Protein AF-A0A7D9ENG3-F1 (afdb_monomer_lite)

Sequence (583 aa):
MSKLANITRILVIMISLIHPHTCGFARAAAWEFTRAVTANITRDENATPKQHQQRVVQETYTRFSNMFVGTTFSIDLQTFQRKLPPLRKKFSTWNSRKTKERQQYLEVFSAENWKKLPAVRKAEHSLMNCQGCFHRYSVYQSFFPVCSKEFKGCSMRSPIAVAQDLASNMRTNSASINATRKECQQAAQKIHDVLSPAFEQTYRTPLGEAFAMIKEMNLQTKKSKVEKKKERRDCYKKAKLSVESKWKETEVWKKLTLDDNGQVVESEFEVEGRKHSLLDIRKKILEQSSEFMREKSDEQYYEMSESDIIGSLKAIGEYNEAKDEDISCLRQKLIRIERTRHFKTWHDLSTVSNHSHLVFMVTLLYDPAVYYTNEEFKIKTKQEVDVQAKVEVPQVHIIARSSSADSEQLAYIETRTECLCKLTDPISTENGNEVTDVMRFFHGDSPARQYESGQQKGGHFYCPVCGANAHRVYELEYCLRSKYISLAERQQVVLQGPIGQKKSLERNNKPFAKLSKQELIRELSARGIYEGNRKDELEKLLTDELHGIQRVPALLFHTPNKGLETINCQNYEILPFEPLHDI

pLDDT: mean 79.96, std 16.8, range [30.77, 97.25]

Structure (mmCIF, N/CA/C/O backbone):
data_AF-A0A7D9ENG3-F1
#
_entry.id   AF-A0A7D9ENG3-F1
#
loop_
_atom_site.group_PDB
_atom_site.id
_atom_site.type_symbol
_atom_site.label_atom_id
_atom_site.label_alt_id
_atom_site.label_comp_id
_atom_site.label_asym_id
_atom_site.label_entity_id
_atom_site.label_seq_id
_atom_site.pdbx_PDB_ins_code
_atom_site.Cartn_x
_atom_site.Cartn_y
_atom_site.Cartn_z
_atom_site.occupancy
_atom_site.B_iso_or_equiv
_atom_site.auth_seq_id
_atom_site.auth_comp_id
_atom_site.auth_asym_id
_atom_site.auth_atom_id
_atom_site.pdbx_PDB_model_num
ATOM 1 N N . MET A 1 1 ? -40.427 20.515 -17.060 1.00 36.53 1 MET A N 1
ATOM 2 C CA . MET A 1 1 ? -39.818 21.219 -18.217 1.00 36.53 1 MET A CA 1
ATOM 3 C C . MET A 1 1 ? -38.279 21.240 -18.222 1.00 36.53 1 MET A C 1
ATOM 5 O O . MET A 1 1 ? -37.705 21.188 -19.301 1.00 36.53 1 MET A O 1
ATOM 9 N N . SER A 1 2 ? -37.578 21.238 -17.076 1.00 41.12 2 SER A N 1
ATOM 10 C CA . SER A 1 2 ? -36.097 21.282 -17.028 1.00 41.12 2 SER A CA 1
ATOM 11 C C . SER A 1 2 ? -35.380 20.000 -17.493 1.00 41.12 2 SER A C 1
ATOM 13 O O . SER A 1 2 ? -34.303 20.084 -18.078 1.00 41.12 2 SER A O 1
ATOM 15 N N . LYS A 1 3 ? -35.977 18.813 -17.293 1.00 30.77 3 LYS A N 1
ATOM 16 C CA . LYS A 1 3 ? -35.394 17.532 -17.744 1.00 30.77 3 LYS A CA 1
ATOM 17 C C . LYS A 1 3 ? -35.349 17.403 -19.275 1.00 30.77 3 LYS A C 1
ATOM 19 O O . LYS A 1 3 ? -34.323 16.987 -19.802 1.00 30.77 3 LYS A O 1
ATOM 24 N N . LEU A 1 4 ? -36.390 17.846 -19.992 1.00 31.67 4 LEU A N 1
ATOM 25 C CA . LEU A 1 4 ? -36.394 17.860 -21.463 1.00 31.67 4 LEU A CA 1
ATOM 26 C C . LEU A 1 4 ? -35.375 18.859 -22.031 1.00 31.67 4 LEU A C 1
ATOM 28 O O . LEU A 1 4 ? -34.603 18.488 -22.905 1.00 31.67 4 LEU A O 1
ATOM 32 N N . ALA A 1 5 ? -35.282 20.073 -21.476 1.00 35.62 5 ALA A N 1
ATOM 33 C CA . ALA A 1 5 ? -34.297 21.070 -21.913 1.00 35.62 5 ALA A CA 1
ATOM 34 C C . ALA A 1 5 ? -32.834 20.603 -21.732 1.00 35.62 5 ALA A C 1
ATOM 36 O O . ALA A 1 5 ? -31.955 20.969 -22.518 1.00 35.62 5 ALA A O 1
ATOM 37 N N . ASN A 1 6 ? -32.571 19.764 -20.725 1.00 36.91 6 ASN A N 1
ATOM 38 C CA . ASN A 1 6 ? -31.250 19.182 -20.485 1.00 36.91 6 ASN A CA 1
ATOM 39 C C . ASN A 1 6 ? -30.927 18.013 -21.428 1.00 36.91 6 ASN A C 1
ATOM 41 O O . ASN A 1 6 ? -29.796 17.933 -21.903 1.00 36.91 6 ASN A O 1
ATOM 45 N N . ILE A 1 7 ? -31.905 17.173 -21.787 1.00 36.88 7 ILE A N 1
ATOM 46 C CA . ILE A 1 7 ? -31.733 16.127 -22.814 1.00 36.88 7 ILE A CA 1
ATOM 47 C C . ILE A 1 7 ? -31.455 16.763 -24.186 1.00 36.88 7 ILE A C 1
ATOM 49 O O . ILE A 1 7 ? -30.538 16.337 -24.891 1.00 36.88 7 ILE A O 1
ATOM 53 N N . THR A 1 8 ? -32.142 17.858 -24.527 1.00 36.47 8 THR A N 1
ATOM 54 C CA . THR A 1 8 ? -31.866 18.618 -25.756 1.00 36.47 8 THR A CA 1
ATOM 55 C C . THR A 1 8 ? -30.458 19.226 -25.746 1.00 36.47 8 THR A C 1
ATOM 57 O O . THR A 1 8 ? -29.780 19.219 -26.770 1.00 36.47 8 THR A O 1
ATOM 60 N N . ARG A 1 9 ? -29.953 19.699 -24.595 1.00 38.34 9 ARG A N 1
ATOM 61 C CA . ARG A 1 9 ? -28.555 20.161 -24.458 1.00 38.34 9 ARG A CA 1
ATOM 62 C C . ARG A 1 9 ? -27.535 19.034 -24.650 1.00 38.34 9 ARG A C 1
ATOM 64 O O . ARG A 1 9 ? -26.521 19.275 -25.300 1.00 38.34 9 ARG A O 1
ATOM 71 N N . ILE A 1 10 ? -27.803 17.829 -24.144 1.00 40.97 10 ILE A N 1
ATOM 72 C CA . ILE A 1 10 ? -26.932 16.650 -24.305 1.00 40.97 10 ILE A CA 1
ATOM 73 C C . ILE A 1 10 ? -26.847 16.236 -25.785 1.00 40.97 10 ILE A C 1
ATOM 75 O O . ILE A 1 10 ? -25.746 16.098 -26.319 1.00 40.97 10 ILE A O 1
ATOM 79 N N . LEU A 1 11 ? -27.980 16.167 -26.493 1.00 39.34 11 LEU A N 1
ATOM 80 C CA . LEU A 1 11 ? -28.024 15.895 -27.940 1.00 39.34 11 LEU A CA 1
ATOM 81 C C . LEU A 1 11 ? -27.323 16.988 -28.776 1.00 39.34 11 LEU A C 1
ATOM 83 O O . 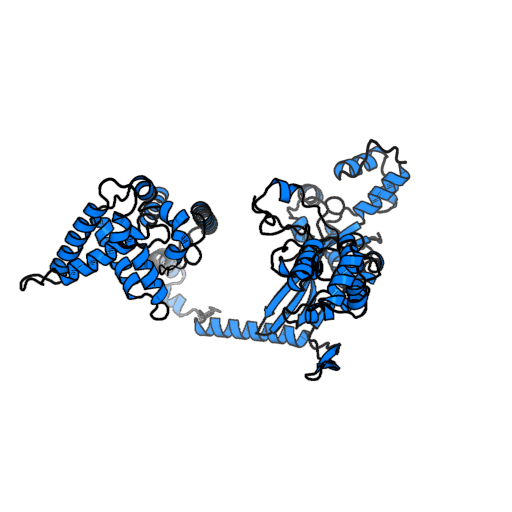LEU A 1 11 ? -26.593 16.689 -29.721 1.00 39.34 11 LEU A O 1
ATOM 87 N N . VAL A 1 12 ? -27.454 18.264 -28.393 1.00 42.59 12 VAL A N 1
ATOM 88 C CA . VAL A 1 12 ? -26.809 19.408 -29.078 1.00 42.59 12 VAL A CA 1
ATOM 89 C C . VAL A 1 12 ? -25.287 19.483 -28.839 1.00 42.59 12 VAL A C 1
ATOM 91 O O . VAL A 1 12 ? -24.557 20.073 -29.653 1.00 42.59 12 VAL A O 1
ATOM 94 N N . ILE A 1 13 ? -24.789 18.890 -27.746 1.00 46.81 13 ILE A N 1
ATOM 95 C CA . ILE A 1 13 ? -23.352 18.723 -27.470 1.00 46.81 13 ILE A CA 1
ATOM 96 C C . ILE A 1 13 ? -22.774 17.550 -28.280 1.00 46.81 13 ILE A C 1
ATOM 98 O O . ILE A 1 13 ? -21.654 17.674 -28.781 1.00 46.81 13 ILE A O 1
ATOM 102 N N . MET A 1 14 ? -23.544 16.475 -28.489 1.00 43.62 14 MET A N 1
ATOM 103 C CA . MET A 1 14 ? -23.120 15.302 -29.269 1.00 43.62 14 MET A CA 1
ATOM 104 C C . MET A 1 14 ? -23.107 15.540 -30.793 1.00 43.62 14 MET A C 1
ATOM 106 O O . MET A 1 14 ? -22.202 15.051 -31.467 1.00 43.62 14 MET A O 1
ATOM 110 N N . ILE A 1 15 ? -24.000 16.374 -31.347 1.00 52.72 15 ILE A N 1
ATOM 111 C CA . ILE A 1 15 ? -23.957 16.810 -32.763 1.00 52.72 15 ILE A CA 1
ATOM 112 C C . ILE A 1 15 ? -23.071 18.056 -32.888 1.00 52.72 15 ILE A C 1
ATOM 114 O O . ILE A 1 15 ? -23.525 19.195 -33.052 1.00 52.72 15 ILE A O 1
ATOM 118 N N . SER A 1 16 ? -21.764 17.887 -32.724 1.00 63.78 16 SER A N 1
ATOM 119 C CA . SER A 1 16 ? -20.833 19.011 -32.743 1.00 63.78 16 SER A CA 1
ATOM 120 C C . SER A 1 16 ? -19.576 18.631 -33.504 1.00 63.78 16 SER A C 1
ATOM 122 O O . SER A 1 16 ? -18.785 17.864 -32.986 1.00 63.78 16 SER A O 1
ATOM 124 N N . LEU A 1 17 ? -19.328 19.219 -34.682 1.00 65.25 17 LEU A N 1
ATOM 125 C CA . LEU A 1 17 ? -18.118 18.970 -35.497 1.00 65.25 17 LEU A CA 1
ATOM 126 C C . LEU A 1 17 ? -16.785 19.228 -34.757 1.00 65.25 17 LEU A C 1
ATOM 128 O O . LEU A 1 17 ? -15.714 18.969 -35.285 1.00 65.25 17 LEU A O 1
ATOM 132 N N . ILE A 1 18 ? -16.824 19.778 -33.545 1.00 65.19 18 ILE A N 1
ATOM 133 C CA . ILE A 1 18 ? -15.656 20.024 -32.692 1.00 65.19 18 ILE A CA 1
ATOM 134 C C . ILE A 1 18 ? -15.473 18.956 -31.599 1.00 65.19 18 ILE A C 1
ATOM 136 O O . ILE A 1 18 ? -14.495 19.032 -30.857 1.00 65.19 18 ILE A O 1
ATOM 140 N N . HIS A 1 19 ? -16.393 17.994 -31.463 1.00 69.94 19 HIS A N 1
ATOM 141 C CA . HIS A 1 19 ? -16.323 16.961 -30.430 1.00 69.94 19 HIS A CA 1
ATOM 142 C C . HIS A 1 19 ? -15.262 15.905 -30.789 1.00 69.94 19 HIS A C 1
ATOM 144 O O . HIS A 1 19 ? -15.210 15.478 -31.948 1.00 69.94 19 HIS A O 1
ATOM 150 N N . PRO A 1 20 ? -14.440 15.440 -29.829 1.00 61.59 20 PRO A N 1
ATOM 151 C CA . PRO A 1 20 ? -13.388 14.457 -30.097 1.00 61.59 20 PRO A CA 1
ATOM 152 C C . PRO A 1 20 ? -13.896 13.121 -30.661 1.00 61.59 20 PRO A C 1
ATOM 154 O O . PRO A 1 20 ? -13.171 12.470 -31.404 1.00 61.59 20 PRO A O 1
ATOM 157 N N . HIS A 1 21 ? -15.145 12.744 -30.378 1.00 65.75 21 HIS A N 1
ATOM 158 C CA . HIS A 1 21 ? -15.766 11.512 -30.895 1.00 65.75 21 HIS A CA 1
ATOM 159 C C . HIS A 1 21 ? -16.552 11.688 -32.210 1.00 65.75 21 HIS A C 1
ATOM 161 O O . HIS A 1 21 ? -17.203 10.748 -32.662 1.00 65.75 21 HIS A O 1
ATOM 167 N N . THR A 1 22 ? -16.500 12.866 -32.845 1.00 79.75 22 THR A N 1
ATOM 168 C CA . THR A 1 22 ? -17.021 13.032 -34.218 1.00 79.75 22 THR A CA 1
ATOM 169 C C . THR A 1 22 ? -16.014 12.548 -35.249 1.00 79.75 22 THR A C 1
ATOM 171 O O . THR A 1 22 ? -14.807 12.652 -35.033 1.00 79.75 22 THR A O 1
ATOM 174 N N . CYS A 1 23 ? -16.491 12.022 -36.378 1.00 87.62 23 CYS A N 1
ATOM 175 C CA . CYS A 1 23 ? -15.618 11.466 -37.408 1.00 87.62 23 CYS A CA 1
ATOM 176 C C . CYS A 1 23 ? -14.522 12.445 -37.860 1.00 87.62 23 CYS A C 1
ATOM 178 O O . CYS A 1 23 ? -14.797 13.586 -38.246 1.00 87.62 23 CYS A O 1
ATOM 180 N N . GLY A 1 24 ? -13.274 11.971 -37.862 1.00 87.50 24 GLY A N 1
ATOM 181 C CA . GLY A 1 24 ? -12.123 12.714 -38.362 1.00 87.50 24 GLY A CA 1
ATOM 182 C C . GLY A 1 24 ? -12.286 13.150 -39.821 1.00 87.50 24 GLY A C 1
ATOM 183 O O . GLY A 1 24 ? -12.043 14.323 -40.115 1.00 87.50 24 GLY A O 1
ATOM 184 N N . PHE A 1 25 ? -12.808 12.265 -40.684 1.00 90.69 25 PHE A N 1
ATOM 185 C CA . PHE A 1 25 ? -13.076 12.547 -42.103 1.00 90.69 25 PHE A CA 1
ATOM 186 C C . PHE A 1 25 ? -14.086 13.678 -42.299 1.00 90.69 25 PHE A C 1
ATOM 188 O O . PHE A 1 25 ? -13.866 14.562 -43.119 1.00 90.69 25 PHE A O 1
ATOM 195 N N . ALA A 1 26 ? -15.160 13.726 -41.505 1.00 89.00 26 ALA A N 1
ATOM 196 C CA . ALA A 1 26 ? -16.126 14.822 -41.599 1.00 89.00 26 ALA A CA 1
ATOM 197 C C . ALA A 1 26 ? -15.519 16.171 -41.185 1.00 89.00 26 ALA A C 1
ATOM 199 O O . ALA A 1 26 ? -15.793 17.199 -41.805 1.00 89.00 26 ALA A O 1
ATOM 200 N N . ARG A 1 27 ? -14.658 16.186 -40.161 1.00 89.62 27 ARG A N 1
ATOM 201 C CA . ARG A 1 27 ? -13.987 17.416 -39.710 1.00 89.62 27 ARG A CA 1
ATOM 202 C C . ARG A 1 27 ? -12.999 17.942 -40.745 1.00 89.62 27 ARG A C 1
ATOM 204 O O . ARG A 1 27 ? -12.983 19.145 -41.007 1.00 89.62 27 ARG A O 1
ATOM 211 N N . ALA A 1 28 ? -12.192 17.050 -41.315 1.00 89.62 28 ALA A N 1
ATOM 212 C CA . ALA A 1 28 ? -11.234 17.389 -42.358 1.00 89.62 28 ALA A CA 1
ATOM 213 C C . ALA A 1 28 ? -11.950 17.846 -43.639 1.00 89.62 28 ALA A C 1
ATOM 215 O O . ALA A 1 28 ? -11.679 18.949 -44.104 1.00 89.62 28 ALA A O 1
ATOM 216 N N . ALA A 1 29 ? -12.951 17.100 -44.118 1.00 89.50 29 ALA A N 1
ATOM 217 C CA . ALA A 1 29 ? -13.727 17.450 -45.309 1.00 89.50 29 ALA A CA 1
ATOM 218 C C . ALA A 1 29 ? -14.423 18.816 -45.189 1.00 89.50 29 ALA A C 1
ATOM 220 O O . ALA A 1 29 ? -14.323 19.649 -46.088 1.00 89.50 29 ALA A O 1
ATOM 221 N N . ALA A 1 30 ? -15.080 19.100 -44.056 1.00 88.88 30 ALA A N 1
ATOM 222 C CA . ALA A 1 30 ? -15.721 20.397 -43.832 1.00 88.88 30 ALA A CA 1
ATOM 223 C C . ALA A 1 30 ? -14.711 21.559 -43.887 1.00 88.88 30 ALA A C 1
ATOM 225 O O . ALA A 1 30 ? -15.020 22.634 -44.408 1.00 88.88 30 ALA A O 1
ATOM 226 N N . TRP A 1 31 ? -13.493 21.355 -43.379 1.00 89.44 31 TRP A N 1
ATOM 227 C CA . TRP A 1 31 ? -12.431 22.358 -43.429 1.00 89.44 31 TRP A CA 1
ATOM 228 C C . TRP A 1 31 ? -11.818 22.510 -44.830 1.00 89.44 31 TRP A C 1
ATOM 230 O O . TRP A 1 31 ? -11.672 23.640 -45.302 1.00 89.44 31 TRP A O 1
ATOM 240 N N . GLU A 1 32 ? -11.505 21.402 -45.505 1.00 88.75 32 GLU A N 1
ATOM 241 C CA . GLU A 1 32 ? -10.960 21.373 -46.869 1.00 88.75 32 GLU A CA 1
ATOM 242 C C . GLU A 1 32 ? -11.907 22.055 -47.858 1.00 88.75 32 GLU A C 1
ATOM 244 O O . GLU A 1 32 ? -11.495 22.964 -48.583 1.00 88.75 32 GLU A O 1
ATOM 249 N N . PHE A 1 33 ? -13.196 21.707 -47.823 1.00 89.50 33 PHE A N 1
ATOM 250 C CA . PHE A 1 33 ? -14.198 22.334 -48.680 1.00 89.50 33 PHE A CA 1
ATOM 251 C C . PHE A 1 33 ? -14.382 23.808 -48.366 1.00 89.50 33 PHE A C 1
ATOM 253 O O . PHE A 1 33 ? -14.433 24.607 -49.294 1.00 89.50 33 PHE A O 1
ATOM 260 N N . THR A 1 34 ? -14.378 24.204 -47.090 1.00 87.75 34 THR A N 1
ATOM 261 C CA . THR A 1 34 ? -14.438 25.631 -46.748 1.00 87.75 34 THR A CA 1
ATOM 262 C C . THR A 1 34 ? -13.270 26.394 -47.369 1.00 87.75 34 THR A C 1
ATOM 264 O O . THR A 1 34 ? -13.467 27.488 -47.896 1.00 87.75 34 THR A O 1
ATOM 267 N N . ARG A 1 35 ? -12.048 25.844 -47.322 1.00 87.00 35 ARG A N 1
ATOM 268 C CA . ARG A 1 35 ? -10.868 26.484 -47.922 1.00 87.00 35 ARG A CA 1
ATOM 269 C C . ARG A 1 35 ? -10.983 26.578 -49.438 1.00 87.00 35 ARG A C 1
ATOM 271 O O . ARG A 1 35 ? -10.753 27.656 -49.972 1.00 87.00 35 ARG A O 1
ATOM 278 N N . ALA A 1 36 ? -11.369 25.489 -50.097 1.00 86.12 36 ALA A N 1
ATOM 279 C CA . ALA A 1 36 ? -11.532 25.453 -51.548 1.00 86.12 36 ALA A CA 1
ATOM 280 C C . ALA A 1 36 ? -12.624 26.424 -52.028 1.00 86.12 36 ALA A C 1
ATOM 282 O O . ALA A 1 36 ? -12.422 27.179 -52.970 1.00 86.12 36 ALA A O 1
ATOM 283 N N . VAL A 1 37 ? -13.767 26.459 -51.341 1.00 87.31 37 VAL A N 1
ATOM 284 C CA . VAL A 1 37 ? -14.886 27.353 -51.666 1.00 87.31 37 VAL A CA 1
ATOM 285 C C . VAL A 1 37 ? -14.520 28.815 -51.411 1.00 87.31 37 VAL A C 1
ATOM 287 O O . VAL A 1 37 ? -14.811 29.667 -52.241 1.00 87.31 37 VAL A O 1
ATOM 290 N N . THR A 1 38 ? -13.832 29.115 -50.304 1.00 84.62 38 THR A N 1
ATOM 291 C CA . THR A 1 38 ? -13.378 30.487 -50.007 1.00 84.62 38 THR A CA 1
ATOM 292 C C . THR A 1 38 ? -12.350 30.986 -51.028 1.00 84.62 38 THR A C 1
ATOM 294 O O . THR A 1 38 ? -12.296 32.182 -51.280 1.00 84.62 38 THR A O 1
ATOM 297 N N . ALA A 1 39 ? -11.538 30.095 -51.606 1.00 81.12 39 ALA A N 1
ATOM 298 C CA . ALA A 1 39 ? -10.573 30.454 -52.645 1.00 81.12 39 ALA A CA 1
ATOM 299 C C . ALA A 1 39 ? -11.227 30.693 -54.019 1.00 81.12 39 ALA A C 1
ATOM 301 O O . ALA A 1 39 ? -10.714 31.488 -54.797 1.00 81.12 39 ALA A O 1
ATOM 302 N N . ASN A 1 40 ? -12.352 30.024 -54.302 1.00 79.38 40 ASN A N 1
ATOM 303 C CA . ASN A 1 40 ? -12.975 30.021 -55.630 1.00 79.38 40 ASN A CA 1
ATOM 304 C C . ASN A 1 40 ? -14.182 30.963 -55.766 1.00 79.38 40 ASN A C 1
ATOM 306 O O . ASN A 1 40 ? -14.544 31.314 -56.884 1.00 79.38 40 ASN A O 1
ATOM 310 N N . ILE A 1 41 ? -14.834 31.356 -54.667 1.00 78.69 41 ILE A N 1
ATOM 311 C CA . ILE A 1 41 ? -15.932 32.330 -54.707 1.00 78.69 41 ILE A CA 1
ATOM 312 C C . ILE A 1 41 ? -15.340 33.740 -54.671 1.00 78.69 41 ILE A C 1
ATOM 314 O O . ILE A 1 41 ? -14.778 34.161 -53.660 1.00 78.69 41 ILE A O 1
ATOM 318 N N . THR A 1 42 ? -15.490 34.477 -55.771 1.00 71.44 42 THR A N 1
ATOM 319 C CA . THR A 1 42 ? -15.156 35.900 -55.837 1.00 71.44 42 THR A CA 1
ATOM 320 C C . THR A 1 42 ? -16.215 36.734 -55.120 1.00 71.44 42 THR A C 1
ATOM 322 O O . THR A 1 42 ? -17.414 36.435 -55.132 1.00 71.44 42 THR A O 1
ATOM 325 N N . ARG A 1 43 ? -15.764 37.796 -54.448 1.00 69.12 43 ARG A N 1
ATOM 326 C CA . ARG A 1 43 ? -16.661 38.722 -53.763 1.00 69.12 43 ARG A CA 1
ATOM 327 C C . ARG A 1 43 ? -17.348 39.608 -54.800 1.00 69.12 43 ARG A C 1
ATOM 329 O O . ARG A 1 43 ? -16.710 40.456 -55.402 1.00 69.12 43 ARG A O 1
ATOM 336 N N . ASP A 1 44 ? -18.644 39.395 -54.961 1.00 71.69 44 ASP A N 1
ATOM 337 C CA . ASP A 1 44 ? -19.559 40.260 -55.706 1.00 71.69 44 ASP A CA 1
ATOM 338 C C . ASP A 1 44 ? -19.518 41.694 -55.134 1.00 71.69 44 ASP A C 1
ATOM 340 O O . ASP A 1 44 ? -19.633 41.873 -53.915 1.00 71.69 44 ASP A O 1
ATOM 344 N N . GLU A 1 45 ? -19.309 42.697 -55.993 1.00 63.81 45 GLU A N 1
ATOM 345 C CA . GLU A 1 45 ? -19.074 44.101 -55.612 1.00 63.81 45 GLU A CA 1
ATOM 346 C C . GLU A 1 45 ? -20.258 44.707 -54.841 1.00 63.81 45 GLU A C 1
ATOM 348 O O . GLU A 1 45 ? -20.066 45.555 -53.970 1.00 63.81 45 GLU A O 1
ATOM 353 N N . ASN A 1 46 ? -21.468 44.188 -55.072 1.00 69.44 46 ASN A N 1
ATOM 354 C CA . ASN A 1 46 ? -22.703 44.648 -54.433 1.00 69.44 46 ASN A CA 1
ATOM 355 C C . ASN A 1 46 ? -23.114 43.815 -53.202 1.00 69.44 46 ASN A C 1
ATOM 357 O O . ASN A 1 46 ? -24.119 44.112 -52.552 1.00 69.44 46 ASN A O 1
ATOM 361 N N . ALA A 1 47 ? -22.363 42.763 -52.853 1.00 70.50 47 ALA A N 1
ATOM 362 C CA . ALA A 1 47 ? -22.710 41.875 -51.747 1.00 70.50 47 ALA A CA 1
ATOM 363 C C . ALA A 1 47 ? -22.085 42.318 -50.415 1.00 70.50 47 ALA A C 1
ATOM 365 O O . ALA A 1 47 ? -20.870 42.512 -50.269 1.00 70.50 47 ALA A O 1
ATOM 366 N N . THR A 1 48 ? -22.917 42.375 -49.374 1.00 76.88 48 THR A N 1
ATOM 367 C CA . THR A 1 48 ? -22.437 42.606 -48.007 1.00 76.88 48 THR A CA 1
ATOM 368 C C . THR A 1 48 ? -21.533 41.450 -47.541 1.00 76.88 48 THR A C 1
ATOM 370 O O . THR A 1 48 ? -21.738 40.294 -47.935 1.00 76.88 48 THR A O 1
ATOM 373 N N . PRO A 1 49 ? -20.568 41.697 -46.630 1.00 74.88 49 PRO A N 1
ATOM 374 C CA . PRO A 1 49 ? -19.707 40.645 -46.075 1.00 74.88 49 PRO A CA 1
ATOM 375 C C . PRO A 1 49 ? -20.481 39.445 -45.504 1.00 74.88 49 PRO A C 1
ATOM 377 O O . PRO A 1 49 ? -20.038 38.301 -45.606 1.00 74.88 49 PRO A O 1
ATOM 380 N N . LYS A 1 50 ? -21.672 39.700 -44.945 1.00 76.69 50 LYS A N 1
ATOM 381 C CA . LYS A 1 50 ? -22.561 38.677 -44.385 1.00 76.69 50 LYS A CA 1
ATOM 382 C C . LYS A 1 50 ? -23.186 37.794 -45.473 1.00 76.69 50 LYS A C 1
ATOM 384 O O . LYS A 1 50 ? -23.211 36.576 -45.311 1.00 76.69 50 LYS A O 1
ATOM 389 N N . GLN A 1 51 ? -23.630 38.380 -46.587 1.00 77.94 51 GLN A N 1
ATOM 390 C CA . GLN A 1 51 ? -24.171 37.640 -47.737 1.00 77.94 51 GLN A CA 1
ATOM 391 C C . GLN A 1 51 ? -23.091 36.782 -48.407 1.00 77.94 51 GLN A C 1
ATOM 393 O O . GLN A 1 51 ? -23.333 35.615 -48.709 1.00 77.94 51 GLN A O 1
ATOM 398 N N . HIS A 1 52 ? -21.876 37.317 -48.561 1.00 78.31 52 HIS A N 1
ATOM 399 C CA . HIS A 1 52 ? -20.735 36.556 -49.073 1.00 78.31 52 HIS A CA 1
ATOM 400 C C . HIS A 1 52 ? -20.390 35.363 -48.166 1.00 78.31 52 HIS A C 1
ATOM 402 O O . HIS A 1 52 ? -20.251 34.233 -48.634 1.00 78.31 52 HIS A O 1
ATOM 408 N N . GLN A 1 53 ? -20.332 35.575 -46.846 1.00 79.69 53 GLN A N 1
ATOM 409 C CA . GLN A 1 53 ? -20.092 34.493 -45.890 1.00 79.69 53 GLN A CA 1
ATOM 410 C C . GLN A 1 53 ? -21.195 33.426 -45.937 1.00 79.69 53 GLN A C 1
ATOM 412 O O . GLN A 1 53 ? -20.894 32.237 -45.856 1.00 79.69 53 GLN A O 1
ATOM 417 N N . GLN A 1 54 ? -22.456 33.824 -46.102 1.00 83.12 54 GLN A N 1
ATOM 418 C CA . GLN A 1 54 ? -23.572 32.889 -46.221 1.00 83.12 54 GLN A CA 1
ATOM 419 C C . GLN A 1 54 ? -23.481 32.040 -47.500 1.00 83.12 54 GLN A C 1
ATOM 421 O O . GLN A 1 54 ? -23.669 30.827 -47.415 1.00 83.12 54 GLN A O 1
ATOM 426 N N . ARG A 1 55 ? -23.100 32.633 -48.645 1.00 81.94 55 ARG A N 1
ATOM 427 C CA . ARG A 1 55 ? -22.841 31.903 -49.904 1.00 81.94 55 ARG A CA 1
ATOM 428 C C . ARG A 1 55 ? -21.732 30.856 -49.730 1.00 81.94 55 ARG A C 1
ATOM 430 O O . ARG A 1 55 ? -21.921 29.701 -50.100 1.00 81.94 55 ARG A O 1
ATOM 437 N N . VAL A 1 56 ? -20.621 31.223 -49.083 1.00 83.56 56 VAL A N 1
ATOM 438 C CA . VAL A 1 56 ? -19.511 30.294 -48.791 1.00 83.56 56 VAL A CA 1
ATOM 439 C C . VAL A 1 56 ? -19.970 29.117 -47.928 1.00 83.56 56 VAL A C 1
ATOM 441 O O . VAL A 1 56 ? -19.611 27.973 -48.203 1.00 83.56 56 VAL A O 1
ATOM 444 N N . VAL A 1 57 ? -20.767 29.366 -46.885 1.00 85.38 57 VAL A N 1
ATOM 445 C CA . VAL A 1 57 ? -21.250 28.288 -46.008 1.00 85.38 57 VAL A CA 1
ATOM 446 C C . VAL A 1 57 ? -22.253 27.384 -46.726 1.00 85.38 57 VAL A C 1
ATOM 448 O O . VAL A 1 57 ? -22.188 26.170 -46.542 1.00 85.38 57 VAL A O 1
ATOM 451 N N . GLN A 1 58 ? -23.129 27.948 -47.561 1.00 86.06 58 GLN A N 1
ATOM 452 C CA . GLN A 1 58 ? -24.094 27.183 -48.351 1.00 86.06 58 GLN A CA 1
ATOM 453 C C . GLN A 1 58 ? -23.392 26.230 -49.322 1.00 86.06 58 GLN A C 1
ATOM 455 O O . GLN A 1 58 ? -23.658 25.033 -49.313 1.00 86.06 58 GLN A O 1
ATOM 460 N N . GLU A 1 59 ? -22.442 26.740 -50.103 1.00 86.81 59 GLU A N 1
ATOM 461 C CA . GLU A 1 59 ? -21.691 25.939 -51.072 1.00 86.81 59 GLU A CA 1
ATOM 462 C C . GLU A 1 59 ? -20.813 24.881 -50.378 1.00 86.81 59 GLU A C 1
ATOM 464 O O . GLU A 1 59 ? -20.718 23.734 -50.819 1.00 86.81 59 GLU A O 1
ATOM 469 N N . THR A 1 60 ? -20.229 25.222 -49.223 1.00 87.19 60 THR A N 1
ATOM 470 C CA . THR A 1 60 ? -19.500 24.253 -48.388 1.00 87.19 60 THR A CA 1
ATOM 471 C C . THR A 1 60 ? -20.421 23.128 -47.907 1.00 87.19 60 THR A C 1
ATOM 473 O O . THR A 1 60 ? -20.021 21.965 -47.926 1.00 87.19 60 THR A O 1
ATOM 476 N N . TYR A 1 61 ? -21.648 23.453 -47.488 1.00 88.12 61 TYR A N 1
ATOM 477 C CA . TYR A 1 61 ? -22.636 22.468 -47.049 1.00 88.12 61 TYR A CA 1
ATOM 478 C C . TYR A 1 61 ? -23.073 21.541 -48.187 1.00 88.12 61 TYR A C 1
ATOM 480 O O . TYR A 1 61 ? -23.168 20.333 -47.973 1.00 88.12 61 TYR A O 1
ATOM 488 N N . THR A 1 62 ? -23.274 22.070 -49.397 1.00 87.62 62 THR A N 1
ATOM 489 C CA . THR A 1 62 ? -23.600 21.267 -50.585 1.00 87.62 62 THR A CA 1
ATOM 490 C C . THR A 1 62 ? -22.497 20.250 -50.877 1.00 87.62 62 THR A C 1
ATOM 492 O O . THR A 1 62 ? -22.767 19.056 -50.997 1.00 87.62 62 THR A O 1
ATOM 495 N N . ARG A 1 63 ? -21.229 20.684 -50.905 1.00 88.06 63 ARG A N 1
ATOM 496 C CA . ARG A 1 63 ? -20.080 19.787 -51.138 1.00 88.06 63 ARG A CA 1
ATOM 497 C C . ARG A 1 63 ? -19.907 18.752 -50.034 1.00 88.06 63 ARG A C 1
ATOM 499 O O . ARG A 1 63 ? -19.628 17.590 -50.321 1.00 88.06 63 ARG A O 1
ATOM 506 N N . PHE A 1 64 ? -20.098 19.168 -48.784 1.00 88.44 64 PHE A N 1
ATOM 507 C CA . PHE A 1 64 ? -20.065 18.275 -47.633 1.00 88.44 64 PHE A CA 1
ATOM 508 C C . PHE A 1 64 ? -21.155 17.202 -47.738 1.00 88.44 64 PHE A C 1
ATOM 510 O O . PHE A 1 64 ? -20.852 16.016 -47.669 1.00 88.44 64 PHE A O 1
ATOM 517 N N . SER A 1 65 ? -22.402 17.603 -47.982 1.00 85.88 65 SER A N 1
ATOM 518 C CA . SER A 1 65 ? -23.541 16.683 -48.077 1.00 85.88 65 SER A CA 1
ATOM 519 C C . SER A 1 65 ? -23.372 15.700 -49.236 1.00 85.88 65 SER A C 1
ATOM 521 O O . SER A 1 65 ? -23.558 14.504 -49.041 1.00 85.88 65 SER A O 1
ATOM 523 N N . ASN A 1 66 ? -22.904 16.175 -50.397 1.00 86.69 66 ASN A N 1
ATOM 524 C CA . ASN A 1 66 ? -22.651 15.343 -51.578 1.00 86.69 66 ASN A CA 1
ATOM 525 C C . ASN A 1 66 ? -21.559 14.282 -51.354 1.00 86.69 66 ASN A C 1
ATOM 527 O O . ASN A 1 66 ? -21.633 13.188 -51.905 1.00 86.69 66 ASN A O 1
ATOM 531 N N . MET A 1 67 ? -20.545 14.577 -50.536 1.00 83.88 67 MET A N 1
ATOM 532 C CA . MET A 1 67 ? -19.462 13.633 -50.235 1.00 83.88 67 MET A CA 1
ATOM 533 C C . MET A 1 67 ? -19.909 12.464 -49.342 1.00 83.88 67 MET A C 1
ATOM 535 O O . MET A 1 67 ? -19.322 11.379 -49.404 1.00 83.88 67 MET A O 1
ATOM 539 N N . PHE A 1 68 ? -20.924 12.686 -48.508 1.00 83.44 68 PHE A N 1
ATOM 540 C CA . PHE A 1 68 ? -21.403 11.726 -47.514 1.00 83.44 68 PHE A CA 1
ATOM 541 C C . PHE A 1 68 ? -22.815 11.189 -47.828 1.00 83.44 68 PHE A C 1
ATOM 543 O O . PHE A 1 68 ? -23.471 10.621 -46.952 1.00 83.44 68 PHE A O 1
ATOM 550 N N . VAL A 1 69 ? -23.285 11.319 -49.074 1.00 78.19 69 VAL A N 1
ATOM 551 C CA . VAL A 1 69 ? -24.574 10.753 -49.518 1.00 78.19 69 VAL A CA 1
ATOM 552 C C . VAL A 1 69 ? -24.608 9.245 -49.254 1.00 78.19 69 VAL A C 1
ATOM 554 O O . VAL A 1 69 ? -23.650 8.534 -49.551 1.00 78.19 69 VAL A O 1
ATOM 557 N N . GLY A 1 70 ? -25.713 8.759 -48.679 1.00 64.81 70 GLY A N 1
ATOM 558 C CA . GLY A 1 70 ? -25.903 7.336 -48.370 1.00 64.81 70 GLY A CA 1
ATOM 559 C C . GLY A 1 70 ? -25.187 6.838 -47.107 1.00 64.81 70 GLY A C 1
ATOM 560 O O . GLY A 1 70 ? -25.106 5.632 -46.894 1.00 64.81 70 GLY A O 1
ATOM 561 N N . THR A 1 71 ? -24.664 7.734 -46.263 1.00 70.75 71 THR A N 1
ATOM 562 C CA . THR A 1 71 ? -24.011 7.383 -44.987 1.00 70.75 71 THR A CA 1
ATOM 563 C C . THR A 1 71 ? -24.760 7.969 -43.785 1.00 70.75 71 THR A C 1
ATOM 565 O O . THR A 1 71 ? -25.670 8.778 -43.946 1.00 70.75 71 THR A O 1
ATOM 568 N N . THR A 1 72 ? -24.379 7.604 -42.554 1.00 66.81 72 THR A N 1
ATOM 569 C CA . THR A 1 72 ? -25.038 8.063 -41.305 1.00 66.81 72 THR A CA 1
ATOM 570 C C . THR A 1 72 ? -24.739 9.530 -40.935 1.00 66.81 72 THR A C 1
ATOM 572 O O . THR A 1 72 ? -24.993 9.982 -39.817 1.00 66.81 72 THR A O 1
ATOM 575 N N . PHE A 1 73 ? -24.189 10.305 -41.870 1.00 72.69 73 PHE A N 1
ATOM 576 C CA . PHE A 1 73 ? -23.767 11.693 -41.698 1.00 72.69 73 PHE A CA 1
ATOM 577 C C . PHE A 1 73 ? -24.912 12.683 -41.965 1.00 72.69 73 PHE A C 1
ATOM 579 O O . PHE A 1 73 ? -24.799 13.560 -42.819 1.00 72.69 73 PHE A O 1
ATOM 586 N N . SER A 1 74 ? -26.021 12.583 -41.225 1.00 70.19 74 SER A N 1
ATOM 587 C CA . SER A 1 74 ? -27.093 13.583 -41.324 1.00 70.19 74 SER A CA 1
ATOM 588 C C . SER A 1 74 ? -26.795 14.806 -40.446 1.00 70.19 74 SER A C 1
ATOM 590 O O . SER A 1 74 ? -26.767 14.708 -39.217 1.00 70.19 74 SER A O 1
ATOM 592 N N . ILE A 1 75 ? -26.604 15.972 -41.063 1.00 78.56 75 ILE A N 1
ATOM 593 C CA . ILE A 1 75 ? -26.553 17.269 -40.378 1.00 78.56 75 ILE A CA 1
ATOM 594 C C . ILE A 1 75 ? -27.365 18.279 -41.181 1.00 78.56 75 ILE A C 1
ATOM 596 O O . ILE A 1 75 ? -27.185 18.412 -42.391 1.00 78.56 75 ILE A O 1
ATOM 600 N N . ASP A 1 76 ? -28.276 18.985 -40.521 1.00 82.69 76 ASP A N 1
ATOM 601 C CA . ASP A 1 76 ? -29.054 20.036 -41.166 1.00 82.69 76 ASP A CA 1
ATOM 602 C C . ASP A 1 76 ? -28.193 21.289 -41.406 1.00 82.69 76 ASP A C 1
ATOM 604 O O . ASP A 1 76 ? -27.211 21.558 -40.700 1.00 82.69 76 ASP A O 1
ATOM 608 N N . LEU A 1 77 ? -28.572 22.075 -42.413 1.00 81.12 77 LEU A N 1
ATOM 609 C CA . LEU A 1 77 ? -27.857 23.284 -42.817 1.00 81.12 77 LEU A CA 1
ATOM 610 C C . LEU A 1 77 ? -27.703 24.296 -41.668 1.00 81.12 77 LEU A C 1
ATOM 612 O O . LEU A 1 77 ? -26.643 24.911 -41.533 1.00 81.12 77 LEU A O 1
ATOM 616 N N . GLN A 1 78 ? -28.720 24.462 -40.819 1.00 80.44 78 GLN A N 1
ATOM 617 C CA . GLN A 1 78 ? -28.700 25.438 -39.727 1.00 80.44 78 GLN A CA 1
ATOM 618 C C . GLN A 1 78 ? -27.699 25.024 -38.636 1.00 80.44 78 GLN A C 1
ATOM 620 O O . GLN A 1 78 ? -26.915 25.840 -38.133 1.00 80.44 78 GLN A O 1
ATOM 625 N N . THR A 1 79 ? -27.657 23.735 -38.300 1.00 80.12 79 THR A N 1
ATOM 626 C CA . THR A 1 79 ? -26.667 23.170 -37.385 1.00 80.12 79 THR A CA 1
ATOM 627 C C . THR A 1 79 ? -25.267 23.248 -37.984 1.00 80.12 79 THR A C 1
ATOM 629 O O . THR A 1 79 ? -24.342 23.668 -37.283 1.00 80.12 79 THR A O 1
ATOM 632 N N . PHE A 1 80 ? -25.093 22.937 -39.271 1.00 82.56 80 PHE A N 1
ATOM 633 C CA . PHE A 1 80 ? -23.802 23.055 -39.952 1.00 82.56 80 PHE A CA 1
ATOM 634 C C . PHE A 1 80 ? -23.276 24.499 -39.930 1.00 82.56 80 PHE A C 1
ATOM 636 O O . PHE A 1 80 ? -22.146 24.740 -39.492 1.00 82.56 80 PHE A O 1
ATOM 643 N N . GLN A 1 81 ? -24.121 25.477 -40.278 1.00 83.06 81 GLN A N 1
ATOM 644 C CA . GLN A 1 81 ? -23.806 26.910 -40.234 1.00 83.06 81 GLN A CA 1
ATOM 645 C C . GLN A 1 81 ? -23.321 27.362 -38.853 1.00 83.06 81 GLN A C 1
ATOM 647 O O . GLN A 1 81 ? -22.332 28.088 -38.742 1.00 83.06 81 GLN A O 1
ATOM 652 N N . ARG A 1 82 ? -23.974 26.899 -37.782 1.00 81.88 82 ARG A N 1
ATOM 653 C CA . ARG A 1 82 ? -23.601 27.234 -36.400 1.00 81.88 82 ARG A CA 1
ATOM 654 C C . ARG A 1 82 ? -22.282 26.587 -35.963 1.00 81.88 82 ARG A C 1
ATOM 656 O O . ARG A 1 82 ? -21.550 27.167 -35.160 1.00 81.88 82 ARG A O 1
ATOM 663 N N . LYS A 1 83 ? -21.983 25.376 -36.439 1.00 83.19 83 LYS A N 1
ATOM 664 C CA . LYS A 1 83 ? -20.843 24.564 -35.969 1.00 83.19 83 LYS A CA 1
ATOM 665 C C . LYS A 1 83 ? -19.567 24.761 -36.796 1.00 83.19 83 LYS A C 1
ATOM 667 O O . LYS A 1 83 ? -18.476 24.496 -36.285 1.00 83.19 83 LYS A O 1
ATOM 672 N N . LEU A 1 84 ? -19.674 25.278 -38.020 1.00 84.12 84 LEU A N 1
ATOM 673 C CA . LEU A 1 84 ? -18.535 25.499 -38.911 1.00 84.12 84 LEU A CA 1
ATOM 674 C C . LEU A 1 84 ? -17.546 26.586 -38.424 1.00 84.12 84 LEU A C 1
ATOM 676 O O . LEU A 1 84 ? -16.340 26.327 -38.447 1.00 84.12 84 LEU A O 1
ATOM 680 N N . PRO A 1 85 ? -17.963 27.776 -37.934 1.00 85.06 85 PRO A N 1
ATOM 681 C CA . PRO A 1 85 ? -17.012 28.800 -37.485 1.00 85.06 85 PRO A CA 1
ATOM 682 C C . PRO A 1 85 ? -16.126 28.360 -36.301 1.00 85.06 85 PRO A C 1
ATOM 684 O O . PRO A 1 85 ? -14.910 28.568 -36.368 1.00 85.06 85 PRO A O 1
ATOM 687 N N . PRO A 1 86 ? -16.656 27.695 -35.250 1.00 81.56 86 PRO A N 1
ATOM 688 C CA . PRO A 1 86 ? -15.826 27.110 -34.196 1.00 81.56 86 PRO A CA 1
ATOM 689 C C . PRO A 1 86 ? -14.812 26.085 -34.718 1.00 81.56 86 PRO A C 1
ATOM 691 O O . PRO A 1 86 ? -13.661 26.100 -34.281 1.00 81.56 86 PRO A O 1
ATOM 694 N N . LEU A 1 87 ? -15.205 25.233 -35.673 1.00 84.81 87 LEU A N 1
ATOM 695 C CA . LEU A 1 87 ? -14.311 24.258 -36.305 1.00 84.81 87 LEU A CA 1
ATOM 696 C C . LEU A 1 87 ? -13.167 24.947 -37.060 1.00 84.81 87 LEU A C 1
ATOM 698 O O . LEU A 1 87 ? -12.001 24.599 -36.873 1.00 84.81 87 LEU A O 1
ATOM 702 N N . ARG A 1 88 ? -13.475 25.976 -37.859 1.00 84.06 88 ARG A N 1
ATOM 703 C CA . ARG A 1 88 ? -12.460 26.773 -38.568 1.00 84.06 88 ARG A CA 1
ATOM 704 C C . ARG A 1 88 ? -11.461 27.390 -37.601 1.00 84.06 88 ARG A C 1
ATOM 706 O O . ARG A 1 88 ? -10.259 27.288 -37.832 1.00 84.06 88 ARG A O 1
ATOM 713 N N . LYS A 1 89 ? -11.959 27.970 -36.503 1.00 83.88 89 LYS A N 1
ATOM 714 C CA . LYS A 1 89 ? -11.112 28.547 -35.456 1.00 83.88 89 LYS A CA 1
ATOM 715 C C . LYS A 1 89 ? -10.164 27.497 -34.875 1.00 83.88 89 LYS A C 1
ATOM 717 O O . LYS A 1 89 ? -8.998 27.797 -34.676 1.00 83.88 89 LYS A O 1
ATOM 722 N N . LYS A 1 90 ? -10.619 26.257 -34.662 1.00 83.62 90 LYS A N 1
ATOM 723 C CA . LYS A 1 90 ? -9.764 25.165 -34.163 1.00 83.62 90 LYS A CA 1
ATOM 724 C C . LYS A 1 90 ? -8.629 24.804 -35.111 1.00 83.62 90 LYS A C 1
ATOM 726 O O . LYS A 1 90 ? -7.498 24.661 -34.656 1.00 83.62 90 LYS A O 1
ATOM 731 N N . PHE A 1 91 ? -8.910 24.705 -36.407 1.00 84.12 91 PHE A N 1
ATOM 732 C CA . PHE A 1 91 ? -7.871 24.444 -37.402 1.00 84.12 91 PHE A CA 1
ATOM 733 C C . PHE A 1 91 ? -6.916 25.629 -37.593 1.00 84.12 91 PHE A C 1
ATOM 735 O O . PHE A 1 91 ? -5.739 25.411 -37.873 1.00 84.12 91 PHE A O 1
ATOM 742 N N . SER A 1 92 ? -7.386 26.872 -37.432 1.00 80.88 92 SER A N 1
ATOM 743 C CA . SER A 1 92 ? -6.528 28.059 -37.531 1.00 80.88 92 SER A CA 1
ATOM 744 C C . SER A 1 92 ? -5.675 28.284 -36.282 1.00 80.88 92 SER A C 1
ATOM 746 O O . SER A 1 92 ? -4.552 28.753 -36.399 1.00 80.88 92 SER A O 1
ATOM 748 N N . THR A 1 93 ? -6.178 27.941 -35.092 1.00 80.06 93 THR A N 1
ATOM 749 C CA . THR A 1 93 ? -5.444 28.048 -33.818 1.00 80.06 93 THR A CA 1
ATOM 750 C C . THR A 1 93 ? -4.738 26.748 -33.436 1.00 80.06 93 THR A C 1
ATOM 752 O O . THR A 1 93 ? -4.493 26.507 -32.252 1.00 80.06 93 THR A O 1
ATOM 755 N N . TRP A 1 94 ? -4.469 25.867 -34.401 1.00 81.69 94 TRP A N 1
ATOM 756 C CA . TRP A 1 94 ? -3.678 24.668 -34.146 1.00 81.69 94 TRP A CA 1
ATOM 757 C C . TRP A 1 94 ? -2.279 25.082 -33.684 1.00 81.69 94 TRP A C 1
ATOM 759 O O . TRP A 1 94 ? -1.703 26.020 -34.232 1.00 81.69 94 TRP A O 1
ATOM 769 N N . ASN A 1 95 ? -1.739 24.407 -32.668 1.00 76.75 95 ASN A N 1
ATOM 770 C CA . ASN A 1 95 ? -0.445 24.766 -32.093 1.00 76.75 95 ASN A CA 1
ATOM 771 C C . ASN A 1 95 ? 0.648 24.764 -33.179 1.00 76.75 95 ASN A C 1
ATOM 773 O O . ASN A 1 95 ? 0.909 23.726 -33.788 1.00 76.75 95 ASN A O 1
ATOM 777 N N . SER A 1 96 ? 1.300 25.913 -33.384 1.00 71.50 96 SER A N 1
ATOM 778 C CA . SER A 1 96 ? 2.340 26.112 -34.402 1.00 71.50 96 SER A CA 1
ATOM 779 C C . SER A 1 96 ? 3.581 25.241 -34.188 1.00 71.50 96 SER A C 1
ATOM 781 O O . SER A 1 96 ? 4.304 24.966 -35.138 1.00 71.50 96 SER A O 1
ATOM 783 N N . ARG A 1 97 ? 3.807 24.743 -32.964 1.00 71.75 97 ARG A N 1
ATOM 784 C CA . ARG A 1 97 ? 4.881 23.784 -32.645 1.00 71.75 97 ARG A CA 1
ATOM 785 C C . ARG A 1 97 ? 4.523 22.330 -32.989 1.00 71.75 97 ARG A C 1
ATOM 787 O O . ARG A 1 97 ? 5.382 21.463 -32.915 1.00 71.75 97 ARG A O 1
ATOM 794 N N . LYS A 1 98 ? 3.266 22.052 -33.359 1.00 78.88 98 LYS A N 1
ATOM 795 C CA . LYS A 1 98 ? 2.721 20.714 -33.673 1.00 78.88 98 LYS A CA 1
ATOM 796 C C . LYS A 1 98 ? 2.238 20.613 -35.126 1.00 78.88 98 LYS A C 1
ATOM 798 O O . LYS A 1 98 ? 1.257 19.939 -35.435 1.00 78.88 98 LYS A O 1
ATOM 803 N N . THR A 1 99 ? 2.929 21.292 -36.039 1.00 79.88 99 THR A N 1
ATOM 804 C CA . THR A 1 99 ? 2.575 21.329 -37.469 1.00 79.88 99 THR A CA 1
ATOM 805 C C . THR A 1 99 ? 2.607 19.941 -38.116 1.00 79.88 99 THR A C 1
ATOM 807 O O . THR A 1 99 ? 1.728 19.632 -38.916 1.00 79.88 99 THR A O 1
ATOM 810 N N . LYS A 1 100 ? 3.539 19.070 -37.702 1.00 81.75 100 LYS A N 1
ATOM 811 C CA . LYS A 1 100 ? 3.638 17.684 -38.190 1.00 81.75 100 LYS A CA 1
ATOM 812 C C . LYS A 1 100 ? 2.387 16.854 -37.857 1.00 81.75 100 LYS A C 1
ATOM 814 O O . LYS A 1 100 ? 1.840 16.206 -38.741 1.00 81.75 100 LYS A O 1
ATOM 819 N N . GLU A 1 101 ? 1.879 16.954 -36.625 1.00 83.31 101 GLU A N 1
ATOM 820 C CA . GLU A 1 101 ? 0.644 16.272 -36.188 1.00 83.31 101 GLU A CA 1
ATOM 821 C C . GLU A 1 101 ? -0.578 16.754 -36.984 1.00 83.31 101 GLU A C 1
ATOM 823 O O . GLU A 1 101 ? -1.432 15.964 -37.382 1.00 83.31 101 GLU A O 1
ATOM 828 N N . ARG A 1 102 ? -0.650 18.062 -37.267 1.00 86.12 102 ARG A N 1
ATOM 829 C CA . ARG A 1 102 ? -1.714 18.640 -38.098 1.00 86.12 102 ARG A CA 1
ATOM 830 C C . ARG A 1 102 ? -1.683 18.098 -39.526 1.00 86.12 102 ARG A C 1
ATOM 832 O O . ARG A 1 102 ? -2.737 17.840 -40.100 1.00 86.12 102 ARG A O 1
ATOM 839 N N . GLN A 1 103 ? -0.492 17.973 -40.104 1.00 86.62 103 GLN A N 1
ATOM 840 C CA . GLN A 1 103 ? -0.314 17.505 -41.475 1.00 86.62 103 GLN A CA 1
ATOM 841 C C . GLN A 1 103 ? -0.712 16.031 -41.595 1.00 86.62 103 GLN A C 1
ATOM 843 O O . GLN A 1 103 ? -1.535 15.700 -42.440 1.00 86.62 103 GLN A O 1
ATOM 848 N N . GLN A 1 104 ? -0.262 15.197 -40.653 1.00 87.75 104 GLN A N 1
ATOM 849 C CA . GLN A 1 104 ? -0.661 13.789 -40.550 1.00 87.75 104 GLN A CA 1
ATOM 850 C C . GLN A 1 104 ? -2.172 13.621 -40.339 1.00 87.75 104 GLN A C 1
ATOM 852 O O . GLN A 1 104 ? -2.788 12.750 -40.945 1.00 87.75 104 GLN A O 1
ATOM 857 N N . TYR A 1 105 ? -2.792 14.472 -39.513 1.00 90.12 105 TYR A N 1
ATOM 858 C CA . TYR A 1 105 ? -4.244 14.460 -39.316 1.00 90.12 105 TYR A CA 1
ATOM 859 C C . TYR A 1 105 ? -4.998 14.708 -40.630 1.00 90.12 105 TYR A C 1
ATOM 861 O O . TYR A 1 105 ? -5.935 13.981 -40.955 1.00 90.12 105 TYR A O 1
ATOM 869 N N . LEU A 1 106 ? -4.610 15.750 -41.371 1.00 89.38 106 LEU A N 1
ATOM 870 C CA . LEU A 1 106 ? -5.275 16.133 -42.618 1.00 89.38 106 LEU A CA 1
ATOM 871 C C . LEU A 1 106 ? -5.019 15.125 -43.738 1.00 89.38 106 LEU A C 1
ATOM 873 O O . LEU A 1 106 ? -5.931 14.838 -44.498 1.00 89.38 106 LEU A O 1
ATOM 877 N N . GLU A 1 107 ? -3.821 14.551 -43.807 1.00 91.44 107 GLU A N 1
ATOM 878 C CA . GLU A 1 107 ? -3.485 13.505 -44.772 1.00 91.44 107 GLU A CA 1
ATOM 879 C C . GLU A 1 107 ? -4.363 12.264 -44.567 1.00 91.44 107 GLU A C 1
ATOM 881 O O . GLU A 1 107 ? -5.069 11.840 -45.485 1.00 91.44 107 GLU A O 1
ATOM 886 N N . VAL A 1 108 ? -4.404 11.732 -43.341 1.00 90.56 108 VAL A N 1
ATOM 887 C CA . VAL A 1 108 ? -5.166 10.518 -43.010 1.00 90.56 108 VAL A CA 1
ATOM 888 C C . VAL A 1 108 ? -6.668 10.722 -43.194 1.00 90.56 108 VAL A C 1
ATOM 890 O O . VAL A 1 108 ? -7.324 9.876 -43.799 1.00 90.56 108 VAL A O 1
ATOM 893 N N . PHE A 1 109 ? -7.212 11.846 -42.721 1.00 92.25 109 PHE A N 1
ATOM 894 C CA . PHE A 1 109 ? -8.649 12.127 -42.780 1.00 92.25 109 PHE A CA 1
ATOM 895 C C . PHE A 1 109 ? -9.100 12.896 -44.035 1.00 92.25 109 PHE A C 1
ATOM 897 O O . PHE A 1 109 ? -10.230 13.383 -44.069 1.00 92.25 109 PHE A O 1
ATOM 904 N N . SER A 1 110 ? -8.254 13.003 -45.060 1.00 92.44 110 SER A N 1
ATOM 905 C CA . SER A 1 110 ? -8.545 13.765 -46.281 1.00 92.44 110 SER A CA 1
ATOM 906 C C . SER A 1 110 ? -9.790 13.276 -47.027 1.00 92.44 110 SER A C 1
ATOM 908 O O . SER A 1 110 ? -10.169 12.096 -46.979 1.00 92.44 110 SER A O 1
ATOM 910 N N . ALA A 1 111 ? -10.408 14.179 -47.797 1.00 88.75 111 ALA A N 1
ATOM 911 C CA . ALA A 1 111 ? -11.540 13.818 -48.647 1.00 88.75 111 ALA A CA 1
ATOM 912 C C . ALA A 1 111 ? -11.188 12.764 -49.715 1.00 88.75 111 ALA A C 1
ATOM 914 O O . ALA A 1 111 ? -12.046 11.980 -50.126 1.00 88.75 111 ALA A O 1
ATOM 915 N N . GLU A 1 112 ? -9.929 12.710 -50.148 1.00 89.50 112 GLU A N 1
ATOM 916 C CA . GLU A 1 112 ? -9.439 11.710 -51.095 1.00 89.50 112 GLU A CA 1
ATOM 917 C C . GLU A 1 112 ? -9.361 10.315 -50.463 1.00 89.50 112 GLU A C 1
ATOM 919 O O . GLU A 1 112 ? -9.860 9.344 -51.037 1.00 89.50 112 GLU A O 1
ATOM 924 N N . ASN A 1 113 ? -8.815 10.213 -49.248 1.00 91.31 113 ASN A N 1
ATOM 925 C CA . ASN A 1 113 ? -8.742 8.941 -48.532 1.00 91.31 113 ASN A CA 1
ATOM 926 C C . ASN A 1 113 ? -10.127 8.409 -48.165 1.00 91.31 113 ASN A C 1
ATOM 928 O O . ASN A 1 113 ? -10.356 7.205 -48.251 1.00 91.31 113 ASN A O 1
ATOM 932 N N . TRP A 1 114 ? -11.088 9.290 -47.871 1.00 90.00 114 TRP A N 1
ATOM 933 C CA . TRP A 1 114 ? -12.483 8.880 -47.719 1.00 90.00 114 TRP A CA 1
ATOM 934 C C . TRP A 1 114 ? -13.039 8.209 -48.981 1.00 90.00 114 TRP A C 1
ATOM 936 O O . TRP A 1 114 ? -13.688 7.168 -48.890 1.00 90.00 114 TRP A O 1
ATOM 946 N N . LYS A 1 115 ? -12.774 8.756 -50.177 1.00 88.25 115 LYS A N 1
ATOM 947 C CA . LYS A 1 115 ? -13.251 8.160 -51.438 1.00 88.25 115 LYS A CA 1
ATOM 948 C C . LYS A 1 115 ? -12.694 6.751 -51.641 1.00 88.25 115 LYS A C 1
ATOM 950 O O . LYS A 1 115 ? -13.467 5.875 -52.027 1.00 88.25 115 LYS A O 1
ATOM 955 N N . LYS A 1 116 ? -11.419 6.536 -51.292 1.00 90.12 116 LYS A N 1
ATOM 956 C CA . LYS A 1 116 ? -10.707 5.247 -51.372 1.00 90.12 116 LYS A CA 1
ATOM 957 C C . LYS A 1 116 ? -11.206 4.191 -50.373 1.00 90.12 116 LYS A C 1
ATOM 959 O O . LYS A 1 116 ? -10.878 3.018 -50.528 1.00 90.12 116 LYS A O 1
ATOM 964 N N . LEU A 1 117 ? -11.999 4.560 -49.359 1.00 88.56 117 LEU A N 1
ATOM 965 C CA . LEU A 1 117 ? -12.532 3.587 -48.401 1.00 88.56 117 LEU A CA 1
ATOM 966 C C . LEU A 1 117 ? -13.632 2.700 -49.023 1.00 88.56 117 LEU A C 1
ATOM 968 O O . LEU A 1 117 ? -14.547 3.221 -49.675 1.00 88.56 117 LEU A O 1
ATOM 972 N N . PRO A 1 118 ? -13.611 1.377 -48.767 1.00 89.06 118 PRO A N 1
ATOM 973 C CA . PRO A 1 118 ? -14.682 0.472 -49.178 1.00 89.06 118 PRO A CA 1
ATOM 974 C C . PRO A 1 118 ? -15.986 0.776 -48.426 1.00 89.06 118 PRO A C 1
ATOM 976 O O . PRO A 1 118 ? -15.964 1.287 -47.302 1.00 89.06 118 PRO A O 1
ATOM 979 N N . ALA A 1 119 ? -17.128 0.425 -49.027 1.00 84.56 119 ALA A N 1
ATOM 980 C CA . ALA A 1 119 ? -18.462 0.722 -48.491 1.00 84.56 119 ALA A CA 1
ATOM 981 C C . ALA A 1 119 ? -18.667 0.206 -47.054 1.00 84.56 119 ALA A C 1
ATOM 983 O O . ALA A 1 119 ? -19.177 0.936 -46.207 1.00 84.56 119 ALA A O 1
ATOM 984 N N . VAL A 1 120 ? -18.167 -0.999 -46.755 1.00 82.56 120 VAL A N 1
ATOM 985 C CA . VAL A 1 120 ? -18.223 -1.604 -45.412 1.00 82.56 120 VAL A CA 1
ATOM 986 C C . VAL A 1 120 ? -17.528 -0.725 -44.368 1.00 82.56 120 VAL A C 1
ATOM 988 O O . VAL A 1 120 ? -18.070 -0.497 -43.294 1.00 82.56 120 VAL A O 1
ATOM 991 N N . ARG A 1 121 ? -16.362 -0.153 -44.697 1.00 83.56 121 ARG A N 1
ATOM 992 C CA . ARG A 1 121 ? -15.643 0.740 -43.775 1.00 83.56 121 ARG A CA 1
ATOM 993 C C . ARG A 1 121 ? -16.332 2.090 -43.640 1.00 83.56 121 ARG A C 1
ATOM 995 O O . ARG A 1 121 ? -16.383 2.624 -42.542 1.00 83.56 121 ARG A O 1
ATOM 1002 N N . LYS A 1 122 ? -16.902 2.630 -44.722 1.00 87.56 122 LYS A N 1
ATOM 1003 C CA . LYS A 1 122 ? -17.672 3.887 -44.675 1.00 87.56 122 LYS A CA 1
ATOM 1004 C C . LYS A 1 122 ? -18.873 3.792 -43.724 1.00 87.56 122 LYS A C 1
ATOM 1006 O O . LYS A 1 122 ? -19.180 4.783 -43.067 1.00 87.56 122 LYS A O 1
ATOM 1011 N N . ALA A 1 123 ? -19.496 2.616 -43.603 1.00 84.38 123 ALA A N 1
ATOM 1012 C CA . ALA A 1 123 ? -20.615 2.375 -42.689 1.00 84.38 123 ALA A CA 1
ATOM 1013 C C . ALA A 1 123 ? -20.230 2.432 -41.194 1.00 84.38 123 ALA A C 1
ATOM 1015 O O . ALA A 1 123 ? -21.073 2.763 -40.365 1.00 84.38 123 ALA A O 1
ATOM 1016 N N . GLU A 1 124 ? -18.962 2.183 -40.841 1.00 83.25 124 GLU A N 1
ATOM 1017 C CA . GLU A 1 124 ? -18.462 2.273 -39.454 1.00 83.25 124 GLU A CA 1
ATOM 1018 C C . GLU A 1 124 ? -18.301 3.730 -38.966 1.00 83.25 124 GLU A C 1
ATOM 1020 O O . GLU A 1 124 ? -18.053 3.983 -37.782 1.00 83.25 124 GLU A O 1
ATOM 1025 N N . HIS A 1 125 ? -18.397 4.708 -39.870 1.00 87.56 125 HIS A N 1
ATOM 1026 C CA . HIS A 1 125 ? -18.187 6.119 -39.569 1.00 87.56 125 HIS A CA 1
ATOM 1027 C C . HIS A 1 125 ? -19.512 6.870 -39.387 1.00 87.56 125 HIS A C 1
ATOM 1029 O O . HIS A 1 125 ? -20.468 6.647 -40.124 1.00 87.56 125 HIS A O 1
ATOM 1035 N N . SER A 1 126 ? -19.548 7.806 -38.433 1.00 84.00 126 SER A N 1
ATOM 1036 C CA . SER A 1 126 ? -20.740 8.605 -38.112 1.00 84.00 126 SER A CA 1
ATOM 1037 C C . SER A 1 126 ? -20.388 9.999 -37.569 1.00 84.00 126 SER A C 1
ATOM 1039 O O . SER A 1 126 ? -19.275 10.255 -37.097 1.00 84.00 126 SER A O 1
ATOM 1041 N N . LEU A 1 127 ? -21.347 10.934 -37.590 1.00 77.00 127 LEU A N 1
ATOM 1042 C CA . LEU A 1 127 ? -21.177 12.244 -36.935 1.00 77.00 127 LEU A CA 1
ATOM 1043 C C . LEU A 1 127 ? -21.253 12.172 -35.409 1.00 77.00 127 LEU A C 1
ATOM 1045 O O . LEU A 1 127 ? -20.750 13.077 -34.749 1.00 77.00 127 LEU A O 1
ATOM 1049 N N . MET A 1 128 ? -21.847 11.116 -34.855 1.00 73.12 128 MET A N 1
ATOM 1050 C CA . MET A 1 128 ? -21.994 10.913 -33.415 1.00 73.12 128 MET A CA 1
ATOM 1051 C C . MET A 1 128 ? -21.347 9.592 -33.012 1.00 73.12 128 MET A C 1
ATOM 1053 O O . MET A 1 128 ? -21.786 8.540 -33.467 1.00 73.12 128 MET A O 1
ATOM 1057 N N . ASN A 1 129 ? -20.333 9.646 -32.144 1.00 69.88 129 ASN A N 1
ATOM 1058 C CA . ASN A 1 129 ? -19.614 8.470 -31.638 1.00 69.88 129 ASN A CA 1
ATOM 1059 C C . ASN A 1 129 ? -19.084 7.564 -32.758 1.00 69.88 129 ASN A C 1
ATOM 1061 O O . ASN A 1 129 ? -19.476 6.409 -32.900 1.00 69.88 129 ASN A O 1
ATOM 1065 N N . CYS A 1 130 ? -18.182 8.122 -33.562 1.00 82.56 130 CYS A N 1
ATOM 1066 C CA . CYS A 1 130 ? -17.632 7.475 -34.744 1.00 82.56 130 CYS A CA 1
ATOM 1067 C C . CYS A 1 130 ? -16.744 6.270 -34.389 1.00 82.56 130 CYS A C 1
ATOM 1069 O O . CYS A 1 130 ? -15.546 6.435 -34.135 1.00 82.56 130 CYS A O 1
ATOM 1071 N N . GLN A 1 131 ? -17.316 5.063 -34.436 1.00 78.56 131 GLN A N 1
ATOM 1072 C CA . GLN A 1 131 ? -16.629 3.811 -34.096 1.00 78.56 131 GLN A CA 1
ATOM 1073 C C . GLN A 1 131 ? -15.459 3.517 -35.038 1.00 78.56 131 GLN A C 1
ATOM 1075 O O . GLN A 1 131 ? -14.375 3.170 -34.577 1.00 78.56 131 GLN A O 1
ATOM 1080 N N . GLY A 1 132 ? -15.610 3.779 -36.339 1.00 82.88 132 GLY A N 1
ATOM 1081 C CA . GLY A 1 132 ? -14.526 3.609 -37.311 1.00 82.88 132 GLY A CA 1
ATOM 1082 C C . GLY A 1 132 ? -13.303 4.476 -36.990 1.00 82.88 132 GLY A C 1
ATOM 1083 O O . GLY A 1 132 ? -12.164 4.017 -37.063 1.00 82.88 132 GLY A O 1
ATOM 1084 N N . CYS A 1 133 ? -13.516 5.719 -36.539 1.00 84.00 133 CYS A N 1
ATOM 1085 C CA . CYS A 1 133 ? -12.412 6.587 -36.109 1.00 84.00 133 CYS A CA 1
ATOM 1086 C C . CYS A 1 133 ? -11.792 6.126 -34.793 1.00 84.00 133 CYS A C 1
ATOM 1088 O O . CYS A 1 133 ? -10.584 6.256 -34.629 1.00 84.00 133 CYS A O 1
ATOM 1090 N N . PHE A 1 134 ? -12.597 5.598 -33.874 1.00 77.50 134 PHE A N 1
ATOM 1091 C CA . PHE A 1 134 ? -12.112 5.102 -32.594 1.00 77.50 134 PHE A CA 1
ATOM 1092 C C . PHE A 1 134 ? -11.263 3.836 -32.759 1.00 77.50 134 PHE A C 1
ATOM 1094 O O . PHE A 1 134 ? -10.121 3.812 -32.318 1.00 77.50 134 PHE A O 1
ATOM 1101 N N . HIS A 1 135 ? -11.765 2.816 -33.452 1.00 76.62 135 HIS A N 1
ATOM 1102 C CA . HIS A 1 135 ? -11.066 1.536 -33.559 1.00 76.62 135 HIS A CA 1
ATOM 1103 C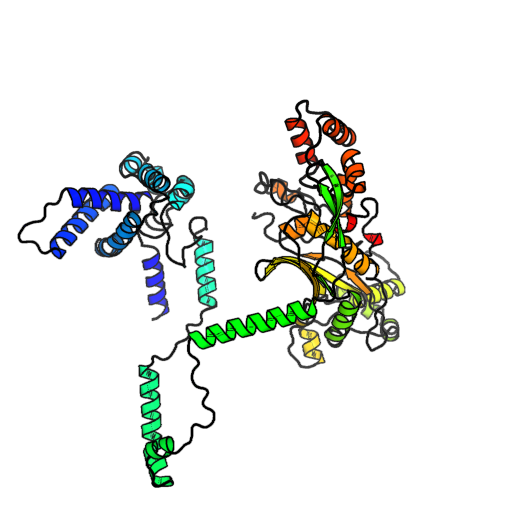 C . HIS A 1 135 ? -9.847 1.580 -34.482 1.00 76.62 135 HIS A C 1
ATOM 1105 O O . HIS A 1 135 ? -8.866 0.888 -34.229 1.00 76.62 135 HIS A O 1
ATOM 1111 N N . ARG A 1 136 ? -9.892 2.374 -35.561 1.00 78.88 136 ARG A N 1
ATOM 1112 C CA . ARG A 1 136 ? -8.878 2.303 -36.631 1.00 78.88 136 ARG A CA 1
ATOM 1113 C C . ARG A 1 136 ? -7.999 3.539 -36.744 1.00 78.88 136 ARG A C 1
ATOM 1115 O O . ARG A 1 136 ? -6.928 3.470 -37.335 1.00 78.88 136 ARG A O 1
ATOM 1122 N N . TYR A 1 137 ? -8.443 4.668 -36.195 1.00 81.62 137 TYR A N 1
ATOM 1123 C CA . TYR A 1 137 ? -7.767 5.953 -36.358 1.00 81.62 137 TYR A CA 1
ATOM 1124 C C . TYR A 1 137 ? -7.577 6.703 -35.031 1.00 81.62 137 TYR A C 1
ATOM 1126 O O . TYR A 1 137 ? -7.382 7.916 -35.054 1.00 81.62 137 TYR A O 1
ATOM 1134 N N . SER A 1 138 ? -7.609 6.012 -33.882 1.00 76.62 138 SER A N 1
ATOM 1135 C CA . SER A 1 138 ? -7.528 6.608 -32.534 1.00 76.62 138 SER A CA 1
ATOM 1136 C C . SER A 1 138 ? -6.330 7.542 -32.355 1.00 76.62 138 SER A C 1
ATOM 1138 O O . SER A 1 138 ? -6.480 8.663 -31.866 1.00 76.62 138 SER A O 1
ATOM 1140 N N . VAL A 1 139 ? -5.151 7.115 -32.816 1.00 74.44 139 VAL A N 1
ATOM 1141 C CA . VAL A 1 139 ? -3.908 7.896 -32.744 1.00 74.44 139 VAL A CA 1
ATOM 1142 C C . VAL A 1 139 ? -4.057 9.214 -33.500 1.00 74.44 139 VAL A C 1
ATOM 1144 O O . VAL A 1 139 ? -3.852 10.280 -32.925 1.00 74.44 139 VAL A O 1
ATOM 1147 N N . TYR A 1 140 ? -4.503 9.171 -34.755 1.00 81.81 140 TYR A N 1
ATOM 1148 C CA . TYR A 1 140 ? -4.701 10.377 -35.560 1.00 81.81 140 TYR A CA 1
ATOM 1149 C C . TYR A 1 140 ? -5.836 11.239 -35.010 1.00 81.81 140 TYR A C 1
ATOM 1151 O O . TYR A 1 140 ? -5.729 12.458 -34.964 1.00 81.81 140 TYR A O 1
ATOM 1159 N N . GLN A 1 141 ? -6.904 10.624 -34.508 1.00 80.25 141 GLN A N 1
ATOM 1160 C CA . GLN A 1 141 ? -8.028 11.315 -33.887 1.00 80.25 141 GLN A CA 1
ATOM 1161 C C . GLN A 1 141 ? -7.592 12.149 -32.667 1.00 80.25 141 GLN A C 1
ATOM 1163 O O . GLN A 1 141 ? -8.137 13.237 -32.449 1.00 80.25 141 GLN A O 1
ATOM 1168 N N . SER A 1 142 ? -6.586 11.674 -31.919 1.00 75.00 142 SER A N 1
ATOM 1169 C CA . SER A 1 142 ? -6.011 12.348 -30.747 1.00 75.00 142 SER A CA 1
ATOM 1170 C C . SER A 1 142 ? -5.260 13.644 -31.076 1.00 75.00 142 SER A C 1
ATOM 1172 O O . SER A 1 142 ? -5.132 14.509 -30.210 1.00 75.00 142 SER A O 1
ATOM 1174 N N . PHE A 1 143 ? -4.819 13.828 -32.326 1.00 81.44 143 PHE A N 1
ATOM 1175 C CA . PHE A 1 143 ? -4.108 15.041 -32.738 1.00 81.44 143 PHE A CA 1
ATOM 1176 C C . PHE A 1 143 ? -5.024 16.271 -32.790 1.00 81.44 143 PHE A C 1
ATOM 1178 O O . PHE A 1 143 ? -4.545 17.401 -32.686 1.00 81.44 143 PHE A O 1
ATOM 1185 N N . PHE A 1 144 ? -6.343 16.089 -32.915 1.00 82.06 144 PHE A N 1
ATOM 1186 C CA . PHE A 1 144 ? -7.278 17.208 -33.010 1.00 82.06 144 PHE A CA 1
ATOM 1187 C C . PHE A 1 144 ? -7.347 18.042 -31.708 1.00 82.06 144 PHE A C 1
ATOM 1189 O O . PHE A 1 144 ? -7.549 17.489 -30.626 1.00 82.06 144 PHE A O 1
ATOM 1196 N N . PRO A 1 145 ? -7.264 19.387 -31.768 1.00 72.12 145 PRO A N 1
ATOM 1197 C CA . PRO A 1 145 ? -7.147 20.235 -30.582 1.00 72.12 145 PRO A CA 1
ATOM 1198 C C . PRO A 1 145 ? -8.455 20.360 -29.784 1.00 72.12 145 PRO A C 1
ATOM 1200 O O . PRO A 1 145 ? -9.382 21.101 -30.138 1.00 72.12 145 PRO A O 1
ATOM 1203 N N . VAL A 1 146 ? -8.487 19.733 -28.609 1.00 65.12 146 VAL A N 1
ATOM 1204 C CA . VAL A 1 146 ? -9.586 19.839 -27.639 1.00 65.12 146 VAL A CA 1
ATOM 1205 C C . VAL A 1 146 ? -9.224 20.886 -26.575 1.00 65.12 146 VAL A C 1
ATOM 1207 O O . VAL A 1 146 ? -8.204 20.766 -25.907 1.00 65.12 146 VAL A O 1
ATOM 1210 N N . CYS A 1 147 ? -10.020 21.955 -26.421 1.00 50.88 147 CYS A N 1
ATOM 1211 C CA . CYS A 1 147 ? -9.717 23.024 -25.438 1.00 50.88 147 CYS A CA 1
ATOM 1212 C C . CYS A 1 147 ? -10.808 23.264 -24.391 1.00 50.88 147 CYS A C 1
ATOM 1214 O O . CYS A 1 147 ? -10.664 24.197 -23.604 1.00 50.88 147 CYS A O 1
ATOM 1216 N N . SER A 1 148 ? -11.896 22.493 -24.378 1.00 53.91 148 SER A N 1
ATOM 1217 C CA . SER A 1 148 ? -12.851 22.620 -23.277 1.00 53.91 148 SER A CA 1
ATOM 1218 C C . SER A 1 148 ? -12.297 21.893 -22.050 1.00 53.91 148 SER A C 1
ATOM 1220 O O . SER A 1 148 ? -11.578 20.900 -22.183 1.00 53.91 148 SER A O 1
ATOM 1222 N N . LYS A 1 149 ? -12.583 22.414 -20.853 1.00 45.56 149 LYS A N 1
ATOM 1223 C CA . LYS A 1 149 ? -12.183 21.746 -19.608 1.00 45.56 149 LYS A CA 1
ATOM 1224 C C . LYS A 1 149 ? -12.915 20.412 -19.439 1.00 45.56 149 LYS A C 1
ATOM 1226 O O . LYS A 1 149 ? -12.338 19.521 -18.837 1.00 45.56 149 LYS A O 1
ATOM 1231 N N . GLU A 1 150 ? -14.110 20.269 -20.023 1.00 46.62 150 GLU A N 1
ATOM 1232 C CA . GLU A 1 150 ? -14.894 19.029 -19.966 1.00 46.62 150 GLU A CA 1
ATOM 1233 C C . GLU A 1 150 ? -14.298 17.887 -20.805 1.00 46.62 150 GLU A C 1
ATOM 1235 O O . GLU A 1 150 ? -14.523 16.729 -20.486 1.00 46.62 150 GLU A O 1
ATOM 1240 N N . PHE A 1 151 ? -13.530 18.182 -21.862 1.00 48.56 151 PHE A N 1
ATOM 1241 C CA . PHE A 1 151 ? -13.047 17.162 -22.806 1.00 48.56 151 PHE A CA 1
ATOM 1242 C C . PHE A 1 151 ? -11.523 16.959 -22.778 1.00 48.56 151 PHE A C 1
ATOM 1244 O O . PHE A 1 151 ? -10.976 16.205 -23.589 1.00 48.56 151 PHE A O 1
ATOM 1251 N N . LYS A 1 152 ? -10.812 17.608 -21.846 1.00 48.12 152 LYS A N 1
ATOM 1252 C CA . LYS A 1 152 ? -9.394 17.317 -21.586 1.00 48.12 152 LYS A CA 1
ATOM 1253 C C . LYS A 1 152 ? -9.269 15.888 -21.045 1.00 48.12 152 LYS A C 1
ATOM 1255 O O . LYS A 1 152 ? -9.836 15.576 -20.010 1.00 48.12 152 LYS A O 1
ATOM 1260 N N . GLY A 1 153 ? -8.538 15.030 -21.758 1.00 50.09 153 GLY A N 1
ATOM 1261 C CA . GLY A 1 153 ? -8.343 13.618 -21.391 1.00 50.09 153 GLY A CA 1
ATOM 1262 C C . GLY A 1 153 ? -9.407 12.645 -21.922 1.00 50.09 153 GLY A C 1
ATOM 1263 O O . GLY A 1 153 ? -9.273 11.445 -21.718 1.00 50.09 153 GLY A O 1
ATOM 1264 N N . CYS A 1 154 ? -10.429 13.121 -22.646 1.00 45.88 154 CYS A N 1
ATOM 1265 C CA . CYS A 1 154 ? -11.490 12.265 -23.204 1.00 45.88 154 CYS A CA 1
ATOM 1266 C C . CYS A 1 154 ? -11.127 11.596 -24.542 1.00 45.88 154 CYS A C 1
ATOM 1268 O O . CYS A 1 154 ? -11.872 10.749 -25.019 1.00 45.88 154 CYS A O 1
ATOM 1270 N N . SER A 1 155 ? -10.000 11.944 -25.172 1.00 45.44 155 SER A N 1
ATOM 1271 C CA . SER A 1 155 ? -9.629 11.405 -26.492 1.00 45.44 155 SER A CA 1
ATOM 1272 C C . SER A 1 155 ? -9.360 9.894 -26.500 1.00 45.44 155 SER A C 1
ATOM 1274 O O . SER A 1 155 ? -9.386 9.303 -27.573 1.00 45.44 155 SER A O 1
ATOM 1276 N N . MET A 1 156 ? -9.124 9.290 -25.329 1.00 45.75 156 MET A N 1
ATOM 1277 C CA . MET A 1 156 ? -8.816 7.862 -25.149 1.00 45.75 156 MET A CA 1
ATOM 1278 C C . MET A 1 156 ? -9.859 7.116 -24.294 1.00 45.75 156 MET A C 1
ATOM 1280 O O . MET A 1 156 ? -9.679 5.937 -24.017 1.00 45.75 156 MET A O 1
ATOM 1284 N N . ARG A 1 157 ? -10.927 7.784 -23.830 1.00 47.88 157 ARG A N 1
ATOM 1285 C CA . ARG A 1 157 ? -11.923 7.188 -22.920 1.00 47.88 157 ARG A CA 1
ATOM 1286 C C . ARG A 1 157 ? -13.141 6.673 -23.687 1.00 47.88 157 ARG A C 1
ATOM 1288 O O . ARG A 1 157 ? -13.519 7.251 -24.706 1.00 47.88 157 ARG A O 1
ATOM 1295 N N . SER A 1 158 ? -13.764 5.604 -23.182 1.00 44.34 158 SER A N 1
ATOM 1296 C CA . SER A 1 158 ? -14.988 5.060 -23.775 1.00 44.34 158 SER A CA 1
ATOM 1297 C C . SER A 1 158 ? -16.165 6.039 -23.596 1.00 44.34 158 SER A C 1
ATOM 1299 O O . SER A 1 158 ? -16.240 6.740 -22.580 1.00 44.34 158 SER A O 1
ATOM 1301 N N . PRO A 1 159 ? -17.121 6.091 -24.542 1.00 43.25 159 PRO A N 1
ATOM 1302 C CA . PRO A 1 159 ? -18.307 6.947 -24.430 1.00 43.25 159 PRO A CA 1
ATOM 1303 C C . PRO A 1 159 ? -19.149 6.670 -23.175 1.00 43.25 159 PRO A C 1
ATOM 1305 O O . PRO A 1 159 ? -19.798 7.578 -22.659 1.00 43.25 159 PRO A O 1
ATOM 1308 N N . ILE A 1 160 ? -19.112 5.432 -22.671 1.00 42.47 160 ILE A N 1
ATOM 1309 C CA . ILE A 1 160 ? -19.819 5.000 -21.460 1.00 42.47 160 ILE A CA 1
ATOM 1310 C C . ILE A 1 160 ? -19.153 5.597 -20.219 1.00 42.47 160 ILE A C 1
ATOM 1312 O O . ILE A 1 160 ? -19.849 6.170 -19.387 1.00 42.47 160 ILE A O 1
ATOM 1316 N N . ALA A 1 161 ? -17.820 5.571 -20.145 1.00 45.81 161 ALA A N 1
ATOM 1317 C CA . ALA A 1 161 ? -17.073 6.158 -19.035 1.00 45.81 161 ALA A CA 1
ATOM 1318 C C . ALA A 1 161 ? -17.265 7.683 -18.959 1.00 45.81 161 ALA A C 1
ATOM 1320 O O . ALA A 1 161 ? -17.451 8.239 -17.882 1.00 45.81 161 ALA A O 1
ATOM 1321 N N . VAL A 1 162 ? -17.308 8.370 -20.107 1.00 50.09 162 VAL A N 1
ATOM 1322 C CA . VAL A 1 162 ? -17.580 9.819 -20.150 1.00 50.09 162 VAL A CA 1
ATOM 1323 C C . VAL A 1 162 ? -19.025 10.129 -19.742 1.00 50.09 162 VAL A C 1
ATOM 1325 O O . VAL A 1 162 ? -19.263 11.101 -19.028 1.00 50.09 162 VAL A O 1
ATOM 1328 N N . ALA A 1 163 ? -19.994 9.309 -20.162 1.00 44.66 163 ALA A N 1
ATOM 1329 C CA . ALA A 1 163 ? -21.392 9.457 -19.757 1.00 44.66 163 ALA A CA 1
ATOM 1330 C C . ALA A 1 163 ? -21.596 9.179 -18.258 1.00 44.66 163 ALA A C 1
ATOM 1332 O O . ALA A 1 163 ? -22.365 9.889 -17.611 1.00 44.66 163 ALA A O 1
ATOM 1333 N N . GLN A 1 164 ? -20.879 8.201 -17.699 1.00 48.31 164 GLN A N 1
ATOM 1334 C CA . GLN A 1 164 ? -20.866 7.884 -16.271 1.00 48.31 164 GLN A CA 1
ATOM 1335 C C . GLN A 1 164 ? -20.213 9.003 -15.453 1.00 48.31 164 GLN A C 1
ATOM 1337 O O . GLN A 1 164 ? -20.815 9.454 -14.485 1.00 48.31 164 GLN A O 1
ATOM 1342 N N . ASP A 1 165 ? -19.066 9.539 -15.880 1.00 50.56 165 ASP A N 1
ATOM 1343 C CA . ASP A 1 165 ? -18.423 10.694 -15.237 1.00 50.56 165 ASP A CA 1
ATOM 1344 C C . ASP A 1 165 ? -19.328 11.936 -15.272 1.00 50.56 165 ASP A C 1
ATOM 1346 O O . ASP A 1 165 ? -19.448 12.661 -14.280 1.00 50.56 165 ASP A O 1
ATOM 1350 N N . LEU A 1 166 ? -20.010 12.196 -16.395 1.00 51.22 166 LEU A N 1
ATOM 1351 C CA . LEU A 1 166 ? -20.975 13.296 -16.476 1.00 51.22 166 LEU A CA 1
ATOM 1352 C C . LEU A 1 166 ? -22.182 13.057 -15.559 1.00 51.22 166 LEU A C 1
ATOM 1354 O O . LEU A 1 166 ? -22.621 13.989 -14.889 1.00 51.22 166 LEU A O 1
ATOM 1358 N N . ALA A 1 167 ? -22.705 11.829 -15.508 1.00 51.28 167 ALA A N 1
ATOM 1359 C CA . ALA A 1 167 ? -23.816 11.460 -14.635 1.00 51.28 167 ALA A CA 1
ATOM 1360 C C . ALA A 1 167 ? -23.438 11.586 -13.150 1.00 51.28 167 ALA A C 1
ATOM 1362 O O . ALA A 1 167 ? -24.230 12.095 -12.358 1.00 51.28 167 ALA A O 1
ATOM 1363 N N . SER A 1 168 ? -22.215 11.208 -12.781 1.00 48.06 168 SER A N 1
ATOM 1364 C CA . SER A 1 168 ? -21.664 11.363 -11.432 1.00 48.06 168 SER A CA 1
ATOM 1365 C C . SER A 1 168 ? -21.484 12.837 -11.059 1.00 48.06 168 SER A C 1
ATOM 1367 O O . SER A 1 168 ? -21.909 13.258 -9.986 1.00 48.06 168 SER A O 1
ATOM 1369 N N . ASN A 1 169 ? -20.982 13.666 -11.980 1.00 48.97 169 ASN A N 1
ATOM 1370 C CA . ASN A 1 169 ? -20.882 15.119 -11.789 1.00 48.97 169 ASN A CA 1
ATOM 1371 C C . ASN A 1 169 ? -22.249 15.833 -11.745 1.00 48.97 169 ASN A C 1
ATOM 1373 O O . ASN A 1 169 ? -22.364 16.931 -11.192 1.00 48.97 169 ASN A O 1
ATOM 1377 N N . MET A 1 170 ? -23.292 15.230 -12.324 1.00 48.25 170 MET A N 1
ATOM 1378 C CA . MET A 1 170 ? -24.678 15.698 -12.208 1.00 48.25 170 MET A CA 1
ATOM 1379 C C . MET A 1 170 ? -25.317 15.327 -10.865 1.00 48.25 170 MET A C 1
ATOM 1381 O O . MET A 1 170 ? -26.178 16.068 -10.400 1.00 48.25 170 MET A O 1
ATOM 1385 N N . ARG A 1 171 ? -24.898 14.223 -10.227 1.00 50.41 171 ARG A N 1
ATOM 1386 C CA . ARG A 1 171 ? -25.372 13.834 -8.885 1.00 50.41 171 ARG A CA 1
ATOM 1387 C C . ARG A 1 171 ? -24.800 14.729 -7.782 1.00 50.41 171 ARG A C 1
ATOM 1389 O O . ARG A 1 171 ? -25.469 14.939 -6.780 1.00 50.41 171 ARG A O 1
ATOM 1396 N N . THR A 1 172 ? -23.603 15.284 -7.976 1.00 45.38 172 THR A N 1
ATOM 1397 C CA . THR A 1 172 ? -22.911 16.109 -6.968 1.00 45.38 172 THR A CA 1
ATOM 1398 C C . THR A 1 172 ? -23.183 17.610 -7.083 1.00 45.38 172 THR A C 1
ATOM 1400 O O . THR A 1 172 ? -22.978 18.343 -6.120 1.00 45.38 172 THR A O 1
ATOM 1403 N N . ASN A 1 173 ? -23.695 18.088 -8.222 1.00 45.94 173 ASN A N 1
ATOM 1404 C CA . ASN A 1 173 ? -24.121 19.476 -8.379 1.00 45.94 173 ASN A CA 1
ATOM 1405 C C . ASN A 1 173 ? -25.640 19.592 -8.224 1.00 45.94 173 ASN A C 1
ATOM 1407 O O . ASN A 1 173 ? -26.372 19.690 -9.211 1.00 45.94 173 ASN A O 1
ATOM 1411 N N . SER A 1 174 ? -26.126 19.676 -6.984 1.00 43.47 174 SER A N 1
ATOM 1412 C CA . SER A 1 174 ? -27.372 20.407 -6.751 1.00 43.47 174 SER A CA 1
ATOM 1413 C C . SER A 1 174 ? -27.144 21.824 -7.276 1.00 43.47 174 SER A C 1
ATOM 1415 O O . SER A 1 174 ? -26.271 22.530 -6.767 1.00 43.47 174 SER A O 1
ATOM 1417 N N . ALA A 1 175 ? -27.847 22.223 -8.337 1.00 43.69 175 ALA A N 1
ATOM 1418 C CA . ALA A 1 175 ? -27.738 23.572 -8.871 1.00 43.69 175 ALA A CA 1
ATOM 1419 C C . ALA A 1 175 ? -27.985 24.557 -7.723 1.00 43.69 175 ALA A C 1
ATOM 1421 O O . ALA A 1 175 ? -29.111 24.651 -7.237 1.00 43.69 175 ALA A O 1
ATOM 1422 N N . SER A 1 176 ? -26.951 25.266 -7.258 1.00 44.91 176 SER A N 1
ATOM 1423 C CA . SER A 1 176 ? -27.185 26.381 -6.352 1.00 44.91 176 SER A CA 1
ATOM 1424 C C . SER A 1 176 ? -27.943 27.421 -7.161 1.00 44.91 176 SER A C 1
ATOM 1426 O O . SER A 1 176 ? -27.406 28.066 -8.067 1.00 44.91 176 SER A O 1
ATOM 1428 N N . ILE A 1 177 ? -29.244 27.512 -6.899 1.00 52.56 177 ILE A N 1
ATOM 1429 C CA . ILE A 1 177 ? -30.078 28.590 -7.405 1.00 52.56 177 ILE A CA 1
ATOM 1430 C C . ILE A 1 177 ? -29.637 29.819 -6.618 1.00 52.56 177 ILE A C 1
ATOM 1432 O O . ILE A 1 177 ? -30.195 30.165 -5.584 1.00 52.56 177 ILE A O 1
ATOM 1436 N N . ASN A 1 178 ? -28.543 30.431 -7.057 1.00 54.25 178 ASN A N 1
ATOM 1437 C CA . ASN A 1 178 ? -28.135 31.713 -6.522 1.00 54.25 178 ASN A CA 1
ATOM 1438 C C . ASN A 1 178 ? -29.154 32.722 -7.038 1.00 54.25 178 ASN A C 1
ATOM 1440 O O . ASN A 1 178 ? -29.214 32.960 -8.248 1.00 54.25 178 ASN A O 1
ATOM 1444 N N . ALA A 1 179 ? -29.955 33.277 -6.127 1.00 57.28 179 ALA A N 1
ATOM 1445 C CA . ALA A 1 179 ? -30.854 34.374 -6.441 1.00 57.28 179 ALA A CA 1
ATOM 1446 C C . ALA A 1 179 ? -30.065 35.456 -7.183 1.00 57.28 179 ALA A C 1
ATOM 1448 O O . ALA A 1 179 ? -28.955 35.845 -6.794 1.00 57.28 179 ALA A O 1
ATOM 1449 N N . THR A 1 180 ? -30.604 35.900 -8.310 1.00 66.31 180 THR A N 1
ATOM 1450 C CA . THR A 1 180 ? -29.978 36.963 -9.080 1.00 66.31 180 THR A CA 1
ATOM 1451 C C . THR A 1 180 ? -29.959 38.236 -8.239 1.00 66.31 180 THR A C 1
ATOM 1453 O O . THR A 1 180 ? -30.833 38.482 -7.408 1.00 66.31 180 THR A O 1
ATOM 1456 N N . ARG A 1 181 ? -28.969 39.105 -8.474 1.00 67.62 181 ARG A N 1
ATOM 1457 C CA . ARG A 1 181 ? -28.853 40.390 -7.761 1.00 67.62 181 ARG A CA 1
ATOM 1458 C C . ARG A 1 181 ? -30.162 41.193 -7.789 1.00 67.62 181 ARG A C 1
ATOM 1460 O O . ARG A 1 181 ? -30.475 41.866 -6.815 1.00 67.62 181 ARG A O 1
ATOM 1467 N N . LYS A 1 182 ? -30.917 41.089 -8.886 1.00 71.31 182 LYS A N 1
ATOM 1468 C CA . LYS A 1 182 ? -32.199 41.770 -9.078 1.00 71.31 182 LYS A CA 1
ATOM 1469 C C . LYS A 1 182 ? -33.297 41.206 -8.170 1.00 71.31 182 LYS A C 1
ATOM 1471 O O . LYS A 1 182 ? -34.044 41.981 -7.588 1.00 71.31 182 LYS A O 1
ATOM 1476 N N . GLU A 1 183 ? -33.356 39.888 -7.997 1.00 75.06 183 GLU A N 1
ATOM 1477 C CA . GLU A 1 183 ? -34.308 39.231 -7.089 1.00 75.06 183 GLU A CA 1
ATOM 1478 C C . GLU A 1 183 ? -33.998 39.560 -5.624 1.00 75.06 183 GLU A C 1
ATOM 1480 O O . GLU A 1 183 ? -34.906 39.906 -4.873 1.00 75.06 183 GLU A O 1
ATOM 1485 N N . CYS A 1 184 ? -32.717 39.564 -5.233 1.00 70.69 184 CYS A N 1
ATOM 1486 C CA . CYS A 1 184 ? -32.304 40.011 -3.898 1.00 70.69 184 CYS A CA 1
ATOM 1487 C C . CYS A 1 184 ? -32.691 41.475 -3.637 1.00 70.69 184 CYS A C 1
ATOM 1489 O O . CYS A 1 184 ? -33.172 41.796 -2.555 1.00 70.69 184 CYS A O 1
ATOM 1491 N N . GLN A 1 185 ? -32.500 42.359 -4.623 1.00 74.81 185 GLN A N 1
ATOM 1492 C CA . GLN A 1 185 ? -32.880 43.772 -4.514 1.00 74.81 185 GLN A CA 1
ATOM 1493 C C . GLN A 1 185 ? -34.394 43.947 -4.381 1.00 74.81 185 GLN A C 1
ATOM 1495 O O . GLN A 1 185 ? -34.844 44.711 -3.537 1.00 74.81 185 GLN A O 1
ATOM 1500 N N . GLN A 1 186 ? -35.185 43.209 -5.162 1.00 80.81 186 GLN A N 1
ATOM 1501 C CA . GLN A 1 186 ? -36.645 43.252 -5.069 1.00 80.81 186 GLN A CA 1
ATOM 1502 C C . GLN A 1 186 ? -37.160 42.709 -3.734 1.00 80.81 186 GLN A C 1
ATOM 1504 O O . GLN A 1 186 ? -38.101 43.265 -3.176 1.00 80.81 186 GLN A O 1
ATOM 1509 N N . ALA A 1 187 ? -36.548 41.646 -3.206 1.00 76.69 187 ALA A N 1
ATOM 1510 C CA . ALA A 1 187 ? -36.907 41.112 -1.897 1.00 76.69 187 ALA A CA 1
ATOM 1511 C C . ALA A 1 187 ? -36.560 42.102 -0.775 1.00 76.69 187 ALA A C 1
ATOM 1513 O O . ALA A 1 187 ? -37.393 42.357 0.089 1.00 76.69 187 ALA A O 1
ATOM 1514 N N . ALA A 1 188 ? -35.370 42.711 -0.827 1.00 76.38 188 ALA A N 1
ATOM 1515 C CA . ALA A 1 188 ? -34.957 43.738 0.126 1.00 76.38 188 ALA A CA 1
ATOM 1516 C C . ALA A 1 188 ? -35.877 44.969 0.085 1.00 76.38 188 ALA A C 1
ATOM 1518 O O . ALA A 1 188 ? -36.261 45.467 1.138 1.00 76.38 188 ALA A O 1
ATOM 1519 N N . GLN A 1 189 ? -36.287 45.408 -1.111 1.00 81.88 189 GLN A N 1
ATOM 1520 C CA . GLN A 1 189 ? -37.228 46.517 -1.270 1.00 81.88 189 GLN A CA 1
ATOM 1521 C C . GLN A 1 189 ? -38.581 46.191 -0.632 1.00 81.88 189 GLN A C 1
ATOM 1523 O O . GLN A 1 189 ? -39.070 46.962 0.177 1.00 81.88 189 GLN A O 1
ATOM 1528 N N . LYS A 1 190 ? -39.137 45.001 -0.893 1.00 84.56 190 LYS A N 1
ATOM 1529 C CA . LYS A 1 190 ? -40.401 44.575 -0.270 1.00 84.56 190 LYS A CA 1
ATOM 1530 C C . LYS A 1 190 ? -40.323 44.532 1.255 1.00 84.56 190 LYS A C 1
ATOM 1532 O O . LYS A 1 190 ? -41.271 44.923 1.922 1.00 84.56 190 LYS A O 1
ATOM 1537 N N . ILE A 1 191 ? -39.206 44.054 1.804 1.00 80.19 191 ILE A N 1
ATOM 1538 C CA . ILE A 1 191 ? -38.982 44.037 3.256 1.00 80.19 191 ILE A CA 1
ATOM 1539 C C . ILE A 1 191 ? -38.929 45.469 3.800 1.00 80.19 191 ILE A C 1
ATOM 1541 O O . ILE A 1 191 ? -39.567 45.759 4.808 1.00 80.19 191 ILE A O 1
ATOM 1545 N N . HIS A 1 192 ? -38.217 46.369 3.118 1.00 83.00 192 HIS A N 1
ATOM 1546 C CA . HIS A 1 192 ? -38.162 47.782 3.483 1.00 83.00 192 HIS A CA 1
ATOM 1547 C C . HIS A 1 192 ? -39.551 48.433 3.447 1.00 83.00 192 HIS A C 1
ATOM 1549 O O . HIS A 1 192 ? -39.936 49.094 4.405 1.00 83.00 192 HIS A O 1
ATOM 1555 N N . ASP A 1 193 ? -40.324 48.207 2.385 1.00 85.19 193 ASP A N 1
ATOM 1556 C CA . ASP A 1 193 ? -41.638 48.827 2.192 1.00 85.19 193 ASP A CA 1
ATOM 1557 C C . ASP A 1 193 ? -42.650 48.380 3.262 1.00 85.19 193 ASP A C 1
ATOM 1559 O O . ASP A 1 193 ? -43.514 49.158 3.658 1.00 85.19 193 ASP A O 1
ATOM 1563 N N . VAL A 1 194 ? -42.522 47.150 3.775 1.00 86.00 194 VAL A N 1
ATOM 1564 C CA . VAL A 1 194 ? -43.346 46.646 4.889 1.00 86.00 194 VAL A CA 1
ATOM 1565 C C . VAL A 1 194 ? -42.884 47.207 6.235 1.00 86.00 194 VAL A C 1
ATOM 1567 O O . VAL A 1 194 ? -43.712 47.570 7.068 1.00 86.00 194 VAL A O 1
ATOM 1570 N N . LEU A 1 195 ? -41.572 47.267 6.476 1.00 81.06 195 LEU A N 1
ATOM 1571 C CA . LEU A 1 195 ? -41.028 47.648 7.782 1.00 81.06 195 LEU A CA 1
ATOM 1572 C C . LEU A 1 195 ? -40.993 49.161 8.007 1.00 81.06 195 LEU A C 1
ATOM 1574 O O . LEU A 1 195 ? -41.174 49.597 9.139 1.00 81.06 195 LEU A O 1
ATOM 1578 N N . SER A 1 196 ? -40.771 49.960 6.961 1.00 83.56 196 SER A N 1
ATOM 1579 C CA . SER A 1 196 ? -40.582 51.409 7.087 1.00 83.56 196 SER A CA 1
ATOM 1580 C C . SER A 1 196 ? -41.786 52.118 7.725 1.00 83.56 196 SER A C 1
ATOM 1582 O O . SER A 1 196 ? -41.562 52.860 8.679 1.00 83.56 196 SER A O 1
ATOM 1584 N N . PRO A 1 197 ? -43.048 51.866 7.314 1.00 84.25 197 PRO A N 1
ATOM 1585 C CA . PRO A 1 197 ? -44.204 52.529 7.921 1.00 84.25 197 PRO A CA 1
ATOM 1586 C C . PRO A 1 197 ? -44.412 52.132 9.387 1.00 84.25 197 PRO A C 1
ATOM 1588 O O . PRO A 1 197 ? -44.672 52.985 10.230 1.00 84.25 197 PRO A O 1
ATOM 1591 N N . ALA A 1 198 ? -44.255 50.842 9.710 1.00 83.19 198 ALA A N 1
ATOM 1592 C CA . ALA A 1 198 ? -44.397 50.345 11.080 1.00 83.19 198 ALA A CA 1
ATOM 1593 C C . ALA A 1 198 ? -43.297 50.904 12.004 1.00 83.19 198 ALA A C 1
ATOM 1595 O O . ALA A 1 198 ? -43.553 51.271 13.155 1.00 83.19 198 ALA A O 1
ATOM 1596 N N . PHE A 1 199 ? -42.068 51.000 11.490 1.00 82.50 199 PHE A N 1
ATOM 1597 C CA . PHE A 1 199 ? -40.936 51.576 12.205 1.00 82.50 199 PHE A CA 1
ATOM 1598 C C . PHE A 1 199 ? -41.133 53.074 12.457 1.00 82.50 199 PHE A C 1
ATOM 1600 O O . PHE A 1 199 ? -40.972 53.530 13.586 1.00 82.50 199 PHE A O 1
ATOM 1607 N N . GLU A 1 200 ? -41.547 53.830 11.442 1.00 86.12 200 GLU A N 1
ATOM 1608 C CA . GLU A 1 200 ? -41.782 55.270 11.564 1.00 86.12 200 GLU A CA 1
ATOM 1609 C C . GLU A 1 200 ? -42.957 55.577 12.502 1.00 86.12 200 GLU A C 1
ATOM 1611 O O . GLU A 1 200 ? -42.867 56.488 13.323 1.00 86.12 200 GLU A O 1
ATOM 1616 N N . GLN A 1 201 ? -44.012 54.756 12.490 1.00 85.38 201 GLN A N 1
ATOM 1617 C CA . GLN A 1 201 ? -45.110 54.866 13.453 1.00 85.38 201 GLN A CA 1
ATOM 1618 C C . GLN A 1 201 ? -44.642 54.668 14.904 1.00 85.38 201 GLN A C 1
ATOM 1620 O O . GLN A 1 201 ? -45.119 55.354 15.809 1.00 85.38 201 GLN A O 1
ATOM 1625 N N . THR A 1 202 ? -43.712 53.739 15.131 1.00 85.94 202 THR A N 1
ATOM 1626 C CA . THR A 1 202 ? -43.261 53.365 16.479 1.00 85.94 202 THR A CA 1
ATOM 1627 C C . THR A 1 202 ? -42.204 54.328 17.017 1.00 85.94 202 THR A C 1
ATOM 1629 O O . THR A 1 202 ? -42.269 54.740 18.173 1.00 85.94 202 THR A O 1
ATOM 1632 N N . TYR A 1 203 ? -41.235 54.703 16.181 1.00 80.50 203 TYR A N 1
ATOM 1633 C CA . TYR A 1 203 ? -40.045 55.447 16.602 1.00 80.50 203 TYR A CA 1
ATOM 1634 C C . TYR A 1 203 ? -40.036 56.910 16.150 1.00 80.50 203 TYR A C 1
ATOM 1636 O O . TYR A 1 203 ? -39.148 57.651 16.557 1.00 80.50 203 TYR A O 1
ATOM 1644 N N . ARG A 1 204 ? -41.026 57.342 15.352 1.00 82.88 204 ARG A N 1
ATOM 1645 C CA . ARG A 1 204 ? -41.153 58.707 14.802 1.00 82.88 204 ARG A CA 1
ATOM 1646 C C . ARG A 1 204 ? -39.920 59.195 14.031 1.00 82.88 204 ARG A C 1
ATOM 1648 O O . ARG A 1 204 ? -39.705 60.398 13.913 1.00 82.88 204 ARG A O 1
ATOM 1655 N N . THR A 1 205 ? -39.148 58.260 13.484 1.00 79.81 205 THR A N 1
ATOM 1656 C CA . THR A 1 205 ? -37.978 58.524 12.642 1.00 79.81 205 THR A CA 1
ATOM 1657 C C . THR A 1 205 ? -38.036 57.606 11.421 1.00 79.81 205 THR A C 1
ATOM 1659 O O . THR A 1 205 ? -38.325 56.414 11.588 1.00 79.81 205 THR A O 1
ATOM 1662 N N . PRO A 1 206 ? -37.732 58.102 10.208 1.00 83.00 206 PRO A N 1
ATOM 1663 C CA . PRO A 1 206 ? -37.623 57.259 9.027 1.00 83.00 206 PRO A CA 1
ATOM 1664 C C . PRO A 1 206 ? -36.593 56.145 9.233 1.00 83.00 206 PRO A C 1
ATOM 1666 O O . PRO A 1 206 ? -35.474 56.381 9.697 1.00 83.00 206 PRO A O 1
ATOM 1669 N N . LEU A 1 207 ? -36.943 54.921 8.831 1.00 78.94 207 LEU A N 1
ATOM 1670 C CA . LEU A 1 207 ? -36.082 53.743 8.988 1.00 78.94 207 LEU A CA 1
ATOM 1671 C C . LEU A 1 207 ? -34.689 53.945 8.354 1.00 78.94 207 LEU A C 1
ATOM 1673 O O . LEU A 1 207 ? -33.682 53.502 8.904 1.00 78.94 207 LEU A O 1
ATOM 1677 N N . GLY A 1 208 ? -34.615 54.657 7.225 1.00 73.62 208 GLY A N 1
ATOM 1678 C CA . GLY A 1 208 ? -33.352 54.992 6.559 1.00 73.62 208 GLY A CA 1
ATOM 1679 C C . GLY A 1 208 ? -32.443 55.923 7.371 1.00 73.62 208 GLY A C 1
ATOM 1680 O O . GLY A 1 208 ? -31.230 55.714 7.394 1.00 73.62 208 GLY A O 1
ATOM 1681 N N . GLU A 1 209 ? -33.009 56.904 8.080 1.00 76.88 209 GLU A N 1
ATOM 1682 C CA . GLU A 1 209 ? -32.245 57.782 8.981 1.00 76.88 209 GLU A CA 1
ATOM 1683 C C . GLU A 1 209 ? -31.753 57.019 10.208 1.00 76.88 209 GLU A C 1
ATOM 1685 O O . GLU A 1 209 ? -30.594 57.162 10.596 1.00 76.88 209 GLU A O 1
ATOM 1690 N N . ALA A 1 210 ? -32.586 56.137 10.764 1.00 75.06 210 ALA A N 1
ATOM 1691 C CA . ALA A 1 210 ? -32.173 55.270 11.860 1.00 75.06 210 ALA A CA 1
ATOM 1692 C C . ALA A 1 210 ? -30.992 54.370 11.452 1.00 75.06 210 ALA A C 1
ATOM 1694 O O . ALA A 1 210 ? -30.015 54.277 12.193 1.00 75.06 210 ALA A O 1
ATOM 1695 N N . PHE A 1 211 ? -31.015 53.777 10.249 1.00 68.69 211 PHE A N 1
ATOM 1696 C CA . PHE A 1 211 ? -29.881 53.002 9.730 1.00 68.69 211 PHE A CA 1
ATOM 1697 C C . PHE A 1 211 ? -28.609 53.835 9.544 1.00 68.69 211 PHE A C 1
ATOM 1699 O O . PHE A 1 211 ? -27.519 53.320 9.787 1.00 68.69 211 PHE A O 1
ATOM 1706 N N . ALA A 1 212 ? -28.727 55.106 9.154 1.00 67.44 212 ALA A N 1
ATOM 1707 C CA . ALA A 1 212 ? -27.581 56.005 9.028 1.00 67.44 212 ALA A CA 1
ATOM 1708 C C . ALA A 1 212 ? -26.981 56.407 10.391 1.00 67.44 212 ALA A C 1
ATOM 1710 O O . ALA A 1 212 ? -25.793 56.720 10.470 1.00 67.44 212 ALA A O 1
ATOM 1711 N N . MET A 1 213 ? -27.777 56.374 11.466 1.00 67.50 213 MET A N 1
ATOM 1712 C CA . MET A 1 213 ? -27.330 56.664 12.835 1.00 67.50 213 MET A CA 1
ATOM 1713 C C . MET A 1 213 ? -26.708 55.453 13.549 1.00 67.50 213 MET A C 1
ATOM 1715 O O . MET A 1 213 ? -25.994 55.625 14.543 1.00 67.50 213 MET A O 1
ATOM 1719 N N . ILE A 1 214 ? -26.932 54.231 13.054 1.00 65.69 214 ILE A N 1
ATOM 1720 C CA . ILE A 1 214 ? -26.283 53.026 13.581 1.00 65.69 214 ILE A CA 1
ATOM 1721 C C . ILE A 1 214 ? -24.802 53.070 13.184 1.00 65.69 214 ILE A C 1
ATOM 1723 O O . ILE A 1 214 ? -24.437 52.783 12.045 1.00 65.69 214 ILE A O 1
ATOM 1727 N N . LYS A 1 215 ? -23.922 53.403 14.142 1.00 60.53 215 LYS A N 1
ATOM 1728 C CA . LYS A 1 215 ? -22.475 53.159 14.009 1.00 60.53 215 LYS A CA 1
ATOM 1729 C C . LYS A 1 215 ? -22.280 51.705 13.598 1.00 60.53 215 LYS A C 1
ATOM 1731 O O . LYS A 1 215 ? -22.835 50.832 14.257 1.00 60.53 215 LYS A O 1
ATOM 1736 N N . GLU A 1 216 ? -21.506 51.467 12.540 1.00 60.22 216 GLU A N 1
ATOM 1737 C CA . GLU A 1 216 ? -21.213 50.150 11.964 1.00 60.22 216 GLU A CA 1
ATOM 1738 C C . GLU A 1 216 ? -20.831 49.129 13.054 1.00 60.22 216 GLU A C 1
ATOM 1740 O O . GLU A 1 216 ? -19.664 48.970 13.413 1.00 60.22 216 GLU A O 1
ATOM 1745 N N . MET A 1 217 ? -21.819 48.437 13.626 1.00 49.50 217 MET A N 1
ATOM 1746 C CA . MET A 1 217 ? -21.583 47.437 14.659 1.00 49.50 217 MET A CA 1
ATOM 1747 C C . MET A 1 217 ? -20.987 46.207 13.981 1.00 49.50 217 MET A C 1
ATOM 1749 O O . MET A 1 217 ? -21.706 45.374 13.438 1.00 49.50 217 MET A O 1
ATOM 1753 N N . ASN A 1 218 ? -19.657 46.104 14.006 1.00 51.31 218 ASN A N 1
ATOM 1754 C CA . ASN A 1 218 ? -18.895 44.895 13.681 1.00 51.31 218 ASN A CA 1
ATOM 1755 C C . ASN A 1 218 ? -19.211 44.246 12.317 1.00 51.31 218 ASN A C 1
ATOM 1757 O O . ASN A 1 218 ? -19.037 43.037 12.144 1.00 51.31 218 ASN A O 1
ATOM 1761 N N . LEU A 1 219 ? -19.630 45.026 11.317 1.00 51.41 219 LEU A N 1
ATOM 1762 C CA . LEU A 1 219 ? -19.742 44.527 9.950 1.00 51.41 219 LEU A CA 1
ATOM 1763 C C . LEU A 1 219 ? -18.333 44.375 9.369 1.00 51.41 219 LEU A C 1
ATOM 1765 O O . LEU A 1 219 ? -17.667 45.351 9.033 1.00 51.41 219 LEU A O 1
ATOM 1769 N N . GLN A 1 220 ? -17.858 43.132 9.251 1.00 54.25 220 GLN A N 1
ATOM 1770 C CA . GLN A 1 220 ? -16.590 42.861 8.579 1.00 54.25 220 GLN A CA 1
ATOM 1771 C C . GLN A 1 220 ? -16.689 43.312 7.119 1.00 54.25 220 GLN A C 1
ATOM 1773 O O . GLN A 1 220 ? -17.443 42.741 6.324 1.00 54.25 220 GLN A O 1
ATOM 1778 N N . THR A 1 221 ? -15.898 44.316 6.745 1.00 61.25 221 THR A N 1
ATOM 1779 C CA . THR A 1 221 ? -15.757 44.734 5.352 1.00 61.25 221 THR A CA 1
ATOM 1780 C C . THR A 1 221 ? -15.372 43.527 4.504 1.00 61.25 221 THR A C 1
ATOM 1782 O O . THR A 1 221 ? -14.476 42.741 4.833 1.00 61.25 221 THR A O 1
ATOM 1785 N N . LYS A 1 222 ? -16.091 43.334 3.393 1.00 59.03 222 LYS A N 1
ATOM 1786 C CA . LYS A 1 222 ? -15.848 42.217 2.480 1.00 59.03 222 LYS A CA 1
ATOM 1787 C C . LYS A 1 222 ? -14.428 42.328 1.929 1.00 59.03 222 LYS A C 1
ATOM 1789 O O . LYS A 1 222 ? -14.195 43.058 0.970 1.00 59.03 222 LYS A O 1
ATOM 1794 N N . LYS A 1 223 ? -13.512 41.540 2.499 1.00 74.88 223 LYS A N 1
ATOM 1795 C CA . LYS A 1 223 ? -12.110 41.472 2.068 1.00 74.88 223 LYS A CA 1
ATOM 1796 C C . LYS A 1 223 ? -12.026 41.311 0.553 1.00 74.88 223 LYS A C 1
ATOM 1798 O O . LYS A 1 223 ? -12.694 40.443 -0.035 1.00 74.88 223 LYS A O 1
ATOM 1803 N N . SER A 1 224 ? -11.193 42.130 -0.075 1.00 75.38 224 SER A N 1
ATOM 1804 C CA . SER A 1 224 ? -10.929 42.090 -1.507 1.00 75.38 224 SER A CA 1
ATOM 1805 C C . SER A 1 224 ? -10.363 40.726 -1.924 1.00 75.38 224 SER A C 1
ATOM 1807 O O . SER A 1 224 ? -9.840 39.944 -1.123 1.00 75.38 224 SER A O 1
ATOM 1809 N N . LYS A 1 225 ? -10.426 40.410 -3.225 1.00 63.19 225 LYS A N 1
ATOM 1810 C CA . LYS A 1 225 ? -9.803 39.182 -3.758 1.00 63.19 225 LYS A CA 1
ATOM 1811 C C . LYS A 1 225 ? -8.299 39.121 -3.461 1.00 63.19 225 LYS A C 1
ATOM 1813 O O . LYS A 1 225 ? -7.767 38.024 -3.289 1.00 63.19 225 LYS A O 1
ATOM 1818 N N . VAL A 1 226 ? -7.632 40.276 -3.413 1.00 78.31 226 VAL A N 1
ATOM 1819 C CA . VAL A 1 226 ? -6.195 40.390 -3.139 1.00 78.31 226 VAL A CA 1
ATOM 1820 C C . VAL A 1 226 ? -5.910 40.075 -1.675 1.00 78.31 226 VAL A C 1
ATOM 1822 O O . VAL A 1 226 ? -5.060 39.229 -1.406 1.00 78.31 226 VAL A O 1
ATOM 1825 N N . GLU A 1 227 ? -6.678 40.642 -0.745 1.00 76.62 227 GLU A N 1
ATOM 1826 C CA . GLU A 1 227 ? -6.551 40.372 0.694 1.00 76.62 227 GLU A CA 1
ATOM 1827 C C . GLU A 1 227 ? -6.846 38.910 1.020 1.00 76.62 227 GLU A C 1
ATOM 1829 O O . GLU A 1 227 ? -6.032 38.257 1.660 1.00 76.62 227 GLU A O 1
ATOM 1834 N N . LYS A 1 228 ? -7.905 38.320 0.449 1.00 69.50 228 LYS A N 1
ATOM 1835 C CA . LYS A 1 228 ? -8.181 36.877 0.595 1.00 69.50 228 LYS A CA 1
ATOM 1836 C C . LYS A 1 228 ? -7.071 35.983 0.031 1.00 69.50 228 LYS A C 1
ATOM 1838 O O . LYS A 1 228 ? -6.944 34.820 0.419 1.00 69.50 228 LYS A O 1
ATOM 1843 N N . LYS A 1 229 ? -6.304 36.460 -0.956 1.00 69.00 229 LYS A N 1
ATOM 1844 C CA . LYS A 1 229 ? -5.144 35.738 -1.512 1.00 69.00 229 LYS A CA 1
ATOM 1845 C C . LYS A 1 229 ? -3.887 35.964 -0.668 1.00 69.00 229 LYS A C 1
ATOM 1847 O O . LYS A 1 229 ? -3.027 35.088 -0.646 1.00 69.00 229 LYS A O 1
ATOM 1852 N N . LYS A 1 230 ? -3.763 37.120 -0.013 1.00 81.62 230 LYS A N 1
ATOM 1853 C CA . LYS A 1 230 ? -2.691 37.428 0.937 1.00 81.62 230 LYS A CA 1
ATOM 1854 C C . LYS A 1 230 ? -2.878 36.618 2.220 1.00 81.62 230 LYS A C 1
ATOM 1856 O O . LYS A 1 230 ? -1.996 35.845 2.543 1.00 81.62 230 LYS A O 1
ATOM 1861 N N . GLU A 1 231 ? -4.072 36.616 2.808 1.00 77.62 231 GLU A N 1
ATOM 1862 C CA . GLU A 1 231 ? -4.394 35.800 3.987 1.00 77.62 231 GLU A CA 1
ATOM 1863 C C . GLU A 1 231 ? -4.204 34.307 3.749 1.00 77.62 231 GLU A C 1
ATOM 1865 O O . GLU A 1 231 ? -3.632 33.629 4.589 1.00 77.62 231 GLU A O 1
ATOM 1870 N N . ARG A 1 232 ? -4.614 33.777 2.588 1.00 65.50 232 ARG A N 1
ATOM 1871 C CA . ARG A 1 232 ? -4.328 32.371 2.255 1.00 65.50 232 ARG A CA 1
ATOM 1872 C C . ARG A 1 232 ? -2.833 32.082 2.180 1.00 65.50 232 ARG A C 1
ATOM 1874 O O . ARG A 1 232 ? -2.402 31.031 2.638 1.00 65.50 232 ARG A O 1
ATOM 1881 N N . ARG A 1 233 ? -2.045 33.006 1.623 1.00 71.31 233 ARG A N 1
ATOM 1882 C CA . ARG A 1 233 ? -0.582 32.880 1.578 1.00 71.31 233 ARG A CA 1
ATOM 1883 C C . ARG A 1 233 ? 0.038 32.997 2.967 1.00 71.31 233 ARG A C 1
ATOM 1885 O O . ARG A 1 233 ? 0.946 32.236 3.265 1.00 71.31 233 ARG A O 1
ATOM 1892 N N . ASP A 1 234 ? -0.463 33.889 3.807 1.00 74.69 234 ASP A N 1
ATOM 1893 C CA . ASP A 1 234 ? 0.047 34.106 5.160 1.00 74.69 234 ASP A CA 1
ATOM 1894 C C . ASP A 1 234 ? -0.349 32.956 6.096 1.00 74.69 234 ASP A C 1
ATOM 1896 O O . ASP A 1 234 ? 0.467 32.516 6.897 1.00 74.69 234 ASP A O 1
ATOM 1900 N N . CYS A 1 235 ? -1.549 32.394 5.936 1.00 63.22 235 CYS A N 1
ATOM 1901 C CA . CYS A 1 235 ? -1.994 31.192 6.639 1.00 63.22 235 CYS A CA 1
ATOM 1902 C C . CYS A 1 235 ? -1.169 29.970 6.206 1.00 63.22 235 CYS A C 1
ATOM 1904 O O . CYS A 1 235 ? -0.679 29.235 7.056 1.00 63.22 235 CYS A O 1
ATOM 1906 N N . TYR A 1 236 ? -0.904 29.817 4.900 1.00 59.78 236 TYR A N 1
ATOM 1907 C CA . TYR A 1 236 ? 0.007 28.786 4.390 1.00 59.78 236 TYR A CA 1
ATOM 1908 C C . TYR A 1 236 ? 1.433 28.967 4.921 1.00 59.78 236 TYR A C 1
ATOM 1910 O O . TYR A 1 236 ? 2.045 28.000 5.351 1.00 59.78 236 TYR A O 1
ATOM 1918 N N . LYS A 1 237 ? 1.964 30.197 4.944 1.00 64.19 237 LYS A N 1
ATOM 1919 C CA . LYS A 1 237 ? 3.288 30.493 5.512 1.00 64.19 237 LYS A CA 1
ATOM 1920 C C . LYS A 1 237 ? 3.348 30.206 7.010 1.00 64.19 237 LYS A C 1
ATOM 1922 O O . LYS A 1 237 ? 4.325 29.622 7.450 1.00 64.19 237 LYS A O 1
ATOM 1927 N N . LYS A 1 238 ? 2.326 30.579 7.785 1.00 66.06 238 LYS A N 1
ATOM 1928 C CA . LYS A 1 238 ? 2.248 30.273 9.222 1.00 66.06 238 LYS A CA 1
ATOM 1929 C C . LYS A 1 238 ? 2.145 28.771 9.476 1.00 66.06 238 LYS A C 1
ATOM 1931 O O . LYS A 1 238 ? 2.845 28.272 10.347 1.00 66.06 238 LYS A O 1
ATOM 1936 N N . ALA A 1 239 ? 1.330 28.052 8.704 1.00 50.75 239 ALA A N 1
ATOM 1937 C CA . ALA A 1 239 ? 1.237 26.597 8.782 1.00 50.75 239 ALA A CA 1
ATOM 1938 C C . ALA A 1 239 ? 2.573 25.939 8.412 1.00 50.75 239 ALA A C 1
ATOM 1940 O O . ALA A 1 239 ? 3.058 25.106 9.166 1.00 50.75 239 ALA A O 1
ATOM 1941 N N . LYS A 1 240 ? 3.210 26.382 7.320 1.00 53.97 240 LYS A N 1
ATOM 1942 C CA . LYS A 1 240 ? 4.548 25.950 6.899 1.00 53.97 240 LYS A CA 1
ATOM 1943 C C . LYS A 1 240 ? 5.576 26.171 8.010 1.00 53.97 240 LYS A C 1
ATOM 1945 O O . LYS A 1 240 ? 6.215 25.217 8.416 1.00 53.97 240 LYS A O 1
ATOM 1950 N N . LEU A 1 241 ? 5.672 27.386 8.550 1.00 59.91 241 LEU A N 1
ATOM 1951 C CA . LEU A 1 241 ? 6.614 27.719 9.621 1.00 59.91 241 LEU A CA 1
ATOM 1952 C C . LEU A 1 241 ? 6.323 26.958 10.918 1.00 59.91 241 LEU A C 1
ATOM 1954 O O . LEU A 1 241 ? 7.260 26.582 11.601 1.00 59.91 241 LEU A O 1
ATOM 1958 N N . SER A 1 242 ? 5.053 26.711 11.255 1.00 53.00 242 SER A N 1
ATOM 1959 C CA . SER A 1 242 ? 4.674 25.911 12.429 1.00 53.00 242 SER A CA 1
ATOM 1960 C C . SER A 1 242 ? 5.020 24.432 12.261 1.00 53.00 242 SER A C 1
ATOM 1962 O O . SER A 1 242 ? 5.379 23.767 13.230 1.00 53.00 242 SER A O 1
ATOM 1964 N N . VAL A 1 243 ? 4.890 23.916 11.041 1.00 48.34 243 VAL A N 1
ATOM 1965 C CA . VAL A 1 243 ? 5.277 22.555 10.678 1.00 48.34 243 VAL A CA 1
ATOM 1966 C C . VAL A 1 243 ? 6.807 22.438 10.697 1.00 48.34 243 VAL A C 1
ATOM 1968 O O . VAL A 1 243 ? 7.322 21.609 11.434 1.00 48.34 243 VAL A O 1
ATOM 1971 N N . GLU A 1 244 ? 7.526 23.344 10.030 1.00 50.81 244 GLU A N 1
ATOM 1972 C CA . GLU A 1 244 ? 8.998 23.404 9.999 1.00 50.81 244 GLU A CA 1
ATOM 1973 C C . GLU A 1 244 ? 9.619 23.671 11.381 1.00 50.81 244 GLU A C 1
ATOM 1975 O O . GLU A 1 244 ? 10.647 23.095 11.720 1.00 50.81 244 GLU A O 1
ATOM 1980 N N . SER A 1 245 ? 9.001 24.495 12.236 1.00 51.34 245 SER A N 1
ATOM 1981 C CA . SER A 1 245 ? 9.495 24.726 13.602 1.00 51.34 245 SER A CA 1
ATOM 1982 C C . SER A 1 245 ? 9.346 23.493 14.490 1.00 51.34 245 SER A C 1
ATOM 1984 O O . SER A 1 245 ? 10.136 23.309 15.408 1.00 51.34 245 SER A O 1
ATOM 1986 N N . LYS A 1 246 ? 8.338 22.652 14.220 1.00 49.25 246 LYS A N 1
ATOM 1987 C CA . LYS A 1 246 ? 8.140 21.349 14.873 1.00 49.25 246 LYS A CA 1
ATOM 1988 C C . LYS A 1 246 ? 9.016 20.244 14.262 1.00 49.25 246 LYS A C 1
ATOM 1990 O O . LYS A 1 246 ? 8.946 19.117 14.734 1.00 49.25 246 LYS A O 1
ATOM 1995 N N . TRP A 1 247 ? 9.781 20.539 13.207 1.00 47.84 247 TRP A N 1
ATOM 1996 C CA . TRP A 1 247 ? 10.699 19.603 12.544 1.00 47.84 247 TRP A CA 1
ATOM 1997 C C . TRP A 1 247 ? 12.148 19.705 13.044 1.00 47.84 247 TRP A C 1
ATOM 1999 O O . TRP A 1 247 ? 12.962 18.874 12.670 1.00 47.84 247 TRP A O 1
ATOM 2009 N N . LYS A 1 248 ? 12.485 20.679 13.901 1.00 46.19 248 LYS A N 1
ATOM 2010 C CA . LYS A 1 248 ? 13.853 20.911 14.414 1.00 46.19 248 LYS A CA 1
ATOM 2011 C C . LYS A 1 248 ? 14.329 19.932 15.508 1.00 46.19 248 LYS A C 1
ATOM 2013 O O . LYS A 1 248 ? 15.234 20.263 16.265 1.00 46.19 248 LYS A O 1
ATOM 2018 N N . GLU A 1 249 ? 13.747 18.742 15.595 1.00 45.75 249 GLU A N 1
ATOM 2019 C CA . GLU A 1 249 ? 14.327 17.615 16.340 1.00 45.75 249 GLU A CA 1
ATOM 2020 C C . GLU A 1 249 ? 15.088 16.754 15.323 1.00 45.75 249 GLU A C 1
ATOM 2022 O O . GLU A 1 249 ? 14.593 15.752 14.820 1.00 45.75 249 GLU A O 1
ATOM 2027 N N . THR A 1 250 ? 16.246 17.251 14.896 1.00 42.84 250 THR A N 1
ATOM 2028 C CA . THR A 1 250 ? 17.084 16.664 13.844 1.00 42.84 250 THR A CA 1
ATOM 2029 C C . THR A 1 250 ? 17.914 15.505 14.386 1.00 42.84 250 THR A C 1
ATOM 2031 O O . THR A 1 250 ? 18.712 15.701 15.301 1.00 42.84 250 THR A O 1
ATOM 2034 N N . GLU A 1 251 ? 17.786 14.325 13.779 1.00 48.66 251 GLU A N 1
ATOM 2035 C CA . GLU A 1 251 ? 18.789 13.260 13.876 1.00 48.66 251 GLU A CA 1
ATOM 2036 C C . GLU A 1 251 ? 19.652 13.261 12.606 1.00 48.66 251 GLU A C 1
ATOM 2038 O O . GLU A 1 251 ? 19.146 13.370 11.487 1.00 48.66 251 GLU A O 1
ATOM 2043 N N . VAL A 1 252 ? 20.972 13.174 12.781 1.00 44.09 252 VAL A N 1
ATOM 2044 C CA . VAL A 1 252 ? 21.949 13.156 11.684 1.00 44.09 252 VAL A CA 1
ATOM 2045 C C . VAL A 1 252 ? 22.113 11.721 11.195 1.00 44.09 252 VAL A C 1
ATOM 2047 O O . VAL A 1 252 ? 22.455 10.838 11.979 1.00 44.09 252 VAL A O 1
ATOM 2050 N N . TRP A 1 253 ? 21.899 11.492 9.898 1.00 43.47 253 TRP A N 1
ATOM 2051 C CA . TRP A 1 253 ? 22.042 10.174 9.282 1.00 43.47 253 TRP A CA 1
ATOM 2052 C C . TRP A 1 253 ? 23.285 10.121 8.391 1.00 43.47 253 TRP A C 1
ATOM 2054 O O . TRP A 1 253 ? 23.646 11.086 7.714 1.00 43.47 253 TRP A O 1
ATOM 2064 N N . LYS A 1 254 ? 23.938 8.957 8.368 1.00 39.31 254 LYS A N 1
ATOM 2065 C CA . LYS A 1 254 ? 25.094 8.680 7.508 1.00 39.31 254 LYS A CA 1
ATOM 2066 C C . LYS A 1 254 ? 24.643 7.868 6.301 1.00 39.31 254 LYS A C 1
ATOM 2068 O O . LYS A 1 254 ? 24.024 6.818 6.456 1.00 39.31 254 LYS A O 1
ATOM 2073 N N . LYS A 1 255 ? 24.936 8.340 5.089 1.00 39.78 255 LYS A N 1
ATOM 2074 C CA . LYS A 1 255 ? 24.732 7.580 3.848 1.00 39.78 255 LYS A CA 1
ATOM 2075 C C . LYS A 1 255 ? 26.077 7.199 3.272 1.00 39.78 255 LYS A C 1
ATOM 2077 O O . LYS A 1 255 ? 26.927 8.052 3.063 1.00 39.78 255 LYS A O 1
ATOM 2082 N N . LEU A 1 256 ? 26.227 5.933 2.919 1.00 40.66 256 LEU A N 1
ATOM 2083 C CA . LEU A 1 256 ? 27.315 5.494 2.059 1.00 40.66 256 LEU A CA 1
ATOM 2084 C C . LEU A 1 256 ? 26.935 5.839 0.613 1.00 40.66 256 LEU A C 1
ATOM 2086 O O . LEU A 1 256 ? 25.966 5.315 0.059 1.00 40.66 256 LEU A O 1
ATOM 2090 N N . THR A 1 257 ? 27.651 6.789 0.027 1.00 41.34 257 THR A N 1
ATOM 2091 C CA . THR A 1 257 ? 27.564 7.157 -1.388 1.00 41.34 257 THR A CA 1
ATOM 2092 C C . THR A 1 257 ? 28.787 6.639 -2.123 1.00 41.34 257 THR A C 1
ATOM 2094 O O . THR A 1 257 ? 29.786 6.291 -1.509 1.00 41.34 257 THR A O 1
ATOM 2097 N N . LEU A 1 258 ? 28.693 6.523 -3.442 1.00 38.62 258 LEU A N 1
ATOM 2098 C CA . LEU A 1 258 ? 29.863 6.293 -4.278 1.00 38.62 258 LEU A CA 1
ATOM 2099 C C . LEU A 1 258 ? 30.286 7.650 -4.830 1.00 38.62 258 LEU A C 1
ATOM 2101 O O . LEU A 1 258 ? 29.428 8.371 -5.346 1.00 38.62 258 LEU A O 1
ATOM 2105 N N . ASP A 1 259 ? 31.561 7.998 -4.694 1.00 57.94 259 ASP A N 1
ATOM 2106 C CA . ASP A 1 259 ? 32.109 9.173 -5.363 1.00 57.94 259 ASP A CA 1
ATOM 2107 C C . ASP A 1 259 ? 32.232 8.940 -6.878 1.00 57.94 259 ASP A C 1
ATOM 2109 O O . ASP A 1 259 ? 32.007 7.837 -7.392 1.00 57.94 259 ASP A O 1
ATOM 2113 N N . ASP A 1 260 ? 32.614 9.987 -7.607 1.00 53.69 260 ASP A N 1
ATOM 2114 C CA . ASP A 1 260 ? 32.811 9.931 -9.060 1.00 53.69 260 ASP A CA 1
ATOM 2115 C C . ASP A 1 260 ? 33.924 8.944 -9.482 1.00 53.69 260 ASP A C 1
ATOM 2117 O O . ASP A 1 260 ? 34.019 8.580 -10.656 1.00 53.69 260 ASP A O 1
ATOM 2121 N N . ASN A 1 261 ? 34.730 8.461 -8.528 1.00 59.59 261 ASN A N 1
ATOM 2122 C CA . ASN A 1 261 ? 35.775 7.456 -8.722 1.00 59.59 261 ASN A CA 1
ATOM 2123 C C . ASN A 1 261 ? 35.317 6.035 -8.339 1.00 59.59 261 ASN A C 1
ATOM 2125 O O . ASN A 1 261 ? 36.101 5.089 -8.432 1.00 59.59 261 ASN A O 1
ATOM 2129 N N . GLY A 1 262 ? 34.060 5.863 -7.918 1.00 40.72 262 GLY A N 1
ATOM 2130 C CA . GLY A 1 262 ? 33.497 4.580 -7.506 1.00 40.72 262 GLY A CA 1
ATOM 2131 C C . GLY A 1 262 ? 33.963 4.090 -6.131 1.00 40.72 262 GLY A C 1
ATOM 2132 O O . GLY A 1 262 ? 33.784 2.909 -5.829 1.00 40.72 262 GLY A O 1
ATOM 2133 N N . GLN A 1 263 ? 34.547 4.956 -5.298 1.00 45.38 263 GLN A N 1
ATOM 2134 C CA . GLN A 1 263 ? 34.866 4.654 -3.904 1.00 45.38 263 GLN A CA 1
ATOM 2135 C C . GLN A 1 263 ? 33.667 4.923 -2.996 1.00 45.38 263 GLN A C 1
ATOM 2137 O O . GLN A 1 263 ? 32.938 5.896 -3.172 1.00 45.38 263 GLN A O 1
ATOM 2142 N N . VAL A 1 264 ? 33.471 4.054 -2.001 1.00 42.56 264 VAL A N 1
ATOM 2143 C CA . VAL A 1 264 ? 32.425 4.216 -0.986 1.00 42.56 264 VAL A CA 1
ATOM 2144 C C . VAL A 1 264 ? 32.833 5.339 -0.033 1.00 42.56 264 VAL A C 1
ATOM 2146 O O . VAL A 1 264 ? 33.753 5.178 0.762 1.00 42.56 264 VAL A O 1
ATOM 2149 N N . VAL A 1 265 ? 32.135 6.468 -0.114 1.00 54.41 265 VAL A N 1
ATOM 2150 C CA . VAL A 1 265 ? 32.297 7.637 0.748 1.00 54.41 265 VAL A CA 1
ATOM 2151 C C . VAL A 1 265 ? 31.102 7.742 1.687 1.00 54.41 265 VAL A C 1
ATOM 2153 O O . VAL A 1 265 ? 29.945 7.760 1.265 1.00 54.41 265 VAL A O 1
ATOM 2156 N N . GLU A 1 266 ? 31.376 7.828 2.984 1.00 41.53 266 GLU A N 1
ATOM 2157 C CA . GLU A 1 266 ? 30.364 8.104 3.998 1.00 41.53 266 GLU A CA 1
ATOM 2158 C C . GLU A 1 266 ? 30.035 9.606 3.974 1.00 41.53 266 GLU A C 1
ATOM 2160 O O . GLU A 1 266 ? 30.819 10.443 4.410 1.00 41.53 266 GLU A O 1
ATOM 2165 N N . SER A 1 267 ? 28.891 9.959 3.390 1.00 42.78 267 SER A N 1
ATOM 2166 C CA . SER A 1 267 ? 28.358 11.318 3.372 1.00 42.78 267 SER A CA 1
ATOM 2167 C C . SER A 1 267 ? 27.322 11.471 4.484 1.00 42.78 267 SER A C 1
ATOM 2169 O O . SER A 1 267 ? 26.277 10.811 4.461 1.00 42.78 267 SER A O 1
ATOM 2171 N N . GLU A 1 268 ? 27.593 12.346 5.447 1.00 42.16 268 GLU A N 1
ATOM 2172 C CA . GLU A 1 268 ? 26.598 12.791 6.423 1.00 42.16 268 GLU A CA 1
ATOM 2173 C C . GLU A 1 268 ? 25.562 13.672 5.721 1.00 42.16 268 GLU A C 1
ATOM 2175 O O . GLU A 1 268 ? 25.907 14.600 4.988 1.00 42.16 268 GLU A O 1
ATOM 2180 N N . PHE A 1 269 ? 24.280 13.363 5.911 1.00 44.47 269 PHE A N 1
ATOM 2181 C CA . PHE A 1 269 ? 23.188 14.180 5.402 1.00 44.47 269 PHE A CA 1
ATOM 2182 C C . PHE A 1 269 ? 22.145 14.387 6.495 1.00 44.47 269 PHE A C 1
ATOM 2184 O O . PHE A 1 269 ? 21.768 13.474 7.230 1.00 44.47 269 PHE A O 1
ATOM 2191 N N . GLU A 1 270 ? 21.691 15.629 6.615 1.00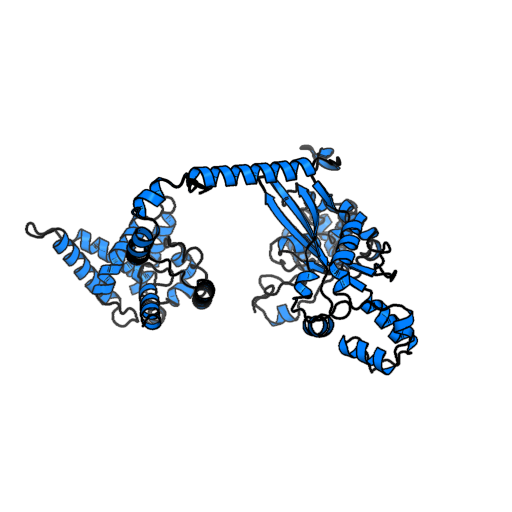 41.78 270 GLU A N 1
ATOM 2192 C CA . GLU A 1 270 ? 20.667 16.010 7.573 1.00 41.78 270 GLU A CA 1
ATOM 2193 C C . GLU A 1 270 ? 19.301 15.646 6.993 1.00 41.78 270 GLU A C 1
ATOM 2195 O O . GLU A 1 270 ? 18.816 16.242 6.024 1.00 41.78 270 GLU A O 1
ATOM 2200 N N . VAL A 1 271 ? 18.694 14.610 7.561 1.00 48.16 271 VAL A N 1
ATOM 2201 C CA . VAL A 1 271 ? 17.340 14.210 7.212 1.00 48.16 271 VAL A CA 1
ATOM 2202 C C . VAL A 1 271 ? 16.386 14.922 8.149 1.00 48.16 271 VAL A C 1
ATOM 2204 O O . VAL A 1 271 ? 16.172 14.507 9.284 1.00 48.16 271 VAL A O 1
ATOM 2207 N N . GLU A 1 272 ? 15.771 15.992 7.658 1.00 52.59 272 GLU A N 1
ATOM 2208 C CA . GLU A 1 272 ? 14.605 16.566 8.323 1.00 52.59 272 GLU A CA 1
ATOM 2209 C C . GLU A 1 272 ? 13.448 15.559 8.209 1.00 52.59 272 GLU A C 1
ATOM 2211 O O . GLU A 1 272 ? 12.795 15.427 7.164 1.00 52.59 272 GLU A O 1
ATOM 2216 N N . GLY A 1 273 ? 13.227 14.800 9.278 1.00 57.84 273 GLY A N 1
ATOM 2217 C CA . GLY A 1 273 ? 12.142 13.842 9.389 1.00 57.84 273 GLY A CA 1
ATOM 2218 C C . GLY A 1 273 ? 11.599 13.799 10.806 1.00 57.84 273 GLY A C 1
ATOM 2219 O O . GLY A 1 273 ? 12.333 13.931 11.776 1.00 57.84 273 GLY A O 1
ATOM 2220 N N . ARG A 1 274 ? 10.286 13.626 10.927 1.00 71.56 274 ARG A N 1
ATOM 2221 C CA . ARG A 1 274 ? 9.602 13.430 12.197 1.00 71.56 274 ARG A CA 1
ATOM 2222 C C . ARG A 1 274 ? 9.065 12.010 12.257 1.00 71.56 274 ARG A C 1
ATOM 2224 O O . ARG A 1 274 ? 8.226 11.619 11.442 1.00 71.56 274 ARG A O 1
ATOM 2231 N N . LYS A 1 275 ? 9.523 11.269 13.261 1.00 83.19 275 LYS A N 1
ATOM 2232 C CA . LYS A 1 275 ? 8.952 9.992 13.687 1.00 83.19 275 LYS A CA 1
ATOM 2233 C C . LYS A 1 275 ? 8.005 10.251 14.853 1.00 83.19 275 LYS A C 1
ATOM 2235 O O . LYS A 1 275 ? 8.378 10.870 15.842 1.00 83.19 275 LYS A O 1
ATOM 2240 N N . HIS A 1 276 ? 6.781 9.764 14.740 1.00 83.19 276 HIS A N 1
ATOM 2241 C CA . HIS A 1 276 ? 5.900 9.570 15.881 1.00 83.19 276 HIS A CA 1
ATOM 2242 C C . HIS A 1 276 ? 6.111 8.146 16.389 1.00 83.19 276 HIS A C 1
ATOM 2244 O O . HIS A 1 276 ? 6.134 7.213 15.595 1.00 83.19 276 HIS A O 1
ATOM 2250 N N . SER A 1 277 ? 6.302 7.960 17.694 1.00 86.88 277 SER A N 1
ATOM 2251 C CA . SER A 1 277 ? 6.474 6.619 18.256 1.00 86.88 277 SER A CA 1
ATOM 2252 C C . SER A 1 277 ? 5.261 5.747 17.931 1.00 86.88 277 SER A C 1
ATOM 2254 O O . SER A 1 277 ? 4.120 6.145 18.182 1.00 86.88 277 SER A O 1
ATOM 2256 N N . LEU A 1 278 ? 5.498 4.544 17.400 1.00 91.12 278 LEU A N 1
ATOM 2257 C CA . LEU A 1 278 ? 4.420 3.590 17.147 1.00 91.12 278 LEU A CA 1
ATOM 2258 C C . LEU A 1 278 ? 3.702 3.213 18.451 1.00 91.12 278 LEU A C 1
ATOM 2260 O O . LEU A 1 278 ? 2.486 3.077 18.446 1.00 91.12 278 LEU A O 1
ATOM 2264 N N . LEU A 1 279 ? 4.419 3.133 19.577 1.00 92.25 279 LEU A N 1
ATOM 2265 C CA . LEU A 1 279 ? 3.826 2.886 20.893 1.00 92.25 279 LEU A CA 1
ATOM 2266 C C . LEU A 1 279 ? 2.860 4.006 21.309 1.00 92.25 279 LEU A C 1
ATOM 2268 O O . LEU A 1 279 ? 1.751 3.726 21.760 1.00 92.25 279 LEU A O 1
ATOM 2272 N N . ASP A 1 280 ? 3.242 5.268 21.109 1.00 91.50 280 ASP A N 1
ATOM 2273 C CA . ASP A 1 280 ? 2.387 6.412 21.456 1.00 91.50 280 ASP A CA 1
ATOM 2274 C C . ASP A 1 280 ? 1.150 6.462 20.557 1.00 91.50 280 ASP A C 1
ATOM 2276 O O . ASP A 1 280 ? 0.046 6.737 21.024 1.00 91.50 280 ASP A O 1
ATOM 2280 N N . ILE A 1 281 ? 1.316 6.134 19.271 1.00 93.62 281 ILE A N 1
ATOM 2281 C CA . ILE A 1 281 ? 0.204 5.979 18.329 1.00 93.62 281 ILE A CA 1
ATOM 2282 C C . ILE A 1 281 ? -0.747 4.872 18.800 1.00 93.62 281 ILE A C 1
ATOM 2284 O O . ILE A 1 281 ? -1.955 5.097 18.841 1.00 93.62 281 ILE A O 1
ATOM 2288 N N . ARG A 1 282 ? -0.223 3.701 19.183 1.00 95.25 282 ARG A N 1
ATOM 2289 C CA . ARG A 1 282 ? -1.014 2.556 19.665 1.00 95.25 282 ARG A CA 1
ATOM 2290 C C . ARG A 1 282 ? -1.826 2.902 20.912 1.00 95.25 282 ARG A C 1
ATOM 2292 O O . ARG A 1 282 ? -3.011 2.568 20.959 1.00 95.25 282 ARG A O 1
ATOM 2299 N N . LYS A 1 283 ? -1.212 3.596 21.880 1.00 94.62 283 LYS A N 1
ATOM 2300 C CA . LYS A 1 283 ? -1.869 4.079 23.108 1.00 94.62 283 LYS A CA 1
ATOM 2301 C C . LYS A 1 283 ? -2.952 5.105 22.801 1.00 94.62 283 LYS A C 1
ATOM 2303 O O . LYS A 1 283 ? -4.089 4.935 23.222 1.00 94.62 283 LYS A O 1
ATOM 2308 N N . LYS A 1 284 ? -2.629 6.113 21.990 1.00 93.69 284 LYS A N 1
ATOM 2309 C CA . LYS A 1 284 ? -3.583 7.143 21.570 1.00 93.69 284 LYS A CA 1
ATOM 2310 C C . LYS A 1 284 ? -4.788 6.544 20.842 1.00 93.69 284 LYS A C 1
ATOM 2312 O O . LYS A 1 284 ? -5.916 6.933 21.105 1.00 93.69 284 LYS A O 1
ATOM 2317 N N . ILE A 1 285 ? -4.567 5.609 19.916 1.00 94.75 285 ILE A N 1
ATOM 2318 C CA . ILE A 1 285 ? -5.662 4.936 19.204 1.00 94.75 285 ILE A CA 1
ATOM 2319 C C . ILE A 1 285 ? -6.491 4.087 20.171 1.00 94.75 285 ILE A C 1
ATOM 2321 O O . ILE A 1 285 ? -7.709 4.044 20.032 1.00 94.75 285 ILE A O 1
ATOM 2325 N N . LEU A 1 286 ? -5.865 3.415 21.146 1.00 95.00 286 LEU A N 1
ATOM 2326 C CA . LEU A 1 286 ? -6.594 2.655 22.166 1.00 95.00 286 LEU A CA 1
ATOM 2327 C C . LEU A 1 286 ? -7.521 3.559 22.982 1.00 95.00 286 LEU A C 1
ATOM 2329 O O . LEU A 1 286 ? -8.707 3.273 23.064 1.00 95.00 286 LEU A O 1
ATOM 2333 N N . GLU A 1 287 ? -7.007 4.683 23.477 1.00 93.75 287 GLU A N 1
ATOM 2334 C CA . GLU A 1 287 ? -7.788 5.696 24.197 1.00 93.75 287 GLU A CA 1
ATOM 2335 C C . GLU A 1 287 ? -8.943 6.243 23.342 1.00 93.75 287 GLU A C 1
ATOM 2337 O O . GLU A 1 287 ? -10.074 6.340 23.800 1.00 93.75 287 GLU A O 1
ATOM 2342 N N . GLN A 1 288 ? -8.688 6.547 22.067 1.00 92.06 288 GLN A N 1
ATOM 2343 C CA . GLN A 1 288 ? -9.699 7.106 21.162 1.00 92.06 288 GLN A CA 1
ATOM 2344 C C . GLN A 1 288 ? -10.768 6.104 20.714 1.00 92.06 288 GLN A C 1
ATOM 2346 O O . GLN A 1 288 ? -11.830 6.523 20.257 1.00 92.06 288 GLN A O 1
ATOM 2351 N N . SER A 1 289 ? -10.473 4.804 20.767 1.00 93.19 289 SER A N 1
ATOM 2352 C CA . SER A 1 289 ? -11.362 3.754 20.258 1.00 93.19 289 SER A CA 1
ATOM 2353 C C . SER A 1 289 ? -12.007 2.902 21.352 1.00 93.19 289 SER A C 1
ATOM 2355 O O . SER A 1 289 ? -12.874 2.091 21.031 1.00 93.19 289 SER A O 1
ATOM 2357 N N . SER A 1 290 ? -11.633 3.104 22.619 1.00 92.25 290 SER A N 1
ATOM 2358 C CA . SER A 1 290 ? -12.087 2.318 23.774 1.00 92.25 290 SER A CA 1
ATOM 2359 C C . SER A 1 290 ? -13.610 2.279 23.908 1.00 92.25 290 SER A C 1
ATOM 2361 O O . SER A 1 290 ? -14.178 1.208 24.111 1.00 92.25 290 SER A O 1
ATOM 2363 N N . GLU A 1 291 ? -14.296 3.407 23.693 1.00 92.62 291 GLU A N 1
ATOM 2364 C CA . GLU A 1 291 ? -15.763 3.493 23.786 1.00 92.62 291 GLU A CA 1
ATOM 2365 C C . GLU A 1 291 ? -16.489 2.566 22.793 1.00 92.62 291 GLU A C 1
ATOM 2367 O O . GLU A 1 291 ? -17.611 2.118 23.047 1.00 92.62 291 GLU A O 1
ATOM 2372 N N . PHE A 1 292 ? -15.833 2.240 21.675 1.00 94.81 292 PHE A N 1
ATOM 2373 C CA . PHE A 1 292 ? -16.369 1.394 20.614 1.00 94.81 292 PHE A CA 1
ATOM 2374 C C . PHE A 1 292 ? -15.973 -0.082 20.759 1.00 94.81 292 PHE A C 1
ATOM 2376 O O . PHE A 1 292 ? -16.469 -0.910 19.993 1.00 94.81 292 PHE A O 1
ATOM 2383 N N . MET A 1 293 ? -15.086 -0.426 21.697 1.00 93.88 293 MET A N 1
ATOM 2384 C CA . MET A 1 293 ? -14.592 -1.793 21.878 1.00 93.88 293 MET A CA 1
ATOM 2385 C C . MET A 1 293 ? -15.605 -2.680 22.606 1.00 93.88 293 MET A C 1
ATOM 2387 O O . MET A 1 293 ? -16.271 -2.270 23.562 1.00 93.88 293 MET A O 1
ATOM 2391 N N . ARG A 1 294 ? -15.668 -3.952 22.204 1.00 90.25 294 ARG A N 1
ATOM 2392 C CA . ARG A 1 294 ? -16.373 -5.036 22.907 1.00 90.25 294 ARG A CA 1
ATOM 2393 C C . ARG A 1 294 ? -15.564 -5.532 24.102 1.00 90.25 294 ARG A C 1
ATOM 2395 O O . ARG A 1 294 ? -15.292 -6.722 24.236 1.00 90.25 294 ARG A O 1
ATOM 2402 N N . GLU A 1 295 ? -15.139 -4.610 24.951 1.00 86.94 295 GLU A N 1
ATOM 2403 C CA . GLU A 1 295 ? -14.279 -4.950 26.069 1.00 86.94 295 GLU A CA 1
ATOM 2404 C C . GLU A 1 295 ? -15.004 -5.860 27.073 1.00 86.94 295 GLU A C 1
ATOM 2406 O O . GLU A 1 295 ? -16.110 -5.546 27.520 1.00 86.94 295 GLU A O 1
ATOM 2411 N N . LYS A 1 296 ? -14.359 -6.983 27.413 1.00 90.44 296 LYS A N 1
ATOM 2412 C CA . LYS A 1 296 ? -14.770 -7.913 28.468 1.00 90.44 296 LYS A CA 1
ATOM 2413 C C . LYS A 1 296 ? -13.576 -8.240 29.370 1.00 90.44 296 LYS A C 1
ATOM 2415 O O . LYS A 1 296 ? -12.457 -8.422 28.869 1.00 90.44 296 LYS A O 1
ATOM 2420 N N . SER A 1 297 ? -13.817 -8.326 30.676 1.00 91.31 297 SER A N 1
ATOM 2421 C CA . SER A 1 297 ? -12.826 -8.811 31.643 1.00 91.31 297 SER A CA 1
ATOM 2422 C C . SER A 1 297 ? -12.624 -10.322 31.515 1.00 91.31 297 SER A C 1
ATOM 2424 O O . SER A 1 297 ? -13.440 -11.017 30.904 1.00 91.31 297 SER A O 1
ATOM 2426 N N . ASP A 1 298 ? -11.536 -10.840 32.084 1.00 90.62 298 ASP A N 1
ATOM 2427 C CA . ASP A 1 298 ? -11.268 -12.282 32.095 1.00 90.62 298 ASP A CA 1
ATOM 2428 C C . ASP A 1 298 ? -12.409 -13.048 32.772 1.00 90.62 298 ASP A C 1
ATOM 2430 O O . ASP A 1 298 ? -12.893 -14.039 32.229 1.00 90.62 298 ASP A O 1
ATOM 2434 N N . GLU A 1 299 ? -12.900 -12.547 33.906 1.00 92.31 299 GLU A N 1
ATOM 2435 C CA . GLU A 1 299 ? -14.005 -13.141 34.662 1.00 92.31 299 GLU A CA 1
ATOM 2436 C C . GLU A 1 299 ? -15.253 -13.285 33.789 1.00 92.31 299 GLU A C 1
ATOM 2438 O O . GLU A 1 299 ? -15.847 -14.361 33.743 1.00 92.31 299 GLU A O 1
ATOM 2443 N N . GLN A 1 300 ? -15.585 -12.253 33.007 1.00 93.00 300 GLN A N 1
ATOM 2444 C CA . GLN A 1 300 ? -16.733 -12.291 32.102 1.00 93.00 300 GLN A CA 1
ATOM 2445 C C . GLN A 1 300 ? -16.601 -13.395 31.046 1.00 93.00 300 GLN A C 1
ATOM 2447 O O . GLN A 1 300 ? -17.594 -14.040 30.724 1.00 93.00 300 GLN A O 1
ATOM 2452 N N . TYR A 1 301 ? -15.398 -13.671 30.530 1.00 93.25 301 TYR A N 1
ATOM 2453 C CA . TYR A 1 301 ? -15.187 -14.796 29.609 1.00 93.25 301 TYR A CA 1
ATOM 2454 C C . TYR A 1 301 ? -15.306 -16.163 30.289 1.00 93.25 301 TYR A C 1
ATOM 2456 O O . TYR A 1 301 ? -15.733 -17.133 29.656 1.00 93.25 301 TYR A O 1
ATOM 2464 N N . TYR A 1 302 ? -14.901 -16.272 31.555 1.00 92.75 302 TYR A N 1
ATOM 2465 C CA . TYR A 1 302 ? -15.032 -17.516 32.318 1.00 92.75 302 TYR A CA 1
ATOM 2466 C C . TYR A 1 302 ? -16.472 -17.786 32.768 1.00 92.75 302 TYR A C 1
ATOM 2468 O O . TYR A 1 302 ? -16.835 -18.949 32.929 1.00 92.75 302 TYR A O 1
ATOM 2476 N N . GLU A 1 303 ? -17.298 -16.747 32.891 1.00 94.94 303 GLU A N 1
ATOM 2477 C CA . GLU A 1 303 ? -18.736 -16.849 33.167 1.00 94.94 303 GLU A CA 1
ATOM 2478 C C . GLU A 1 303 ? -19.577 -17.221 31.933 1.00 94.94 303 GLU A C 1
ATOM 2480 O O . GLU A 1 303 ? -20.699 -17.709 32.084 1.00 94.94 303 GLU A O 1
ATOM 2485 N N . MET A 1 304 ? -19.060 -17.027 30.712 1.00 94.62 304 MET A N 1
ATOM 2486 C CA . MET A 1 304 ? -19.778 -17.380 29.481 1.00 94.62 304 MET A CA 1
ATOM 2487 C C . MET A 1 304 ? -20.049 -18.884 29.385 1.00 94.62 304 MET A C 1
ATOM 2489 O O . MET A 1 304 ? -19.159 -19.718 29.590 1.00 94.62 304 MET A O 1
ATOM 2493 N N . SER A 1 305 ? -21.277 -19.226 28.985 1.00 95.00 305 SER A N 1
ATOM 2494 C CA . SER A 1 305 ? -21.651 -20.610 28.706 1.00 95.00 305 SER A CA 1
ATOM 2495 C C . SER A 1 305 ? -20.983 -21.126 27.428 1.00 95.00 305 SER A C 1
ATOM 2497 O O . SER A 1 305 ? -20.563 -20.359 26.556 1.00 95.00 305 SER A O 1
ATOM 2499 N N . GLU A 1 306 ? -20.930 -22.450 27.276 1.00 93.31 306 GLU A N 1
ATOM 2500 C CA . GLU A 1 306 ? -20.439 -23.084 26.050 1.00 93.31 306 GLU A CA 1
ATOM 2501 C C . GLU A 1 306 ? -21.214 -22.624 24.809 1.00 93.31 306 GLU A C 1
ATOM 2503 O O . GLU A 1 306 ? -20.610 -22.291 23.786 1.00 93.31 306 GLU A O 1
ATOM 2508 N N . SER A 1 307 ? -22.540 -22.495 24.919 1.00 93.69 307 SER A N 1
ATOM 2509 C CA . SER A 1 307 ? -23.369 -21.974 23.832 1.00 93.69 307 SER A CA 1
ATOM 2510 C C . SER A 1 307 ? -23.041 -20.529 23.466 1.00 93.69 307 SER A C 1
ATOM 2512 O O . SER A 1 307 ? -23.084 -20.194 22.283 1.00 93.69 307 SER A O 1
ATOM 2514 N N . ASP A 1 308 ? -22.676 -19.685 24.436 1.00 94.19 308 ASP A N 1
ATOM 2515 C CA . ASP A 1 308 ? -22.341 -18.281 24.173 1.00 94.19 308 ASP A CA 1
ATOM 2516 C C . ASP A 1 308 ? -20.990 -18.161 23.464 1.00 94.19 308 ASP A C 1
ATOM 2518 O O . ASP A 1 308 ? -20.851 -17.392 22.509 1.00 94.19 308 ASP A O 1
ATOM 2522 N N . ILE A 1 309 ? -19.998 -18.953 23.887 1.00 93.94 309 ILE A N 1
ATOM 2523 C CA . ILE A 1 309 ? -18.661 -18.982 23.276 1.00 93.94 309 ILE A CA 1
ATOM 2524 C C . ILE A 1 309 ? -18.761 -19.482 21.833 1.00 93.94 309 ILE A C 1
ATOM 2526 O O . ILE A 1 309 ? -18.269 -18.824 20.913 1.00 93.94 309 ILE A O 1
ATOM 2530 N N . ILE A 1 310 ? -19.451 -20.606 21.615 1.00 93.69 310 ILE A N 1
ATOM 2531 C CA . ILE A 1 310 ? -19.683 -21.152 20.274 1.00 93.69 310 ILE A CA 1
ATOM 2532 C C . ILE A 1 310 ? -20.489 -20.162 19.427 1.00 93.69 310 ILE A C 1
ATOM 2534 O O . ILE A 1 310 ? -20.134 -19.919 18.275 1.00 93.69 310 ILE A O 1
ATOM 2538 N N . GLY A 1 311 ? -21.541 -19.557 19.985 1.00 93.62 311 GLY A N 1
ATOM 2539 C CA . GLY A 1 311 ? -22.353 -18.549 19.305 1.00 93.62 311 GLY A CA 1
ATOM 2540 C C . GLY A 1 311 ? -21.527 -17.351 18.836 1.00 93.62 311 GLY A C 1
ATOM 2541 O O . GLY A 1 311 ? -21.639 -16.938 17.681 1.00 93.62 311 GLY A O 1
ATOM 2542 N N . SER A 1 312 ? -20.635 -16.856 19.695 1.00 92.00 312 SER A N 1
ATOM 2543 C CA . SER A 1 312 ? -19.738 -15.733 19.400 1.00 92.00 312 SER A CA 1
ATOM 2544 C C . SER A 1 312 ? -18.737 -16.092 18.300 1.00 92.00 312 SER A C 1
ATOM 2546 O O . SER A 1 312 ? -18.589 -15.353 17.329 1.00 92.00 312 SER A O 1
ATOM 2548 N N . LEU A 1 313 ? -18.111 -17.271 18.389 1.00 93.50 313 LEU A N 1
ATOM 2549 C CA . LEU A 1 313 ? -17.183 -17.760 17.367 1.00 93.50 313 LEU A CA 1
ATOM 2550 C C . LEU A 1 313 ? -17.877 -18.029 16.021 1.00 93.50 313 LEU A C 1
ATOM 2552 O O . LEU A 1 313 ? -17.295 -17.755 14.973 1.00 93.50 313 LEU A O 1
ATOM 2556 N N . LYS A 1 314 ? -19.122 -18.525 16.020 1.00 93.12 314 LYS A N 1
ATOM 2557 C CA . LYS A 1 314 ? -19.927 -18.685 14.797 1.00 93.12 314 LYS A CA 1
ATOM 2558 C C . LYS A 1 314 ? -20.256 -17.334 14.166 1.00 93.12 314 LYS A C 1
ATOM 2560 O O . LYS A 1 314 ? -20.146 -17.204 12.950 1.00 93.12 314 LYS A O 1
ATOM 2565 N N . ALA A 1 315 ? -20.611 -16.331 14.972 1.00 89.62 315 ALA A N 1
ATOM 2566 C CA . ALA A 1 315 ? -20.955 -14.995 14.485 1.00 89.62 315 ALA A CA 1
ATOM 2567 C C . ALA A 1 315 ? -19.792 -14.312 13.744 1.00 89.62 315 ALA A C 1
ATOM 2569 O O . ALA A 1 315 ? -20.024 -13.604 12.767 1.00 89.62 315 ALA A O 1
ATOM 2570 N N . ILE A 1 316 ? -18.551 -14.568 14.167 1.00 90.38 316 ILE A N 1
ATOM 2571 C CA . ILE A 1 316 ? -17.338 -14.039 13.521 1.00 90.38 316 ILE A CA 1
ATOM 2572 C C . ILE A 1 316 ? -16.717 -15.008 12.496 1.00 90.38 316 ILE A C 1
ATOM 2574 O O . ILE A 1 316 ? -15.660 -14.721 11.946 1.00 90.38 316 ILE A O 1
ATOM 2578 N N . GLY A 1 317 ? -17.358 -16.152 12.222 1.00 91.06 317 GLY A N 1
ATOM 2579 C CA . GLY A 1 317 ? -16.893 -17.130 11.229 1.00 91.06 317 GLY A CA 1
ATOM 2580 C C . GLY A 1 317 ? -15.658 -17.942 11.640 1.00 91.06 317 GLY A C 1
ATOM 2581 O O . GLY A 1 317 ? -15.006 -18.536 10.787 1.00 91.06 317 GLY A O 1
ATOM 2582 N N . GLU A 1 318 ? -15.337 -17.991 12.932 1.00 91.94 318 GLU A N 1
ATOM 2583 C CA . GLU A 1 318 ? -14.136 -18.643 13.472 1.00 91.94 318 GLU A CA 1
ATOM 2584 C C . GLU A 1 318 ? -14.426 -19.977 14.173 1.00 91.94 318 GLU A C 1
ATOM 2586 O O . GLU A 1 318 ? -13.507 -20.642 14.652 1.00 91.94 318 GLU A O 1
ATOM 2591 N N . TYR A 1 319 ? -15.681 -20.412 14.242 1.00 92.06 319 TYR A N 1
ATOM 2592 C CA . TYR A 1 319 ? -16.013 -21.737 14.760 1.00 92.06 319 TYR A CA 1
ATOM 2593 C C . TYR A 1 319 ? -15.902 -22.810 13.669 1.00 92.06 319 TYR A C 1
ATOM 2595 O O . TYR A 1 319 ? -16.453 -22.652 12.581 1.00 92.06 319 TYR A O 1
ATOM 2603 N N . ASN A 1 320 ? -15.221 -23.919 13.968 1.00 89.12 320 ASN A N 1
ATOM 2604 C CA . ASN A 1 320 ? -15.081 -25.046 13.050 1.00 89.12 320 ASN A CA 1
ATOM 2605 C C . ASN A 1 320 ? -15.772 -26.292 13.615 1.00 89.12 320 ASN A C 1
ATOM 2607 O O . ASN A 1 320 ? -15.209 -26.974 14.462 1.00 89.12 320 ASN A O 1
ATOM 2611 N N . GLU A 1 321 ? -16.953 -26.615 13.084 1.00 86.00 321 GLU A N 1
ATOM 2612 C CA . GLU A 1 321 ? -17.751 -27.788 13.481 1.00 86.00 321 GLU A CA 1
ATOM 2613 C C . GLU A 1 321 ? -17.042 -29.131 13.244 1.00 86.00 321 GLU A C 1
ATOM 2615 O O . GLU A 1 321 ? -17.375 -30.121 13.886 1.00 86.00 321 GLU A O 1
ATOM 2620 N N . ALA A 1 322 ? -16.062 -29.185 12.336 1.00 83.00 322 ALA A N 1
ATOM 2621 C CA . ALA A 1 322 ? -15.323 -30.411 12.034 1.00 83.00 322 ALA A CA 1
ATOM 2622 C C . ALA A 1 322 ? -14.174 -30.688 13.016 1.00 83.00 322 ALA A C 1
ATOM 2624 O O . ALA A 1 322 ? -13.564 -31.757 12.951 1.00 83.00 322 ALA A O 1
ATOM 2625 N N . LYS A 1 323 ? -13.839 -29.731 13.889 1.00 82.75 323 LYS A N 1
ATOM 2626 C CA . LYS A 1 323 ? -12.826 -29.909 14.927 1.00 82.75 323 LYS A CA 1
ATOM 2627 C C . LYS A 1 323 ? -13.499 -30.008 16.287 1.00 82.75 323 LYS A C 1
ATOM 2629 O O . LYS A 1 323 ? -14.172 -29.079 16.716 1.00 82.75 323 LYS A O 1
ATOM 2634 N N . ASP A 1 324 ? -13.253 -31.120 16.964 1.00 79.06 324 ASP A N 1
ATOM 2635 C CA . ASP A 1 324 ? -13.648 -31.311 18.356 1.00 79.06 324 ASP A CA 1
ATOM 2636 C C . ASP A 1 324 ? -12.635 -30.583 19.261 1.00 79.06 324 ASP A C 1
ATOM 2638 O O . ASP A 1 324 ? -11.619 -31.143 19.678 1.00 79.06 324 ASP A O 1
ATOM 2642 N N . GLU A 1 325 ? -12.827 -29.270 19.421 1.00 86.25 325 GLU A N 1
ATOM 2643 C CA . GLU A 1 325 ? -11.999 -28.406 20.270 1.00 86.25 325 GLU A CA 1
ATOM 2644 C C . GLU A 1 325 ? -12.647 -28.251 21.653 1.00 86.25 325 GLU A C 1
ATOM 2646 O O . GLU A 1 325 ? -13.813 -27.877 21.764 1.00 86.25 325 GLU A O 1
ATOM 2651 N N . ASP A 1 326 ? -11.866 -28.488 22.712 1.00 90.50 326 ASP A N 1
ATOM 2652 C CA . ASP A 1 326 ? -12.309 -28.294 24.095 1.00 90.50 326 ASP A CA 1
ATOM 2653 C C . ASP A 1 326 ? -12.748 -26.843 24.367 1.00 90.50 326 ASP A C 1
ATOM 2655 O O . ASP A 1 326 ? -12.180 -25.881 23.834 1.00 90.50 326 ASP A O 1
ATOM 2659 N N . ILE A 1 327 ? -13.711 -26.674 25.277 1.00 90.75 327 ILE A N 1
ATOM 2660 C CA . ILE A 1 327 ? -14.280 -25.370 25.625 1.00 90.75 327 ILE A CA 1
ATOM 2661 C C . ILE A 1 327 ? -13.228 -24.375 26.127 1.00 90.75 327 ILE A C 1
ATOM 2663 O O . ILE A 1 327 ? -13.324 -23.177 25.851 1.00 90.75 327 ILE A O 1
ATOM 2667 N N . SER A 1 328 ? -12.187 -24.841 26.826 1.00 91.62 328 SER 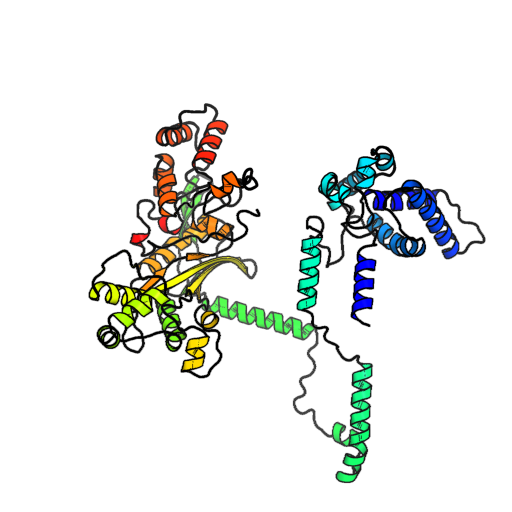A N 1
ATOM 2668 C CA . SER A 1 328 ? -11.085 -23.979 27.259 1.00 91.62 328 SER A CA 1
ATOM 2669 C C . SER A 1 328 ? -10.310 -23.421 26.061 1.00 91.62 328 SER A C 1
ATOM 2671 O O . SER A 1 328 ? -9.975 -22.235 26.031 1.00 91.62 328 SER A O 1
ATOM 2673 N N . CYS A 1 329 ? -10.090 -24.244 25.030 1.00 92.62 329 CYS A N 1
ATOM 2674 C CA . CYS A 1 329 ? -9.428 -23.833 23.794 1.00 92.62 329 CYS A CA 1
ATOM 2675 C C . CYS A 1 329 ? -10.271 -22.808 23.023 1.00 92.62 329 CYS A C 1
ATOM 2677 O O . CYS A 1 329 ? -9.753 -21.760 22.630 1.00 92.62 329 CYS A O 1
ATOM 2679 N N . LEU A 1 330 ? -11.578 -23.058 22.889 1.00 94.06 330 LEU A N 1
ATOM 2680 C CA . LEU A 1 330 ? -12.516 -22.135 22.244 1.00 94.06 330 LEU A CA 1
ATOM 2681 C C . LEU A 1 330 ? -12.588 -20.788 22.976 1.00 94.06 330 LEU A C 1
ATOM 2683 O O . LEU A 1 330 ? -12.554 -19.735 22.336 1.00 94.06 330 LEU A O 1
ATOM 2687 N N . ARG A 1 331 ? -12.608 -20.800 24.317 1.00 95.50 331 ARG A N 1
ATOM 2688 C CA . ARG A 1 331 ? -12.578 -19.578 25.135 1.00 95.50 331 ARG A CA 1
ATOM 2689 C C . ARG A 1 331 ? -11.302 -18.778 24.891 1.00 95.50 331 ARG A C 1
ATOM 2691 O O . ARG A 1 331 ? -11.374 -17.590 24.597 1.00 95.50 331 ARG A O 1
ATOM 2698 N N . GLN A 1 332 ? -10.139 -19.425 24.959 1.00 94.81 332 GLN A N 1
ATOM 2699 C CA . GLN A 1 332 ? -8.853 -18.765 24.707 1.00 94.81 332 GLN A CA 1
ATOM 2700 C C . GLN A 1 332 ? -8.751 -18.238 23.271 1.00 94.81 332 GLN A C 1
ATOM 2702 O O . GLN A 1 332 ? -8.210 -17.155 23.038 1.00 94.81 332 GLN A O 1
ATOM 2707 N N . LYS A 1 333 ? -9.324 -18.960 22.300 1.00 94.50 333 LYS A N 1
ATOM 2708 C CA . LYS A 1 333 ? -9.432 -18.498 20.916 1.00 94.50 333 LYS A CA 1
ATOM 2709 C C . LYS A 1 333 ? -10.264 -17.216 20.822 1.00 94.50 333 LYS A C 1
ATOM 2711 O O . LYS A 1 333 ? -9.806 -16.271 20.181 1.00 94.50 333 LYS A O 1
ATOM 2716 N N . LEU A 1 334 ? -11.432 -17.171 21.467 1.00 94.62 334 LEU A N 1
ATOM 2717 C CA . LEU A 1 334 ? -12.300 -15.992 21.485 1.00 94.62 334 LEU A CA 1
ATOM 2718 C C . LEU A 1 334 ? -11.608 -14.794 22.146 1.00 94.62 334 LEU A C 1
ATOM 2720 O O . LEU A 1 334 ? -11.525 -13.741 21.521 1.00 94.62 334 LEU A O 1
ATOM 2724 N N . ILE A 1 335 ? -11.026 -14.980 23.340 1.00 94.12 335 ILE A N 1
ATOM 2725 C CA . ILE A 1 335 ? -10.263 -13.939 24.054 1.00 94.12 335 ILE A CA 1
ATOM 2726 C C . ILE A 1 335 ? -9.178 -13.365 23.145 1.00 94.12 335 ILE A C 1
ATOM 2728 O O . ILE A 1 335 ? -9.059 -12.150 22.999 1.00 94.12 335 ILE A O 1
ATOM 2732 N N . ARG A 1 336 ? -8.396 -14.239 22.498 1.00 94.06 336 ARG A N 1
ATOM 2733 C CA . ARG A 1 336 ? -7.329 -13.815 21.592 1.00 94.06 336 ARG A CA 1
ATOM 2734 C C . ARG A 1 336 ? -7.872 -12.982 20.436 1.00 94.06 336 ARG A C 1
ATOM 2736 O O . ARG A 1 336 ? -7.258 -11.976 20.107 1.00 94.06 336 ARG A O 1
ATOM 2743 N N . ILE A 1 337 ? -8.977 -13.386 19.812 1.00 93.94 337 ILE A N 1
ATOM 2744 C CA . ILE A 1 337 ? -9.551 -12.651 18.678 1.00 93.94 337 ILE A CA 1
ATOM 2745 C C . ILE A 1 337 ? -10.090 -11.290 19.135 1.00 93.94 337 ILE A C 1
ATOM 2747 O O . ILE A 1 337 ? -9.679 -10.270 18.590 1.00 93.94 337 ILE A O 1
ATOM 2751 N N . GLU A 1 338 ? -10.933 -11.252 20.170 1.00 94.00 338 GLU A N 1
ATOM 2752 C CA . GLU A 1 338 ? -11.570 -10.011 20.641 1.00 94.00 338 GLU A CA 1
ATOM 2753 C C . GLU A 1 338 ? -10.564 -9.021 21.271 1.00 94.00 338 GLU A C 1
ATOM 2755 O O . GLU A 1 338 ? -10.839 -7.824 21.345 1.00 94.00 338 GLU A O 1
ATOM 2760 N N . ARG A 1 339 ? -9.371 -9.486 21.681 1.00 93.75 339 ARG A N 1
ATOM 2761 C CA . ARG A 1 339 ? -8.265 -8.647 22.189 1.00 93.75 339 ARG A CA 1
ATOM 2762 C C . ARG A 1 339 ? -7.138 -8.394 21.185 1.00 93.75 339 ARG A C 1
ATOM 2764 O O . ARG A 1 339 ? -6.139 -7.775 21.556 1.00 93.75 339 ARG A O 1
ATOM 2771 N N . THR A 1 340 ? -7.263 -8.843 19.934 1.00 94.50 340 THR A N 1
ATOM 2772 C CA . THR A 1 340 ? -6.248 -8.596 18.896 1.00 94.50 340 THR A CA 1
ATOM 2773 C C . THR A 1 340 ? -6.710 -7.534 17.913 1.00 94.50 340 THR A C 1
ATOM 2775 O O . THR A 1 340 ? -7.624 -7.740 17.122 1.00 94.50 340 THR A O 1
ATOM 2778 N N . ARG A 1 341 ? -6.012 -6.402 17.898 1.00 95.50 341 ARG A N 1
ATOM 2779 C CA . ARG A 1 341 ? -6.237 -5.302 16.964 1.00 95.50 341 ARG A CA 1
ATOM 2780 C C . ARG A 1 341 ? -5.317 -5.409 15.757 1.00 95.50 341 ARG A C 1
ATOM 2782 O O . ARG A 1 341 ? -4.111 -5.628 15.882 1.00 95.50 341 ARG A O 1
ATOM 2789 N N . HIS A 1 342 ? -5.868 -5.168 14.575 1.00 95.62 342 HIS A N 1
ATOM 2790 C CA . HIS A 1 342 ? -5.124 -5.243 13.324 1.00 95.62 342 HIS A CA 1
ATOM 2791 C C . HIS A 1 342 ? -4.827 -3.852 12.770 1.00 95.62 342 HIS A C 1
ATOM 2793 O O . HIS A 1 342 ? -5.711 -3.014 12.650 1.00 95.62 342 HIS A O 1
ATOM 2799 N N . PHE A 1 343 ? -3.582 -3.609 12.379 1.00 95.50 343 PHE A N 1
ATOM 2800 C CA . PHE A 1 343 ? -3.136 -2.353 11.790 1.00 95.50 343 PHE A CA 1
ATOM 2801 C C . PHE A 1 343 ? -2.832 -2.508 10.303 1.00 95.50 343 PHE A C 1
ATOM 2803 O O . PHE A 1 343 ? -2.287 -3.521 9.856 1.00 95.50 343 PHE A O 1
ATOM 2810 N N . LYS A 1 344 ? -3.134 -1.459 9.538 1.00 94.75 344 LYS A N 1
ATOM 2811 C CA . LYS A 1 344 ? -2.642 -1.251 8.177 1.00 94.75 344 LYS A CA 1
ATOM 2812 C C . LYS A 1 344 ? -1.669 -0.077 8.140 1.00 94.75 344 LYS A C 1
ATOM 2814 O O . LYS A 1 344 ? -1.897 0.961 8.764 1.00 94.75 344 LYS A O 1
ATOM 2819 N N . THR A 1 345 ? -0.605 -0.220 7.362 1.00 94.12 345 THR A N 1
ATOM 2820 C CA . THR A 1 345 ? 0.300 0.875 7.009 1.00 94.12 345 THR A CA 1
ATOM 2821 C C . THR A 1 345 ? -0.049 1.386 5.619 1.00 94.12 345 THR A C 1
ATOM 2823 O O . THR A 1 345 ? -0.275 0.595 4.710 1.00 94.12 345 THR A O 1
ATOM 2826 N N . TRP A 1 346 ? -0.068 2.702 5.442 1.00 92.81 346 TRP A N 1
ATOM 2827 C CA . TRP A 1 346 ? -0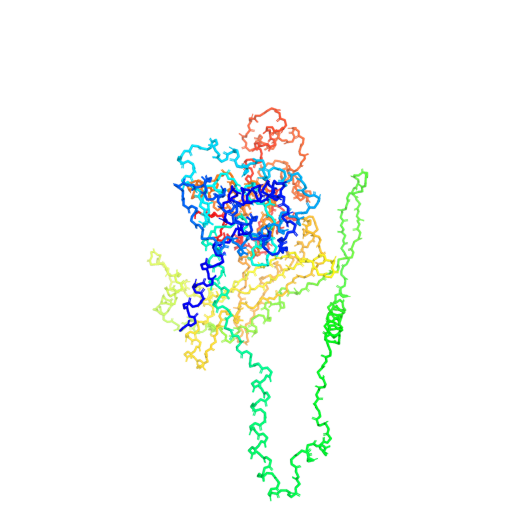.152 3.353 4.142 1.00 92.81 346 TRP A CA 1
ATOM 2828 C C . TRP A 1 346 ? 1.083 4.209 3.898 1.00 92.81 346 TRP A C 1
ATOM 2830 O O . TRP A 1 346 ? 1.601 4.834 4.823 1.00 92.81 346 TRP A O 1
ATOM 2840 N N . HIS A 1 347 ? 1.542 4.244 2.655 1.00 89.75 347 HIS A N 1
ATOM 2841 C CA . HIS A 1 347 ? 2.727 4.982 2.242 1.00 89.75 347 HIS A CA 1
ATOM 2842 C C . HIS A 1 347 ? 2.453 5.771 0.962 1.00 89.75 347 HIS A C 1
ATOM 2844 O O . HIS A 1 347 ? 1.834 5.245 0.036 1.00 89.75 347 HIS A O 1
ATOM 2850 N N . ASP A 1 348 ? 2.974 6.996 0.905 1.00 88.00 348 ASP A N 1
ATOM 2851 C CA . ASP A 1 348 ? 3.037 7.797 -0.315 1.00 88.00 348 ASP A CA 1
ATOM 2852 C C . ASP A 1 348 ? 4.257 8.725 -0.337 1.00 88.00 348 ASP A C 1
ATOM 2854 O O . ASP A 1 348 ? 4.850 9.066 0.695 1.00 88.00 348 ASP A O 1
ATOM 2858 N N . LEU A 1 349 ? 4.587 9.165 -1.549 1.00 85.50 349 LEU A N 1
ATOM 2859 C CA . LEU A 1 349 ? 5.564 10.197 -1.835 1.00 85.50 349 LEU A CA 1
ATOM 2860 C C . LEU A 1 349 ? 4.863 11.418 -2.414 1.00 85.50 349 LEU A C 1
ATOM 2862 O O . LEU A 1 349 ? 4.364 11.412 -3.537 1.00 85.50 349 LEU A O 1
ATOM 2866 N N . SER A 1 350 ? 4.916 12.514 -1.671 1.00 77.25 350 SER A N 1
ATOM 2867 C CA . SER A 1 350 ? 4.271 13.763 -2.052 1.00 77.25 350 SER A CA 1
ATOM 2868 C C . SER A 1 350 ? 5.267 14.918 -2.050 1.00 77.25 350 SER A C 1
ATOM 2870 O O . SER A 1 350 ? 6.107 15.055 -1.162 1.00 77.25 350 SER A O 1
ATOM 2872 N N . THR A 1 351 ? 5.173 15.800 -3.046 1.00 76.31 351 THR A N 1
ATOM 2873 C CA . THR A 1 351 ? 5.978 17.026 -3.084 1.00 76.31 351 THR A CA 1
ATOM 2874 C C . THR A 1 351 ? 5.239 18.158 -2.379 1.00 76.31 351 THR A C 1
ATOM 2876 O O . THR A 1 351 ? 4.197 18.623 -2.838 1.00 76.31 351 THR A O 1
ATOM 2879 N N . VAL A 1 352 ? 5.812 18.657 -1.284 1.00 68.12 352 VAL A N 1
ATOM 2880 C CA . VAL A 1 352 ? 5.294 19.791 -0.513 1.00 68.12 352 VAL A CA 1
ATOM 2881 C C . VAL A 1 352 ? 6.322 20.916 -0.551 1.00 68.12 352 VAL A C 1
ATOM 2883 O O . VAL A 1 352 ? 7.476 20.734 -0.181 1.00 68.12 352 VAL A O 1
ATOM 2886 N N . SER A 1 353 ? 5.910 22.106 -1.000 1.00 66.12 353 SER A N 1
ATOM 2887 C CA . SER A 1 353 ? 6.782 23.293 -1.082 1.00 66.12 353 SER A CA 1
ATOM 2888 C C . SER A 1 353 ? 8.106 23.061 -1.836 1.00 66.12 353 SER A C 1
ATOM 2890 O O . SER A 1 353 ? 9.139 23.561 -1.408 1.00 66.12 353 SER A O 1
ATOM 2892 N N . ASN A 1 354 ? 8.063 22.335 -2.961 1.00 71.44 354 ASN A N 1
ATOM 2893 C CA . ASN A 1 354 ? 9.218 21.932 -3.788 1.00 71.44 354 ASN A CA 1
ATOM 2894 C C . ASN A 1 354 ? 10.185 20.923 -3.144 1.00 71.44 354 ASN A C 1
ATOM 2896 O O . ASN A 1 354 ? 11.217 20.626 -3.738 1.00 71.44 354 ASN A O 1
ATOM 2900 N N . HIS A 1 355 ? 9.847 20.361 -1.984 1.00 69.06 355 HIS A N 1
ATOM 2901 C CA . HIS A 1 355 ? 10.591 19.259 -1.381 1.00 69.06 355 HIS A CA 1
ATOM 2902 C C . HIS A 1 355 ? 9.753 17.984 -1.441 1.00 69.06 355 HIS A C 1
ATOM 2904 O O . HIS A 1 355 ? 8.557 17.995 -1.133 1.00 69.06 355 HIS A O 1
ATOM 2910 N N . SER A 1 356 ? 10.368 16.884 -1.860 1.00 80.88 356 SER A N 1
ATOM 2911 C CA . SER A 1 356 ? 9.725 15.571 -1.846 1.00 80.88 356 SER A CA 1
ATOM 2912 C C . SER A 1 356 ? 9.751 15.001 -0.433 1.00 80.88 356 SER A C 1
ATOM 2914 O O . SER A 1 356 ? 10.777 15.055 0.247 1.00 80.88 356 SER A O 1
ATOM 2916 N N . HIS A 1 357 ? 8.603 14.507 0.015 1.00 82.81 357 HIS A N 1
ATOM 2917 C CA . HIS A 1 357 ? 8.420 13.931 1.336 1.00 82.81 357 HIS A CA 1
ATOM 2918 C C . HIS A 1 357 ? 7.842 12.531 1.219 1.00 82.81 357 HIS A C 1
ATOM 2920 O O . HIS A 1 357 ? 6.915 12.282 0.449 1.00 82.81 357 HIS A O 1
ATOM 2926 N N . LEU A 1 358 ? 8.394 11.656 2.039 1.00 86.25 358 LEU A N 1
ATOM 2927 C CA . LEU A 1 358 ? 7.942 10.320 2.339 1.00 86.25 358 LEU A CA 1
ATOM 2928 C C . LEU A 1 358 ? 7.004 10.382 3.535 1.00 86.25 358 LEU A C 1
ATOM 2930 O O . LEU A 1 358 ? 7.387 10.908 4.581 1.00 86.25 358 LEU A O 1
ATOM 2934 N N . VAL A 1 359 ? 5.792 9.857 3.388 1.00 88.31 359 VAL A N 1
ATOM 2935 C CA . VAL A 1 359 ? 4.816 9.792 4.477 1.00 88.31 359 VAL A CA 1
ATOM 2936 C C . VAL A 1 359 ? 4.400 8.347 4.691 1.00 88.31 359 VAL A C 1
ATOM 2938 O O . VAL A 1 359 ? 3.890 7.708 3.776 1.00 88.31 359 VAL A O 1
ATOM 2941 N N . PHE A 1 360 ? 4.572 7.860 5.917 1.00 90.56 360 PHE A N 1
ATOM 2942 C CA . PHE A 1 360 ? 3.947 6.639 6.405 1.00 90.56 360 PHE A CA 1
ATOM 2943 C C . PHE A 1 360 ? 2.832 6.998 7.375 1.00 90.56 360 PHE A C 1
ATOM 2945 O O . PHE A 1 360 ? 3.045 7.710 8.361 1.00 90.56 360 PHE A O 1
ATOM 2952 N N . MET A 1 361 ? 1.650 6.460 7.117 1.00 93.25 361 MET A N 1
ATOM 2953 C CA . MET A 1 361 ? 0.520 6.497 8.029 1.00 93.25 361 MET A CA 1
ATOM 2954 C C . MET A 1 361 ? 0.238 5.095 8.543 1.00 93.25 361 MET A C 1
ATOM 2956 O O . MET A 1 361 ? 0.389 4.113 7.821 1.00 93.25 361 MET A O 1
ATOM 2960 N N . VAL A 1 362 ? -0.203 5.011 9.787 1.00 94.69 362 VAL A N 1
ATOM 2961 C CA . VAL A 1 362 ? -0.664 3.778 10.412 1.00 94.69 362 VAL A CA 1
ATOM 2962 C C . VAL A 1 362 ? -2.121 3.986 10.786 1.00 94.69 362 VAL A C 1
ATOM 2964 O O . VAL A 1 362 ? -2.490 5.019 11.339 1.00 94.69 362 VAL A O 1
ATOM 2967 N N . THR A 1 363 ? -2.965 3.032 10.420 1.00 95.56 363 THR A N 1
ATOM 2968 C CA . THR A 1 363 ? -4.408 3.084 10.664 1.00 95.56 363 THR A CA 1
ATOM 2969 C C . THR A 1 363 ? -4.833 1.758 11.254 1.00 95.56 363 THR A C 1
ATOM 2971 O O . THR A 1 363 ? -4.390 0.706 10.794 1.00 95.56 363 THR A O 1
ATOM 2974 N N . LEU A 1 364 ? -5.682 1.804 12.266 1.00 95.81 364 LEU A N 1
ATOM 2975 C CA . LEU A 1 364 ? -6.332 0.614 12.779 1.00 95.81 364 LEU A CA 1
ATOM 2976 C C . LEU A 1 364 ? -7.362 0.111 11.752 1.00 95.81 364 LEU A C 1
ATOM 2978 O O . LEU A 1 364 ? -7.973 0.908 11.045 1.00 95.81 364 LEU A O 1
ATOM 2982 N N . LEU A 1 365 ? -7.513 -1.199 11.621 1.00 94.88 365 LEU A N 1
ATOM 2983 C CA . LEU A 1 365 ? -8.544 -1.834 10.808 1.00 94.88 365 LEU A CA 1
ATOM 2984 C C . LEU A 1 365 ? -9.745 -2.118 11.694 1.00 94.88 365 LEU A C 1
ATOM 2986 O O . LEU A 1 365 ? -9.593 -2.712 12.763 1.00 94.88 365 LEU A O 1
ATOM 2990 N N . TYR A 1 366 ? -10.924 -1.697 11.248 1.00 95.62 366 TYR A N 1
ATOM 2991 C CA . TYR A 1 366 ? -12.150 -2.056 11.934 1.00 95.62 366 TYR A CA 1
ATOM 2992 C C . TYR A 1 366 ? -12.379 -3.562 11.810 1.00 95.62 366 TYR A C 1
ATOM 2994 O O . TYR A 1 366 ? -12.366 -4.118 10.712 1.00 95.62 366 TYR A O 1
ATOM 3002 N N . ASP A 1 367 ? -12.592 -4.200 12.955 1.00 94.69 367 ASP A N 1
ATOM 3003 C CA . ASP A 1 367 ? -12.890 -5.619 13.069 1.00 94.69 367 ASP A CA 1
ATOM 3004 C C . ASP A 1 367 ? -14.131 -5.773 13.963 1.00 94.69 367 ASP A C 1
ATOM 3006 O O . ASP A 1 367 ? -14.078 -5.371 15.133 1.00 94.69 367 ASP A O 1
ATOM 3010 N N . PRO A 1 368 ? -15.252 -6.315 13.451 1.00 93.25 368 PRO A N 1
ATOM 3011 C CA . PRO A 1 368 ? -16.473 -6.479 14.233 1.00 93.25 368 PRO A CA 1
ATOM 3012 C C . PRO A 1 368 ? -16.320 -7.468 15.398 1.00 93.25 368 PRO A C 1
ATOM 3014 O O . PRO A 1 368 ? -17.179 -7.472 16.280 1.00 93.25 368 PRO A O 1
ATOM 3017 N N . ALA A 1 369 ? -15.254 -8.278 15.438 1.00 93.44 369 ALA A N 1
ATOM 3018 C CA . ALA A 1 369 ? -14.935 -9.103 16.600 1.00 93.44 369 ALA A CA 1
ATOM 3019 C C . ALA A 1 369 ? -14.389 -8.269 17.773 1.00 93.44 369 ALA A C 1
ATOM 3021 O O . ALA A 1 369 ? -14.632 -8.590 18.930 1.00 93.44 369 ALA A O 1
ATOM 3022 N N . VAL A 1 370 ? -13.694 -7.164 17.493 1.00 94.88 370 VAL A N 1
ATOM 3023 C CA . VAL A 1 370 ? -13.103 -6.287 18.519 1.00 94.88 370 VAL A CA 1
ATOM 3024 C C . VAL A 1 370 ? -14.016 -5.102 18.842 1.00 94.88 370 VAL A C 1
ATOM 3026 O O . VAL A 1 370 ? -14.077 -4.646 19.983 1.00 94.88 370 VAL A O 1
ATOM 3029 N N . TYR A 1 371 ? -14.744 -4.595 17.846 1.00 95.44 371 TYR A N 1
ATOM 3030 C CA . TYR A 1 371 ? -15.542 -3.372 17.927 1.00 95.44 371 TYR A CA 1
ATOM 3031 C C . TYR A 1 371 ? -17.030 -3.640 17.686 1.00 95.44 371 TYR A C 1
ATOM 3033 O O . TYR A 1 371 ? -17.408 -4.566 16.969 1.00 95.44 371 TYR A O 1
ATOM 3041 N N . TYR A 1 372 ? -17.896 -2.806 18.263 1.00 94.69 372 TYR A N 1
ATOM 3042 C CA . TYR A 1 372 ? -19.330 -2.865 17.975 1.00 94.69 372 TYR A CA 1
ATOM 3043 C C . TYR A 1 372 ? -19.626 -2.515 16.512 1.00 94.69 372 TYR A C 1
ATOM 3045 O O . TYR A 1 372 ? -18.928 -1.720 15.877 1.00 94.69 372 TYR A O 1
ATOM 3053 N N . THR A 1 373 ? -20.703 -3.079 15.978 1.00 94.44 373 THR A N 1
ATOM 3054 C CA . THR A 1 373 ? -21.342 -2.587 14.751 1.00 94.44 373 THR A CA 1
ATOM 3055 C C . THR A 1 373 ? -22.096 -1.285 15.015 1.00 94.44 373 THR A C 1
ATOM 3057 O O . THR A 1 373 ? -22.383 -0.930 16.165 1.00 94.44 373 THR A O 1
ATOM 3060 N N . ASN A 1 374 ? -22.449 -0.569 13.947 1.00 95.44 374 ASN A N 1
ATOM 3061 C CA . ASN A 1 374 ? -23.249 0.653 14.044 1.00 95.44 374 ASN A CA 1
ATOM 3062 C C . ASN A 1 374 ? -24.598 0.373 14.729 1.00 95.44 374 ASN A C 1
ATOM 3064 O O . ASN A 1 374 ? -25.063 1.164 15.552 1.00 95.44 374 ASN A O 1
ATOM 3068 N N . GLU A 1 375 ? -25.210 -0.774 14.426 1.00 95.00 375 GLU A N 1
ATOM 3069 C CA . GLU A 1 375 ? -26.476 -1.224 14.996 1.00 95.00 375 GLU A CA 1
ATOM 3070 C C . GLU A 1 375 ? -26.357 -1.504 16.496 1.00 95.00 375 GLU A C 1
ATOM 3072 O O . GLU A 1 375 ? -27.150 -0.984 17.284 1.00 95.00 375 GLU A O 1
ATOM 3077 N N . GLU A 1 376 ? -25.360 -2.283 16.916 1.00 93.69 376 GLU A N 1
ATOM 3078 C CA . GLU A 1 376 ? -25.155 -2.610 18.332 1.00 93.69 376 GLU A CA 1
ATOM 3079 C C . GLU A 1 376 ? -24.804 -1.371 19.148 1.00 93.69 376 GLU A C 1
ATOM 3081 O O . GLU A 1 376 ? -25.345 -1.175 20.241 1.00 93.69 376 GLU A O 1
ATOM 3086 N N . PHE A 1 377 ? -23.952 -0.498 18.603 1.00 95.25 377 PHE A N 1
ATOM 3087 C CA . PHE A 1 377 ? -23.598 0.751 19.260 1.00 95.25 377 PHE A CA 1
ATOM 3088 C C . PHE A 1 377 ? -24.831 1.643 19.431 1.00 95.25 377 PHE A C 1
ATOM 3090 O O . PHE A 1 377 ? -25.074 2.146 20.529 1.00 95.25 377 PHE A O 1
ATOM 3097 N N . LYS A 1 378 ? -25.684 1.750 18.402 1.00 95.50 378 LYS A N 1
ATOM 3098 C CA . LYS A 1 378 ? -26.960 2.478 18.474 1.00 95.50 378 LYS A CA 1
ATOM 3099 C C . LYS A 1 378 ? -27.929 1.865 19.480 1.00 95.50 378 LYS A C 1
ATOM 3101 O O . LYS A 1 378 ? -28.602 2.602 20.201 1.00 95.50 378 LYS A O 1
ATOM 3106 N N . ILE A 1 379 ? -28.013 0.539 19.577 1.00 95.38 379 ILE A N 1
ATOM 3107 C CA . ILE A 1 379 ? -28.858 -0.129 20.579 1.00 95.38 379 ILE A CA 1
ATOM 3108 C C . ILE A 1 379 ? -28.379 0.210 21.996 1.00 95.38 379 ILE A C 1
ATOM 3110 O O . ILE A 1 379 ? -29.218 0.553 22.840 1.00 95.38 379 ILE A O 1
ATOM 3114 N N . LYS A 1 380 ? -27.057 0.166 22.218 1.00 92.00 380 LYS A N 1
ATOM 3115 C CA . LYS A 1 380 ? -26.388 0.394 23.506 1.00 92.00 380 LYS A CA 1
ATOM 3116 C C . LYS A 1 380 ? -26.451 1.852 23.966 1.00 92.00 380 LYS A C 1
ATOM 3118 O O . LYS A 1 380 ? -26.835 2.111 25.100 1.00 92.00 380 LYS A O 1
ATOM 3123 N N . THR A 1 381 ? -26.094 2.804 23.104 1.00 93.56 381 THR A N 1
ATOM 3124 C CA . THR A 1 381 ? -25.913 4.221 23.480 1.00 93.56 381 THR A CA 1
ATOM 3125 C C . THR A 1 381 ? -27.061 5.127 23.041 1.00 93.56 381 THR A C 1
ATOM 3127 O O . THR A 1 381 ? -27.127 6.281 23.459 1.00 93.56 381 THR A O 1
ATOM 3130 N N . LYS A 1 382 ? -27.971 4.623 22.193 1.00 93.88 382 LYS A N 1
ATOM 3131 C CA . LYS A 1 382 ? -29.008 5.403 21.488 1.00 93.88 382 LYS A CA 1
ATOM 3132 C C . LYS A 1 382 ? -28.452 6.477 20.547 1.00 93.88 382 LYS A C 1
ATOM 3134 O O . LYS A 1 382 ? -29.218 7.312 20.070 1.00 93.88 382 LYS A O 1
ATOM 3139 N N . GLN A 1 383 ? -27.155 6.443 20.240 1.00 92.50 383 GLN A N 1
ATOM 3140 C CA . GLN A 1 383 ? -26.509 7.364 19.308 1.00 92.50 383 GLN A CA 1
ATOM 3141 C C . GLN A 1 383 ? -26.274 6.699 17.952 1.00 92.50 383 GLN A C 1
ATOM 3143 O O . GLN A 1 383 ? -25.915 5.528 17.871 1.00 92.50 383 GLN A O 1
ATOM 3148 N N . GLU A 1 384 ? -26.461 7.457 16.876 1.00 94.12 384 GLU A N 1
ATOM 3149 C CA . GLU A 1 384 ? -26.166 6.999 15.520 1.00 94.12 384 GLU A CA 1
ATOM 3150 C C . GLU A 1 384 ? -24.769 7.476 15.119 1.00 94.12 384 GLU A C 1
ATOM 3152 O O . GLU A 1 384 ? -24.547 8.666 14.889 1.00 94.12 384 GLU A O 1
ATOM 3157 N N . VAL A 1 385 ? -23.817 6.543 15.100 1.00 94.12 385 VAL A N 1
ATOM 3158 C CA . VAL A 1 385 ? -22.400 6.798 14.831 1.00 94.12 385 VAL A CA 1
ATOM 3159 C C . VAL A 1 385 ? -21.894 5.757 13.838 1.00 94.12 385 VAL A C 1
ATOM 3161 O O . VAL A 1 385 ? -22.218 4.580 13.955 1.00 94.12 385 VAL A O 1
ATOM 3164 N N . ASP A 1 386 ? -21.089 6.201 12.875 1.00 95.69 386 ASP A N 1
ATOM 3165 C CA . ASP A 1 386 ? -20.298 5.318 12.018 1.00 95.69 386 ASP A CA 1
ATOM 3166 C C . ASP A 1 386 ? -19.050 4.869 12.791 1.00 95.69 386 ASP A C 1
ATOM 3168 O O . ASP A 1 386 ? -18.058 5.601 12.876 1.00 95.69 386 ASP A O 1
ATOM 3172 N N . VAL A 1 387 ? -19.137 3.698 13.424 1.00 95.44 387 VAL A N 1
ATOM 3173 C CA . VAL A 1 387 ? -18.084 3.151 14.286 1.00 95.44 387 VAL A CA 1
ATOM 3174 C C . VAL A 1 387 ? -16.817 2.887 13.480 1.00 95.44 387 VAL A C 1
ATOM 3176 O O . VAL A 1 387 ? -15.730 3.271 13.910 1.00 95.44 387 VAL A O 1
ATOM 3179 N N . GLN A 1 388 ? -16.941 2.314 12.280 1.00 96.19 388 GLN A N 1
ATOM 3180 C CA . GLN A 1 388 ? -15.791 2.042 11.420 1.00 96.19 388 GLN A CA 1
ATOM 3181 C C . GLN A 1 388 ? -15.030 3.331 11.094 1.00 96.19 388 GLN A C 1
ATOM 3183 O O . GLN A 1 388 ? -13.811 3.381 11.255 1.00 96.19 388 GLN A O 1
ATOM 3188 N N . ALA A 1 389 ? -15.725 4.406 10.712 1.00 94.38 389 ALA A N 1
ATOM 3189 C CA . ALA A 1 389 ? -15.077 5.682 10.413 1.00 94.38 389 ALA A CA 1
ATOM 3190 C C . ALA A 1 389 ? -14.386 6.325 11.632 1.00 94.38 389 ALA A C 1
ATOM 3192 O O . ALA A 1 389 ? -13.438 7.096 11.466 1.00 94.38 389 ALA A O 1
ATOM 3193 N N . LYS A 1 390 ? -14.853 6.037 12.856 1.00 94.31 390 LYS A N 1
ATOM 3194 C CA . LYS A 1 390 ? -14.233 6.512 14.105 1.00 94.31 390 LYS A CA 1
ATOM 3195 C C . LYS A 1 390 ? -13.013 5.694 14.510 1.00 94.31 390 LYS A C 1
ATOM 3197 O O . LYS A 1 390 ? -12.048 6.264 15.011 1.00 94.31 390 LYS A O 1
ATOM 3202 N N . VAL A 1 391 ? -13.052 4.387 14.277 1.00 95.25 391 VAL A N 1
ATOM 3203 C CA . VAL A 1 391 ? -11.965 3.455 14.594 1.00 95.25 391 VAL A CA 1
ATOM 3204 C C . VAL A 1 391 ? -10.829 3.574 13.570 1.00 95.25 391 VAL A C 1
ATOM 3206 O O . VAL A 1 391 ? -9.660 3.652 13.946 1.00 95.25 391 VAL A O 1
ATOM 3209 N N . GLU A 1 392 ? -11.144 3.675 12.276 1.00 95.19 392 GLU A N 1
ATOM 3210 C CA . GLU A 1 392 ? -10.157 3.733 11.187 1.00 95.19 392 GLU A CA 1
ATOM 3211 C C . GLU A 1 392 ? -9.593 5.145 10.928 1.00 95.19 392 GLU A C 1
ATOM 3213 O O . GLU A 1 392 ? -9.415 5.567 9.782 1.00 95.19 392 GLU A O 1
ATOM 3218 N N . VAL A 1 393 ? -9.285 5.904 11.983 1.00 92.12 393 VAL A N 1
ATOM 3219 C CA . VAL A 1 393 ? -8.686 7.240 11.837 1.00 92.12 393 VAL A CA 1
ATOM 3220 C C . VAL A 1 393 ? -7.168 7.121 11.631 1.00 92.12 393 VAL A C 1
ATOM 3222 O O . VAL A 1 393 ? -6.455 6.698 12.549 1.00 92.12 393 VAL A O 1
ATOM 3225 N N . PRO A 1 394 ? -6.627 7.527 10.464 1.00 92.81 394 PRO A N 1
ATOM 3226 C CA . PRO A 1 394 ? -5.206 7.389 10.169 1.00 92.81 394 PRO A CA 1
ATOM 3227 C C . PRO A 1 394 ? -4.351 8.292 11.063 1.00 92.81 394 PRO A C 1
ATOM 3229 O O . PRO A 1 394 ? -4.645 9.474 11.250 1.00 92.81 394 PRO A O 1
ATOM 3232 N N . GLN A 1 395 ? -3.245 7.750 11.570 1.00 92.12 395 GLN A N 1
ATOM 3233 C CA . GLN A 1 395 ? -2.232 8.486 12.322 1.00 92.12 395 GLN A CA 1
ATOM 3234 C C . GLN A 1 395 ? -0.946 8.587 11.503 1.00 92.12 395 GLN A C 1
ATOM 3236 O O . GLN A 1 395 ? -0.497 7.615 10.895 1.00 92.12 395 GLN A O 1
ATOM 3241 N N . VAL A 1 396 ? -0.324 9.765 11.498 1.00 89.50 396 VAL A N 1
ATOM 3242 C CA . VAL A 1 396 ? 0.989 9.948 10.869 1.00 89.50 396 VAL A CA 1
ATOM 3243 C C . VAL A 1 396 ? 2.038 9.241 11.723 1.00 89.50 396 VAL A C 1
ATOM 3245 O O . VAL A 1 396 ? 2.200 9.576 12.892 1.00 89.50 396 VAL A O 1
ATOM 3248 N N . HIS A 1 397 ? 2.748 8.282 11.132 1.00 89.62 397 HIS A N 1
ATOM 3249 C CA . HIS A 1 397 ? 3.818 7.528 11.781 1.00 89.62 397 HIS A CA 1
ATOM 3250 C C . HIS A 1 397 ? 5.185 8.137 11.465 1.00 89.62 397 HIS A C 1
ATOM 3252 O O . HIS A 1 397 ? 5.926 8.498 12.374 1.00 89.62 397 HIS A O 1
ATOM 3258 N N . ILE A 1 398 ? 5.507 8.312 10.183 1.00 86.50 398 ILE A N 1
ATOM 3259 C CA . ILE A 1 398 ? 6.773 8.907 9.744 1.00 86.50 398 ILE A CA 1
ATOM 3260 C C . ILE A 1 398 ? 6.467 9.937 8.664 1.00 86.50 398 ILE A C 1
ATOM 3262 O O . ILE A 1 398 ? 5.708 9.662 7.738 1.00 86.50 398 ILE A O 1
ATOM 3266 N N . ILE A 1 399 ? 7.076 11.112 8.766 1.00 84.06 399 ILE A N 1
ATOM 3267 C CA . ILE A 1 399 ? 7.155 12.086 7.679 1.00 84.06 399 ILE A CA 1
ATOM 3268 C C . ILE A 1 399 ? 8.608 12.499 7.524 1.00 84.06 399 ILE A C 1
ATOM 3270 O O . ILE A 1 399 ? 9.209 12.961 8.484 1.00 84.06 399 ILE A O 1
ATOM 3274 N N . ALA A 1 400 ? 9.188 12.336 6.343 1.00 79.00 400 ALA A N 1
ATOM 3275 C CA . ALA A 1 400 ? 10.598 12.643 6.149 1.00 79.00 400 ALA A CA 1
ATOM 3276 C C . ALA A 1 400 ? 10.897 13.128 4.737 1.00 79.00 400 ALA A C 1
ATOM 3278 O O . ALA A 1 400 ? 10.195 12.775 3.792 1.00 79.00 400 ALA A O 1
ATOM 3279 N N . ARG A 1 401 ? 11.934 13.949 4.567 1.00 79.31 401 ARG A N 1
ATOM 3280 C CA . ARG A 1 401 ? 12.369 14.383 3.234 1.00 79.31 401 ARG A CA 1
ATOM 3281 C C . ARG A 1 401 ? 13.011 13.233 2.466 1.00 79.31 401 ARG A C 1
ATOM 3283 O O . ARG A 1 401 ? 14.045 12.707 2.855 1.00 79.31 401 ARG A O 1
ATOM 3290 N N . SER A 1 402 ? 12.430 12.851 1.340 1.00 80.00 402 SER A N 1
ATOM 3291 C CA . SER A 1 402 ? 12.944 11.749 0.526 1.00 80.00 402 SER A CA 1
ATOM 3292 C C . SER A 1 402 ? 12.614 11.994 -0.933 1.00 80.00 402 SER A C 1
ATOM 3294 O O . SER A 1 402 ? 11.495 12.402 -1.258 1.00 80.00 402 SER A O 1
ATOM 3296 N N . SER A 1 403 ? 13.567 11.753 -1.831 1.00 80.12 403 SER A N 1
ATOM 3297 C CA . SER A 1 403 ? 13.245 11.662 -3.250 1.00 80.12 403 SER A CA 1
ATOM 3298 C C . SER A 1 403 ? 12.465 10.381 -3.556 1.00 80.12 403 SER A C 1
ATOM 3300 O O . SER A 1 403 ? 12.330 9.464 -2.748 1.00 80.12 403 SER A O 1
ATOM 3302 N N . SER A 1 404 ? 11.976 10.275 -4.789 1.00 81.69 404 SER A N 1
ATOM 3303 C CA . SER A 1 404 ? 11.309 9.062 -5.261 1.00 81.69 404 SER A CA 1
ATOM 3304 C C . SER A 1 404 ? 12.256 7.881 -5.511 1.00 81.69 404 SER A C 1
ATOM 3306 O O . SER A 1 404 ? 11.798 6.831 -5.967 1.00 81.69 404 SER A O 1
ATOM 3308 N N . ALA A 1 405 ? 13.561 8.029 -5.253 1.00 82.50 405 ALA A N 1
ATOM 3309 C CA . ALA A 1 405 ? 14.540 6.965 -5.428 1.00 82.50 405 ALA A CA 1
ATOM 3310 C C . ALA A 1 405 ? 14.417 5.899 -4.328 1.00 82.50 405 ALA A C 1
ATOM 3312 O O . ALA A 1 405 ? 14.348 6.217 -3.142 1.00 82.50 405 ALA A O 1
ATOM 3313 N N . ASP A 1 406 ? 14.445 4.621 -4.718 1.00 84.31 406 ASP A N 1
ATOM 3314 C CA . ASP A 1 406 ? 14.352 3.497 -3.775 1.00 84.31 406 ASP A CA 1
ATOM 3315 C C . ASP A 1 406 ? 15.485 3.516 -2.742 1.00 84.31 406 ASP A C 1
ATOM 3317 O O . ASP A 1 406 ? 15.243 3.205 -1.586 1.00 84.31 406 ASP A O 1
ATOM 3321 N N . SER A 1 407 ? 16.706 3.911 -3.126 1.00 79.81 407 SER A N 1
ATOM 3322 C CA . SER A 1 407 ? 17.843 4.000 -2.196 1.00 79.81 407 SER A CA 1
ATOM 3323 C C . SER A 1 407 ? 17.620 5.005 -1.066 1.00 79.81 407 SER A C 1
ATOM 3325 O O . SER A 1 407 ? 18.076 4.766 0.045 1.00 79.81 407 SER A O 1
ATOM 3327 N N . GLU A 1 408 ? 16.924 6.113 -1.324 1.00 79.12 408 GLU A N 1
ATOM 3328 C CA . GLU A 1 408 ? 16.619 7.105 -0.287 1.00 79.12 408 GLU A CA 1
ATOM 3329 C C . GLU A 1 408 ? 15.426 6.703 0.572 1.00 79.12 408 GLU A C 1
ATOM 3331 O O . GLU A 1 408 ? 15.424 6.976 1.765 1.00 79.12 408 GLU A O 1
ATOM 3336 N N . GLN A 1 409 ? 14.427 6.026 0.005 1.00 84.81 409 GLN A N 1
ATOM 3337 C CA . GLN A 1 409 ? 13.325 5.473 0.797 1.00 84.81 409 GLN A CA 1
ATOM 3338 C C . GLN A 1 409 ? 13.806 4.348 1.724 1.00 84.81 409 GLN A C 1
ATOM 3340 O O . GLN A 1 409 ? 13.393 4.290 2.882 1.00 84.81 409 GLN A O 1
ATOM 3345 N N . LEU A 1 410 ? 14.711 3.487 1.243 1.00 84.50 410 LEU A N 1
ATOM 3346 C CA . LEU A 1 410 ? 15.277 2.385 2.030 1.00 84.50 410 LEU A CA 1
ATOM 3347 C C . LEU A 1 410 ? 16.107 2.878 3.219 1.00 84.50 410 LEU A C 1
ATOM 3349 O O . LEU A 1 410 ? 16.225 2.150 4.197 1.00 84.50 410 LEU A O 1
ATOM 3353 N N . ALA A 1 411 ? 16.611 4.116 3.193 1.00 78.81 411 ALA A N 1
ATOM 3354 C CA . ALA A 1 411 ? 17.313 4.704 4.334 1.00 78.81 411 ALA A CA 1
ATOM 3355 C C . ALA A 1 411 ? 16.431 4.795 5.597 1.00 78.81 411 ALA A C 1
ATOM 3357 O O . ALA A 1 411 ? 16.947 4.769 6.706 1.00 78.81 411 ALA A O 1
ATOM 3358 N N . TYR A 1 412 ? 15.103 4.828 5.445 1.00 80.69 412 TYR A N 1
ATOM 3359 C CA . TYR A 1 412 ? 14.151 4.897 6.562 1.00 80.69 412 TYR A CA 1
ATOM 3360 C C . TYR A 1 412 ? 13.747 3.534 7.124 1.00 80.69 412 TYR A C 1
ATOM 3362 O O . TYR A 1 412 ? 12.870 3.449 7.990 1.00 80.69 412 TYR A O 1
ATOM 3370 N N . ILE A 1 413 ? 14.322 2.446 6.606 1.00 85.12 413 ILE A N 1
ATOM 3371 C CA . ILE A 1 413 ? 13.861 1.114 6.968 1.00 85.12 413 ILE A CA 1
ATOM 3372 C C . ILE A 1 413 ? 14.225 0.729 8.396 1.00 85.12 413 ILE A C 1
ATOM 3374 O O . ILE A 1 413 ? 13.397 0.130 9.076 1.00 85.12 413 ILE A O 1
ATOM 3378 N N . GLU A 1 414 ? 15.407 1.130 8.873 1.00 80.06 414 GLU A N 1
ATOM 3379 C CA . GLU A 1 414 ? 15.858 0.826 10.236 1.00 80.06 414 GLU A CA 1
ATOM 3380 C C . GLU A 1 414 ? 14.892 1.413 11.252 1.00 80.06 414 GLU A C 1
ATOM 3382 O O . GLU A 1 414 ? 14.378 0.688 12.101 1.00 80.06 414 GLU A O 1
ATOM 3387 N N . THR A 1 415 ? 14.537 2.687 11.074 1.00 81.81 415 THR A N 1
ATOM 3388 C CA . THR A 1 415 ? 13.548 3.390 11.894 1.00 81.81 415 THR A CA 1
ATOM 3389 C C . THR A 1 415 ? 12.211 2.651 11.947 1.00 81.81 415 THR A C 1
ATOM 3391 O O . THR A 1 415 ? 11.612 2.532 13.016 1.00 81.81 415 THR A O 1
ATOM 3394 N N . ARG A 1 416 ? 11.734 2.126 10.808 1.00 88.44 416 ARG A N 1
ATOM 3395 C CA . ARG A 1 416 ? 10.490 1.342 10.755 1.00 88.44 416 ARG A CA 1
ATOM 3396 C C . ARG A 1 416 ? 10.635 0.013 11.488 1.00 88.44 416 ARG A C 1
ATOM 3398 O O . ARG A 1 416 ? 9.781 -0.312 12.307 1.00 88.44 416 ARG A O 1
ATOM 3405 N N . THR A 1 417 ? 11.698 -0.739 11.209 1.00 89.75 417 THR A N 1
ATOM 3406 C CA . THR A 1 417 ? 11.936 -2.054 11.821 1.00 89.75 417 THR A CA 1
ATOM 3407 C C . THR A 1 417 ? 12.119 -1.949 13.334 1.00 89.75 417 THR A C 1
ATOM 3409 O O . THR A 1 417 ? 11.541 -2.744 14.061 1.00 89.75 417 THR A O 1
ATOM 3412 N N . GLU A 1 418 ? 12.805 -0.912 13.823 1.00 87.31 418 GLU A N 1
ATOM 3413 C CA . GLU A 1 418 ? 12.993 -0.644 15.252 1.00 87.31 418 GLU A CA 1
ATOM 3414 C C . GLU A 1 418 ? 11.652 -0.432 15.974 1.00 87.31 418 GLU A C 1
ATOM 3416 O O . GLU A 1 418 ? 11.436 -0.962 17.064 1.00 87.31 418 GLU A O 1
ATOM 3421 N N . CYS A 1 419 ? 10.721 0.302 15.356 1.00 89.19 419 CYS A N 1
ATOM 3422 C CA . CYS A 1 419 ? 9.374 0.478 15.899 1.00 89.19 419 CYS A CA 1
ATOM 3423 C C . CYS A 1 419 ? 8.539 -0.808 15.844 1.00 89.19 419 CYS A C 1
ATOM 3425 O O . CYS A 1 419 ? 7.782 -1.075 16.774 1.00 89.19 419 CYS A O 1
ATOM 3427 N N . LEU A 1 420 ? 8.671 -1.606 14.783 1.00 92.38 420 LEU A N 1
ATOM 3428 C CA . LEU A 1 420 ? 7.936 -2.866 14.626 1.00 92.38 420 LEU A CA 1
ATOM 3429 C C . LEU A 1 420 ? 8.426 -3.955 15.596 1.00 92.38 420 LEU A C 1
ATOM 3431 O O . LEU A 1 420 ? 7.615 -4.715 16.123 1.00 92.38 420 LEU A O 1
ATOM 3435 N N . CYS A 1 421 ? 9.714 -3.968 15.953 1.00 90.62 421 CYS A N 1
ATOM 3436 C CA . CYS A 1 421 ? 10.232 -4.818 17.033 1.00 90.62 421 CYS A CA 1
ATOM 3437 C C . CYS A 1 421 ? 9.538 -4.557 18.383 1.00 90.62 421 CYS A C 1
ATOM 3439 O O . CYS A 1 421 ? 9.432 -5.467 19.196 1.00 90.62 421 CYS A O 1
ATOM 3441 N N . LYS A 1 422 ? 9.037 -3.334 18.597 1.00 88.25 422 LYS A N 1
ATOM 3442 C CA . LYS A 1 422 ? 8.307 -2.892 19.800 1.00 88.25 422 LYS A CA 1
ATOM 3443 C C . LYS A 1 422 ? 6.779 -2.991 19.645 1.00 88.25 422 LYS A C 1
ATOM 3445 O O . LYS A 1 422 ? 6.018 -2.480 20.466 1.00 88.25 422 LYS A O 1
ATOM 3450 N N . LEU A 1 423 ? 6.289 -3.617 18.571 1.00 90.19 423 LEU A N 1
ATOM 3451 C CA . LEU A 1 423 ? 4.852 -3.794 18.332 1.00 90.19 423 LEU A CA 1
ATOM 3452 C C . LEU A 1 423 ? 4.192 -4.687 19.391 1.00 90.19 423 LEU A C 1
ATOM 3454 O O . LEU A 1 423 ? 3.030 -4.483 19.718 1.00 90.19 423 LEU A O 1
ATOM 3458 N N . THR A 1 424 ? 4.937 -5.641 19.946 1.00 87.94 424 THR A N 1
ATOM 3459 C CA . THR A 1 424 ? 4.471 -6.554 20.997 1.00 87.94 424 THR A CA 1
ATOM 3460 C C . THR A 1 424 ? 4.577 -5.967 22.401 1.00 87.94 424 THR A C 1
ATOM 3462 O O . THR A 1 424 ? 4.205 -6.645 23.354 1.00 87.94 424 THR A O 1
ATOM 3465 N N . ASP A 1 425 ? 5.076 -4.734 22.554 1.00 90.12 425 ASP A N 1
ATOM 3466 C CA . ASP A 1 425 ? 5.110 -4.074 23.859 1.00 90.12 425 ASP A CA 1
ATOM 3467 C C . ASP A 1 425 ? 3.681 -4.005 24.421 1.00 90.12 425 ASP A C 1
ATOM 3469 O O . ASP A 1 425 ? 2.767 -3.603 23.679 1.00 90.12 425 ASP A O 1
ATOM 3473 N N . PRO A 1 426 ? 3.473 -4.385 25.693 1.00 87.12 426 PRO A N 1
ATOM 3474 C CA . PRO A 1 426 ? 2.144 -4.488 26.268 1.00 87.12 426 PRO A CA 1
ATOM 3475 C C . PRO A 1 426 ? 1.473 -3.117 26.330 1.00 87.12 426 PRO A C 1
ATOM 3477 O O . PRO A 1 426 ? 2.078 -2.099 26.685 1.00 87.12 426 PRO A O 1
ATOM 3480 N N . ILE A 1 427 ? 0.193 -3.107 25.980 1.00 93.62 427 ILE A N 1
ATOM 3481 C CA . ILE A 1 427 ? -0.716 -1.984 26.177 1.00 93.62 427 ILE A CA 1
ATOM 3482 C C . ILE A 1 427 ? -1.995 -2.535 26.794 1.00 93.62 427 ILE A C 1
ATOM 3484 O O . ILE A 1 427 ? -2.434 -3.632 26.445 1.00 93.62 427 ILE A O 1
ATOM 3488 N N . SER A 1 428 ? -2.591 -1.763 27.690 1.00 93.19 428 SER A N 1
ATOM 3489 C CA . SER A 1 428 ? -3.809 -2.161 28.383 1.00 93.19 428 SER A CA 1
ATOM 3490 C C . SER A 1 428 ? -4.870 -1.089 28.229 1.00 93.19 428 SER A C 1
ATOM 3492 O O . SER A 1 428 ? -4.558 0.096 28.073 1.00 93.19 428 SER A O 1
ATOM 3494 N N . THR A 1 429 ? -6.124 -1.516 28.255 1.00 90.19 429 THR A N 1
ATOM 3495 C CA . THR A 1 429 ? -7.277 -0.623 28.360 1.00 90.19 429 THR A CA 1
ATOM 3496 C C . THR A 1 429 ? -7.300 0.077 29.721 1.00 90.19 429 THR A C 1
ATOM 3498 O O . THR A 1 429 ? -6.555 -0.276 30.638 1.00 90.19 429 THR A O 1
ATOM 3501 N N . GLU A 1 430 ? -8.202 1.046 29.888 1.00 86.75 430 GLU A N 1
ATOM 3502 C CA . GLU A 1 430 ? -8.437 1.694 31.187 1.00 86.75 430 GLU A CA 1
ATOM 3503 C C . GLU A 1 430 ? -8.878 0.698 32.273 1.00 86.75 430 GLU A C 1
ATOM 3505 O O . GLU A 1 430 ? -8.567 0.898 33.444 1.00 86.75 430 GLU A O 1
ATOM 3510 N N . ASN A 1 431 ? -9.529 -0.407 31.887 1.00 85.31 431 ASN A N 1
ATOM 3511 C CA . ASN A 1 431 ? -9.941 -1.470 32.809 1.00 85.31 431 ASN A CA 1
ATOM 3512 C C . ASN A 1 431 ? -8.843 -2.525 33.054 1.00 85.31 431 ASN A C 1
ATOM 3514 O O . ASN A 1 431 ? -9.103 -3.538 33.696 1.00 85.31 431 ASN A O 1
ATOM 3518 N N . GLY A 1 432 ? -7.623 -2.313 32.546 1.00 87.69 432 GLY A N 1
ATOM 3519 C CA . GLY A 1 432 ? -6.473 -3.189 32.785 1.00 87.69 432 GLY A CA 1
ATOM 3520 C C . GLY A 1 432 ? -6.390 -4.425 31.884 1.00 87.69 432 GLY A C 1
ATOM 3521 O O . GLY A 1 432 ? -5.471 -5.222 32.051 1.00 87.69 432 GLY A O 1
ATOM 3522 N N . ASN A 1 433 ? -7.285 -4.577 30.904 1.00 89.12 433 ASN A N 1
ATOM 3523 C CA . ASN A 1 433 ? -7.238 -5.699 29.967 1.00 89.12 433 ASN A CA 1
ATOM 3524 C C . ASN A 1 433 ? -6.115 -5.491 28.945 1.00 89.12 433 ASN A C 1
ATOM 3526 O O . ASN A 1 433 ? -6.060 -4.452 28.283 1.00 89.12 433 ASN A O 1
ATOM 3530 N N . GLU A 1 434 ? -5.231 -6.476 28.793 1.00 91.94 434 GLU A N 1
ATOM 3531 C CA . GLU A 1 434 ? -4.159 -6.424 27.796 1.00 91.94 434 GLU A CA 1
ATOM 3532 C C . GLU A 1 434 ? -4.705 -6.552 26.369 1.00 91.94 434 GLU A C 1
ATOM 3534 O O . GLU A 1 434 ? -5.583 -7.369 26.083 1.00 91.94 434 GLU A O 1
ATOM 3539 N N . VAL A 1 435 ? -4.152 -5.755 25.456 1.00 93.44 435 VAL A N 1
ATOM 3540 C CA . VAL A 1 435 ? -4.513 -5.750 24.036 1.00 93.44 435 VAL A CA 1
ATOM 3541 C C . VAL A 1 435 ? -3.280 -6.064 23.199 1.00 93.44 435 VAL A C 1
ATOM 3543 O O . VAL A 1 435 ? -2.210 -5.483 23.385 1.00 93.44 435 VAL A O 1
ATOM 3546 N N . THR A 1 436 ? -3.442 -6.974 22.243 1.00 93.88 436 THR A N 1
ATOM 3547 C CA . THR A 1 436 ? -2.396 -7.341 21.285 1.00 93.88 436 THR A CA 1
ATOM 3548 C C . THR A 1 436 ? -2.591 -6.566 19.989 1.00 93.88 436 THR A C 1
ATOM 3550 O O . THR A 1 436 ? -3.697 -6.510 19.462 1.00 93.88 436 THR A O 1
ATOM 3553 N N . ASP A 1 437 ? -1.515 -6.007 19.436 1.00 95.31 437 ASP A N 1
ATOM 3554 C CA . ASP A 1 437 ? -1.550 -5.315 18.147 1.00 95.31 437 ASP A CA 1
ATOM 3555 C C . ASP A 1 437 ? -0.747 -6.084 17.094 1.00 95.31 437 ASP A C 1
ATOM 3557 O O . ASP A 1 437 ? 0.378 -6.515 17.343 1.00 95.31 437 ASP A O 1
ATOM 3561 N N . VAL A 1 438 ? -1.305 -6.221 15.891 1.00 95.19 438 VAL A N 1
ATOM 3562 C CA . VAL A 1 438 ? -0.681 -6.930 14.764 1.00 95.19 438 VAL A CA 1
ATOM 3563 C C . VAL A 1 438 ? -0.642 -6.025 13.538 1.00 95.19 438 VAL A C 1
ATOM 3565 O O . VAL A 1 438 ? -1.667 -5.497 13.111 1.00 95.19 438 VAL A O 1
ATOM 3568 N N . MET A 1 439 ? 0.528 -5.876 12.916 1.00 95.06 439 MET A N 1
ATOM 3569 C CA . MET A 1 439 ? 0.658 -5.186 11.633 1.00 95.06 439 MET A CA 1
ATOM 3570 C C . MET A 1 439 ? 0.291 -6.157 10.508 1.00 95.06 439 MET A C 1
ATOM 3572 O O . MET A 1 439 ? 1.046 -7.079 10.206 1.00 95.06 439 MET A O 1
ATOM 3576 N N . ARG A 1 440 ? -0.887 -5.971 9.909 1.00 93.81 440 ARG A N 1
ATOM 3577 C CA . ARG A 1 440 ? -1.483 -6.929 8.970 1.00 93.81 440 ARG A CA 1
ATOM 3578 C C . ARG A 1 440 ? -1.256 -6.546 7.517 1.00 93.81 440 ARG A C 1
ATOM 3580 O O . ARG A 1 440 ? -0.817 -7.368 6.727 1.00 93.81 440 ARG A O 1
ATOM 3587 N N . PHE A 1 441 ? -1.547 -5.301 7.149 1.00 93.00 441 PHE A N 1
ATOM 3588 C CA . PHE A 1 441 ? -1.590 -4.920 5.738 1.00 93.00 441 PHE A CA 1
ATOM 3589 C C . PHE A 1 441 ? -0.703 -3.733 5.414 1.00 93.00 441 PHE A C 1
ATOM 3591 O O . PHE A 1 441 ? -0.633 -2.758 6.162 1.00 93.00 441 PHE A O 1
ATOM 3598 N N . PHE A 1 442 ? -0.106 -3.774 4.231 1.00 93.12 442 PHE A N 1
ATOM 3599 C CA . PHE A 1 442 ? 0.406 -2.595 3.560 1.00 93.12 442 PHE A CA 1
ATOM 3600 C C . PHE A 1 442 ? -0.535 -2.166 2.441 1.00 93.12 442 PHE A C 1
ATOM 3602 O O . PHE A 1 442 ? -0.910 -2.950 1.562 1.00 93.12 442 PHE A O 1
ATOM 3609 N N . HIS A 1 443 ? -0.868 -0.884 2.451 1.00 87.19 443 HIS A N 1
ATOM 3610 C CA . HIS A 1 443 ? -1.684 -0.222 1.457 1.00 87.19 443 HIS A CA 1
ATOM 3611 C C . HIS A 1 443 ? -0.916 0.945 0.827 1.00 87.19 443 HIS A C 1
ATOM 3613 O O . HIS A 1 443 ? 0.018 1.496 1.401 1.00 87.19 443 HIS A O 1
ATOM 3619 N N . GLY A 1 444 ? -1.303 1.329 -0.381 1.00 84.88 444 GLY A N 1
ATOM 3620 C CA . GLY A 1 444 ? -0.620 2.371 -1.136 1.00 84.88 444 GLY A CA 1
ATOM 3621 C C . GLY A 1 444 ? -0.923 2.256 -2.618 1.00 84.88 444 GLY A C 1
ATOM 3622 O O . GLY A 1 444 ? -1.544 1.290 -3.075 1.00 84.88 444 GLY A O 1
ATOM 3623 N N . ASP A 1 445 ? -0.459 3.236 -3.380 1.00 85.44 445 ASP A N 1
ATOM 3624 C CA . ASP A 1 445 ? -0.490 3.145 -4.832 1.00 85.44 445 ASP A CA 1
ATOM 3625 C C . ASP A 1 445 ? 0.458 2.035 -5.342 1.00 85.44 445 ASP A C 1
ATOM 3627 O O . ASP A 1 445 ? 1.125 1.325 -4.577 1.00 85.44 445 ASP A O 1
ATOM 3631 N N . SER A 1 446 ? 0.466 1.785 -6.652 1.00 85.25 446 SER A N 1
ATOM 3632 C CA . SER A 1 446 ? 1.308 0.720 -7.216 1.00 85.25 446 SER A CA 1
ATOM 3633 C C . SER A 1 446 ? 2.807 0.945 -6.951 1.00 85.25 446 SER A C 1
ATOM 3635 O O . SER A 1 446 ? 3.437 0.003 -6.471 1.00 85.25 446 SER A O 1
ATOM 3637 N N . PRO A 1 447 ? 3.387 2.144 -7.167 1.00 88.31 447 PRO A N 1
ATOM 3638 C CA . PRO A 1 447 ? 4.770 2.438 -6.788 1.00 88.31 447 PRO A CA 1
ATOM 3639 C C . PRO A 1 447 ? 5.113 2.155 -5.320 1.00 88.31 447 PRO A C 1
ATOM 3641 O O . PRO A 1 447 ? 6.165 1.564 -5.061 1.00 88.31 447 PRO A O 1
ATOM 3644 N N . ALA A 1 448 ? 4.254 2.535 -4.369 1.00 90.38 448 ALA A N 1
ATOM 3645 C CA . ALA A 1 448 ? 4.470 2.281 -2.946 1.00 90.38 448 ALA A CA 1
ATOM 3646 C C . ALA A 1 448 ? 4.486 0.780 -2.629 1.00 90.38 448 ALA A C 1
ATOM 3648 O O . ALA A 1 448 ? 5.358 0.306 -1.904 1.00 90.38 448 ALA A O 1
ATOM 3649 N N . ARG A 1 449 ? 3.556 0.009 -3.201 1.00 90.00 449 ARG A N 1
ATOM 3650 C CA . ARG A 1 449 ? 3.484 -1.449 -2.996 1.00 90.00 449 ARG A CA 1
ATOM 3651 C C . ARG A 1 449 ? 4.609 -2.196 -3.694 1.00 90.00 449 ARG A C 1
ATOM 3653 O O . ARG A 1 449 ? 5.146 -3.153 -3.142 1.00 90.00 449 ARG A O 1
ATOM 3660 N N . GLN A 1 450 ? 4.992 -1.757 -4.890 1.00 91.38 450 GLN A N 1
ATOM 3661 C CA . GLN A 1 450 ? 6.160 -2.281 -5.597 1.00 91.38 450 GLN A CA 1
ATOM 3662 C C . GLN A 1 450 ? 7.428 -2.044 -4.777 1.00 91.38 450 GLN A C 1
ATOM 3664 O O . GLN A 1 450 ? 8.228 -2.956 -4.593 1.00 91.38 450 GLN A O 1
ATOM 3669 N N . TYR A 1 451 ? 7.558 -0.846 -4.199 1.00 93.06 451 TYR A N 1
ATOM 3670 C CA . TYR A 1 451 ? 8.635 -0.536 -3.271 1.00 93.06 451 TYR A CA 1
ATOM 3671 C C . TYR A 1 451 ? 8.646 -1.472 -2.052 1.00 93.06 451 TYR A C 1
ATOM 3673 O O . TYR A 1 451 ? 9.683 -2.060 -1.745 1.00 93.06 451 TYR A O 1
ATOM 3681 N N . GLU A 1 452 ? 7.506 -1.624 -1.379 1.00 94.50 452 GLU A N 1
ATOM 3682 C CA . GLU A 1 452 ? 7.415 -2.403 -0.142 1.00 94.50 452 GLU A CA 1
ATOM 3683 C C . GLU A 1 452 ? 7.688 -3.897 -0.380 1.00 94.50 452 GLU A C 1
ATOM 3685 O O . GLU A 1 452 ? 8.406 -4.535 0.388 1.00 94.50 452 GLU A O 1
ATOM 3690 N N . SER A 1 453 ? 7.173 -4.446 -1.483 1.00 94.25 453 SER A N 1
ATOM 3691 C CA . SER A 1 453 ? 7.329 -5.860 -1.864 1.00 94.25 453 SER A CA 1
ATOM 3692 C C . SER A 1 453 ? 8.677 -6.210 -2.500 1.00 94.25 453 SER A C 1
ATOM 3694 O O . SER A 1 453 ? 8.958 -7.391 -2.697 1.00 94.25 453 SER A O 1
ATOM 3696 N N . GLY A 1 454 ? 9.490 -5.217 -2.873 1.00 94.06 454 GLY A N 1
ATOM 3697 C CA . GLY A 1 454 ? 10.710 -5.445 -3.651 1.00 94.06 454 GLY A CA 1
ATOM 3698 C C . GLY A 1 454 ? 10.473 -5.729 -5.142 1.00 94.06 454 GLY A C 1
ATOM 3699 O O . GLY A 1 454 ? 11.393 -6.160 -5.840 1.00 94.06 454 GLY A O 1
ATOM 3700 N N . GLN A 1 455 ? 9.263 -5.478 -5.647 1.00 93.31 455 GLN A N 1
ATOM 3701 C CA . GLN A 1 455 ? 8.912 -5.582 -7.064 1.00 93.31 455 GLN A CA 1
ATOM 3702 C C . GLN A 1 455 ? 9.487 -4.399 -7.861 1.00 93.31 455 GLN A C 1
ATOM 3704 O O . GLN A 1 455 ? 9.633 -3.282 -7.359 1.00 93.31 455 GLN A O 1
ATOM 3709 N N . GLN A 1 456 ? 9.765 -4.616 -9.144 1.00 90.00 456 GLN A N 1
ATOM 3710 C CA . GLN A 1 456 ? 10.093 -3.537 -10.066 1.00 90.00 456 GLN A CA 1
ATOM 3711 C C . GLN A 1 456 ? 8.992 -2.474 -10.142 1.00 90.00 456 GLN A C 1
ATOM 3713 O O . GLN A 1 456 ? 7.795 -2.771 -10.133 1.00 90.00 456 GLN A O 1
ATOM 3718 N N . LYS A 1 457 ? 9.417 -1.216 -10.281 1.00 86.44 457 LYS A N 1
ATOM 3719 C CA . LYS A 1 457 ? 8.519 -0.094 -10.555 1.00 86.44 457 LYS A CA 1
ATOM 3720 C C . LYS A 1 457 ? 8.293 0.035 -12.061 1.00 86.44 457 LYS A C 1
ATOM 3722 O O . LYS A 1 457 ? 9.220 0.363 -12.800 1.00 86.44 457 LYS A O 1
ATOM 3727 N N . GLY A 1 458 ? 7.062 -0.210 -12.509 1.00 79.94 458 GLY A N 1
ATOM 3728 C CA . GLY A 1 458 ? 6.709 -0.250 -13.935 1.00 79.94 458 GLY A CA 1
ATOM 3729 C C . GLY A 1 458 ? 7.158 -1.540 -14.638 1.00 79.94 458 GLY A C 1
ATOM 3730 O O . GLY A 1 458 ? 7.288 -2.583 -14.006 1.00 79.94 458 GLY A O 1
ATOM 3731 N N . GLY A 1 459 ? 7.376 -1.481 -15.956 1.00 84.06 459 GLY A N 1
ATOM 3732 C CA . GLY A 1 459 ? 7.788 -2.642 -16.757 1.00 84.06 459 GLY A CA 1
ATOM 3733 C C . GLY A 1 459 ? 6.657 -3.637 -17.048 1.00 84.06 459 GLY A C 1
ATOM 3734 O O . GLY A 1 459 ? 5.476 -3.314 -16.926 1.00 84.06 459 GLY A O 1
ATOM 3735 N N . HIS A 1 460 ? 7.027 -4.850 -17.472 1.00 88.12 460 HIS A N 1
ATOM 3736 C CA . HIS A 1 460 ? 6.066 -5.880 -17.886 1.00 88.12 460 HIS A CA 1
ATOM 3737 C C . HIS A 1 460 ? 5.514 -6.712 -16.729 1.00 88.12 460 HIS A C 1
ATOM 3739 O O . HIS A 1 460 ? 4.458 -7.296 -16.880 1.00 88.12 460 HIS A O 1
ATOM 3745 N N . PHE A 1 461 ? 6.158 -6.737 -15.567 1.00 88.19 461 PHE A N 1
ATOM 3746 C CA . PHE A 1 461 ? 5.657 -7.441 -14.383 1.00 88.19 461 PHE A CA 1
ATOM 3747 C C . PHE A 1 461 ? 5.383 -6.423 -13.281 1.00 88.19 461 PHE A C 1
ATOM 3749 O O . PHE A 1 461 ? 6.217 -6.203 -12.402 1.00 88.19 461 PHE A O 1
ATOM 3756 N N . TYR A 1 462 ? 4.261 -5.718 -13.392 1.00 78.69 462 TYR A N 1
ATOM 3757 C CA . TYR A 1 462 ? 3.943 -4.592 -12.512 1.00 78.69 462 TYR A CA 1
ATOM 3758 C C . TYR A 1 462 ? 3.152 -5.007 -11.267 1.00 78.69 462 TYR A C 1
ATOM 3760 O O . TYR A 1 462 ? 3.098 -4.234 -10.311 1.00 78.69 462 TYR A O 1
ATOM 3768 N N . CYS A 1 463 ? 2.519 -6.184 -11.265 1.00 85.44 463 CYS A N 1
ATOM 3769 C CA . CYS A 1 463 ? 1.683 -6.627 -10.154 1.00 85.44 463 CYS A CA 1
ATOM 3770 C C . CYS A 1 463 ? 2.552 -7.073 -8.959 1.00 85.44 463 CYS A C 1
ATOM 3772 O O . CYS A 1 463 ? 3.227 -8.100 -9.058 1.00 85.44 463 CYS A O 1
ATOM 3774 N N . PRO A 1 464 ? 2.514 -6.367 -7.809 1.00 85.19 464 PRO A N 1
ATOM 3775 C CA . PRO A 1 464 ? 3.317 -6.703 -6.630 1.00 85.19 464 PRO A CA 1
ATOM 3776 C C . PRO A 1 464 ? 2.756 -7.893 -5.838 1.00 85.19 464 PRO A C 1
ATOM 3778 O O . PRO A 1 464 ? 3.271 -8.206 -4.772 1.00 85.19 464 PRO A O 1
ATOM 3781 N N . VAL A 1 465 ? 1.692 -8.532 -6.333 1.00 86.75 465 VAL A N 1
ATOM 3782 C CA . VAL A 1 465 ? 1.024 -9.657 -5.674 1.00 86.75 465 VAL A CA 1
ATOM 3783 C C . VAL A 1 465 ? 1.322 -10.958 -6.408 1.00 86.75 465 VAL A C 1
ATOM 3785 O O . VAL A 1 465 ? 1.946 -11.840 -5.831 1.00 86.75 465 VAL A O 1
ATOM 3788 N N . CYS A 1 466 ? 0.961 -11.054 -7.690 1.00 85.94 466 CYS A N 1
ATOM 3789 C CA . CYS A 1 466 ? 1.095 -12.292 -8.465 1.00 85.94 466 CYS A CA 1
ATOM 3790 C C . CYS A 1 466 ? 2.199 -12.274 -9.532 1.00 85.94 466 CYS A C 1
ATOM 3792 O O . CYS A 1 466 ? 2.451 -13.299 -10.153 1.00 85.94 466 CYS A O 1
ATOM 3794 N N . GLY A 1 467 ? 2.838 -11.125 -9.794 1.00 84.81 467 GLY A N 1
ATOM 3795 C CA . GLY A 1 467 ? 3.882 -11.042 -10.821 1.00 84.81 467 GLY A CA 1
ATOM 3796 C C . GLY A 1 467 ? 3.385 -11.344 -12.241 1.00 84.81 467 GLY A C 1
ATOM 3797 O O . GLY A 1 467 ? 4.172 -11.778 -13.073 1.00 84.81 467 GLY A O 1
ATOM 3798 N N . ALA A 1 468 ? 2.096 -11.136 -12.537 1.00 86.94 468 ALA A N 1
ATOM 3799 C CA . ALA A 1 468 ? 1.544 -11.353 -13.874 1.00 86.94 468 ALA A CA 1
ATOM 3800 C C . ALA A 1 468 ? 2.203 -10.443 -14.929 1.00 86.94 468 ALA A C 1
ATOM 3802 O O . ALA A 1 468 ? 2.462 -9.258 -14.685 1.00 86.94 468 ALA A O 1
ATOM 3803 N N . ASN A 1 469 ? 2.448 -10.997 -16.120 1.00 87.38 469 ASN A N 1
ATOM 3804 C CA . ASN A 1 469 ? 3.004 -10.272 -17.258 1.00 87.38 469 ASN A CA 1
ATOM 3805 C C . ASN A 1 469 ? 1.931 -9.428 -17.962 1.00 87.38 469 ASN A C 1
ATOM 3807 O O . ASN A 1 469 ? 0.934 -9.955 -18.451 1.00 87.38 469 ASN A O 1
ATOM 3811 N N . ALA A 1 470 ? 2.191 -8.132 -18.106 1.00 85.88 470 ALA A N 1
ATOM 3812 C CA . ALA A 1 470 ? 1.363 -7.121 -18.752 1.00 85.88 470 ALA A CA 1
ATOM 3813 C C . ALA A 1 470 ? 0.919 -7.487 -20.174 1.00 85.88 470 ALA A C 1
ATOM 3815 O O . ALA A 1 470 ? -0.142 -7.058 -20.612 1.00 85.88 470 ALA A O 1
ATOM 3816 N N . HIS A 1 471 ? 1.703 -8.276 -20.911 1.00 86.19 471 HIS A N 1
ATOM 3817 C CA . HIS A 1 471 ? 1.338 -8.710 -22.263 1.00 86.19 471 HIS A CA 1
ATOM 3818 C C . HIS A 1 471 ? 0.390 -9.905 -22.297 1.00 86.19 471 HIS A C 1
ATOM 3820 O O . HIS A 1 471 ? 0.030 -10.343 -23.383 1.00 86.19 471 HIS A O 1
ATOM 3826 N N . ARG A 1 472 ? 0.040 -10.461 -21.138 1.00 84.94 472 ARG A N 1
ATOM 3827 C CA . ARG A 1 472 ? -0.822 -11.636 -21.006 1.00 84.94 472 ARG A CA 1
ATOM 3828 C C . ARG A 1 472 ? -1.991 -11.391 -20.062 1.00 84.94 472 ARG A C 1
ATOM 3830 O O . ARG A 1 472 ? -2.818 -12.272 -19.893 1.00 84.94 472 ARG A O 1
ATOM 3837 N N . VAL A 1 473 ? -2.108 -10.199 -19.467 1.00 81.69 473 VAL A N 1
ATOM 3838 C CA . VAL A 1 473 ? -3.199 -9.905 -18.518 1.00 81.69 473 VAL A CA 1
ATOM 3839 C C . VAL A 1 473 ? -4.594 -9.906 -19.155 1.00 81.69 473 VAL A C 1
ATOM 3841 O O . VAL A 1 473 ? -5.583 -10.023 -18.441 1.00 81.69 473 VAL A O 1
ATOM 3844 N N . TYR A 1 474 ? -4.687 -9.817 -20.487 1.00 80.81 474 TYR A N 1
ATOM 3845 C CA . TYR A 1 474 ? -5.944 -10.007 -21.222 1.00 80.81 474 TYR A CA 1
ATOM 3846 C C . TYR A 1 474 ? -6.310 -11.491 -21.422 1.00 80.81 474 TYR A C 1
ATOM 3848 O O . TYR A 1 474 ? -7.423 -11.799 -21.843 1.00 80.81 474 TYR A O 1
ATOM 3856 N N . GLU A 1 475 ? -5.394 -12.425 -21.144 1.00 86.06 475 GLU A N 1
ATOM 3857 C CA . GLU A 1 475 ? -5.667 -13.862 -21.137 1.00 86.06 475 GLU A CA 1
ATOM 3858 C C . GLU A 1 475 ? -6.272 -14.237 -19.775 1.00 86.06 475 GLU A C 1
ATOM 3860 O O . GLU A 1 475 ? -5.557 -14.422 -18.788 1.00 86.06 475 GLU A O 1
ATOM 3865 N N . LEU A 1 476 ? -7.600 -14.377 -19.711 1.00 82.19 476 LEU A N 1
ATOM 3866 C CA . LEU A 1 476 ? -8.310 -14.704 -18.467 1.00 82.19 476 LEU A CA 1
ATOM 3867 C C . LEU A 1 476 ? -7.735 -15.949 -17.765 1.00 82.19 476 LEU A C 1
ATOM 3869 O O . LEU A 1 476 ? -7.521 -15.936 -16.556 1.00 82.19 476 LEU A O 1
ATOM 3873 N N . GLU A 1 477 ? -7.434 -17.007 -18.522 1.00 86.25 477 GLU A N 1
ATOM 3874 C CA . GLU A 1 477 ? -6.845 -18.244 -17.992 1.00 86.25 477 GLU A CA 1
ATOM 3875 C C . GLU A 1 477 ? -5.478 -18.005 -17.331 1.00 86.25 477 GLU A C 1
ATOM 3877 O O . GLU A 1 477 ? -5.194 -18.573 -16.277 1.00 86.25 477 GLU A O 1
ATOM 3882 N N . TYR A 1 478 ? -4.643 -17.137 -17.907 1.00 85.81 478 TYR A N 1
ATOM 3883 C CA . TYR A 1 478 ? -3.346 -16.778 -17.337 1.00 85.81 478 TYR A CA 1
ATOM 3884 C C . TYR A 1 478 ? -3.508 -15.997 -16.028 1.00 85.81 478 TYR A C 1
ATOM 3886 O O . TYR A 1 478 ? -2.866 -16.328 -15.030 1.00 85.81 478 TYR A O 1
ATOM 3894 N N . CYS A 1 479 ? -4.406 -15.008 -16.002 1.00 81.50 479 CYS A N 1
ATOM 3895 C CA . CYS A 1 479 ? -4.706 -14.229 -14.799 1.00 81.50 479 CYS A CA 1
ATOM 3896 C C . CYS A 1 479 ? -5.256 -15.104 -13.668 1.00 81.50 479 CYS A C 1
ATOM 3898 O O . CYS A 1 479 ? -4.800 -14.985 -12.535 1.00 81.50 479 CYS A O 1
ATOM 3900 N N . LEU A 1 480 ? -6.178 -16.025 -13.973 1.00 81.38 480 LEU A N 1
ATOM 3901 C CA . LEU A 1 480 ? -6.752 -16.951 -12.989 1.00 81.38 480 LEU A CA 1
ATOM 3902 C C . LEU A 1 480 ? -5.734 -17.972 -12.462 1.00 81.38 480 LEU A C 1
ATOM 3904 O O . LEU A 1 480 ? -5.863 -18.443 -11.335 1.00 81.38 480 LEU A O 1
ATOM 3908 N N . ARG A 1 481 ? -4.714 -18.317 -13.256 1.00 85.88 481 ARG A N 1
ATOM 3909 C CA . ARG A 1 481 ? -3.622 -19.214 -12.842 1.00 85.88 481 ARG A CA 1
ATOM 3910 C C . ARG A 1 481 ? -2.466 -18.498 -12.148 1.00 85.88 481 ARG A C 1
ATOM 3912 O O . ARG A 1 481 ? -1.609 -19.169 -11.571 1.00 85.88 481 ARG A O 1
ATOM 3919 N N . SER A 1 482 ? -2.421 -17.169 -12.201 1.00 83.81 482 SER A N 1
ATOM 3920 C CA . SER A 1 482 ? -1.366 -16.375 -11.572 1.00 83.81 482 SER A CA 1
ATOM 3921 C C . SER A 1 482 ? -1.538 -16.412 -10.055 1.00 83.81 482 SER A C 1
ATOM 3923 O O . SER A 1 482 ? -2.445 -15.793 -9.502 1.00 83.81 482 SER A O 1
ATOM 3925 N N . LYS A 1 483 ? -0.674 -17.172 -9.378 1.00 86.38 483 LYS A N 1
ATOM 3926 C CA . LYS A 1 483 ? -0.754 -17.376 -7.928 1.00 86.38 483 LYS A CA 1
ATOM 3927 C C . LYS A 1 483 ? -0.302 -16.134 -7.167 1.00 86.38 483 LYS A C 1
ATOM 3929 O O . LYS A 1 483 ? 0.580 -15.402 -7.609 1.00 86.38 483 LYS A O 1
ATOM 3934 N N . TYR A 1 484 ? -0.904 -15.924 -6.002 1.00 88.56 484 TYR A N 1
ATOM 3935 C CA . TYR A 1 484 ? -0.392 -14.994 -5.002 1.00 88.56 484 TYR A CA 1
ATOM 3936 C C . TYR A 1 484 ? 1.022 -15.415 -4.579 1.00 88.56 484 TYR A C 1
ATOM 3938 O O . TYR A 1 484 ? 1.251 -16.600 -4.349 1.00 88.56 484 TYR A O 1
ATOM 3946 N N . ILE A 1 485 ? 1.942 -14.452 -4.473 1.00 90.69 485 ILE A N 1
ATOM 3947 C CA . ILE A 1 485 ? 3.305 -14.665 -3.976 1.00 90.69 485 ILE A CA 1
ATOM 3948 C C . ILE A 1 485 ? 3.500 -13.805 -2.725 1.00 90.69 485 ILE A C 1
ATOM 3950 O O . ILE A 1 485 ? 3.526 -12.569 -2.801 1.00 90.69 485 ILE A O 1
ATOM 3954 N N . SER A 1 486 ? 3.668 -14.467 -1.584 1.00 92.69 486 SER A N 1
ATOM 3955 C CA . SER A 1 486 ? 3.917 -13.852 -0.279 1.00 92.69 486 SER A CA 1
ATOM 3956 C C . SER A 1 486 ? 5.268 -13.132 -0.216 1.00 92.69 486 SER A C 1
ATOM 3958 O O . SER A 1 486 ? 6.170 -13.349 -1.029 1.00 92.69 486 SER A O 1
ATOM 3960 N N . LEU A 1 487 ? 5.446 -12.274 0.793 1.00 95.00 487 LEU A N 1
ATOM 3961 C CA . LEU A 1 487 ? 6.728 -11.604 1.040 1.00 95.00 487 LEU A CA 1
ATOM 3962 C C . LEU A 1 487 ? 7.856 -12.598 1.369 1.00 95.00 487 LEU A C 1
ATOM 3964 O O . LEU A 1 487 ? 8.989 -12.391 0.933 1.00 95.00 487 LEU A O 1
ATOM 3968 N N . ALA A 1 488 ? 7.544 -13.687 2.077 1.00 94.31 488 ALA A N 1
ATOM 3969 C CA . ALA A 1 488 ? 8.500 -14.750 2.380 1.00 94.31 488 ALA A CA 1
ATOM 3970 C C . ALA A 1 488 ? 8.922 -15.511 1.112 1.00 94.31 488 ALA A C 1
ATOM 3972 O O . ALA A 1 488 ? 10.110 -15.711 0.876 1.00 94.31 488 ALA A O 1
ATOM 3973 N N . GLU A 1 489 ? 7.979 -15.866 0.235 1.00 94.81 489 GLU A N 1
ATOM 3974 C CA . GLU A 1 489 ? 8.307 -16.495 -1.054 1.00 94.81 489 GLU A CA 1
ATOM 3975 C C . GLU A 1 489 ? 9.143 -15.560 -1.938 1.00 94.81 489 GLU A C 1
ATOM 3977 O O . GLU A 1 489 ? 10.128 -15.991 -2.532 1.00 94.81 489 GLU A O 1
ATOM 3982 N N . ARG A 1 490 ? 8.825 -14.258 -1.966 1.00 95.19 490 ARG A N 1
ATOM 3983 C CA . ARG A 1 490 ? 9.622 -13.243 -2.683 1.00 95.19 490 ARG A CA 1
ATOM 3984 C C . ARG A 1 490 ? 11.060 -13.181 -2.186 1.00 95.19 490 ARG A C 1
ATOM 3986 O O . ARG A 1 490 ? 11.986 -13.114 -2.993 1.00 95.19 490 ARG A O 1
ATOM 3993 N N . GLN A 1 491 ? 11.253 -13.209 -0.870 1.00 96.75 491 GLN A N 1
ATOM 3994 C CA . GLN A 1 491 ? 12.578 -13.291 -0.265 1.00 96.75 491 GLN A CA 1
ATOM 3995 C C . GLN A 1 491 ? 13.317 -14.545 -0.750 1.00 96.75 491 GLN A C 1
ATOM 3997 O O . GLN A 1 491 ? 14.443 -14.427 -1.226 1.00 96.75 491 GLN A O 1
ATOM 4002 N N . GLN A 1 492 ? 12.681 -15.720 -0.704 1.00 96.19 492 GLN A N 1
ATOM 4003 C CA . GLN A 1 492 ? 13.303 -16.968 -1.158 1.00 96.19 492 GLN A CA 1
ATOM 4004 C C . GLN A 1 492 ? 13.705 -16.915 -2.635 1.00 96.19 492 GLN A C 1
ATOM 4006 O O . GLN A 1 492 ? 14.830 -17.279 -2.969 1.00 96.19 492 GLN A O 1
ATOM 4011 N N . VAL A 1 493 ? 12.852 -16.371 -3.510 1.00 95.75 493 VAL A N 1
ATOM 4012 C CA . VAL A 1 493 ? 13.174 -16.189 -4.936 1.00 95.75 493 VAL A CA 1
ATOM 4013 C C . VAL A 1 493 ? 14.443 -15.355 -5.118 1.00 95.75 493 VAL A C 1
ATOM 4015 O O . VAL A 1 493 ? 15.284 -15.689 -5.951 1.00 95.75 493 VAL A O 1
ATOM 4018 N N . VAL A 1 494 ? 14.628 -14.286 -4.341 1.00 96.94 494 VAL A N 1
ATOM 4019 C CA . VAL A 1 494 ? 15.823 -13.428 -4.436 1.00 96.94 494 VAL A CA 1
ATOM 4020 C C . VAL A 1 494 ? 17.072 -14.147 -3.931 1.00 96.94 494 VAL A C 1
ATOM 4022 O O . VAL A 1 494 ? 18.136 -14.011 -4.533 1.00 96.94 494 VAL A O 1
ATOM 4025 N N . LEU A 1 495 ? 16.953 -14.914 -2.847 1.00 96.75 495 LEU A N 1
ATOM 4026 C CA . LEU A 1 495 ? 18.083 -15.581 -2.193 1.00 96.75 495 LEU A CA 1
ATOM 4027 C C . LEU A 1 495 ? 18.447 -16.937 -2.805 1.00 96.75 495 LEU A C 1
ATOM 4029 O O . LEU A 1 495 ? 19.506 -17.466 -2.484 1.00 96.75 495 LEU A O 1
ATOM 4033 N N . GLN A 1 496 ? 17.603 -17.487 -3.681 1.00 96.00 496 GLN A N 1
ATOM 4034 C CA . GLN A 1 496 ? 17.825 -18.779 -4.331 1.00 96.00 496 GLN A CA 1
ATOM 4035 C C . GLN A 1 496 ? 19.160 -18.837 -5.084 1.00 96.00 496 GLN A C 1
ATOM 4037 O O . GLN A 1 496 ? 19.822 -19.873 -5.095 1.00 96.00 496 GLN A O 1
ATOM 4042 N N . GLY A 1 497 ? 19.551 -17.736 -5.730 1.00 94.75 497 GLY A N 1
ATOM 4043 C CA . GLY A 1 497 ? 20.791 -17.666 -6.487 1.00 94.75 497 GLY A CA 1
ATOM 4044 C C . GLY A 1 497 ? 21.925 -16.948 -5.743 1.00 94.75 497 GLY A C 1
ATOM 4045 O O . GLY A 1 497 ? 21.695 -16.068 -4.904 1.00 94.75 497 GLY A O 1
ATOM 4046 N N . PRO A 1 498 ? 23.186 -17.300 -6.054 1.00 95.62 498 PRO A N 1
ATOM 4047 C CA . PRO A 1 498 ? 24.354 -16.822 -5.324 1.00 95.62 498 PRO A CA 1
ATOM 4048 C C . PRO A 1 498 ? 24.592 -15.317 -5.484 1.00 95.62 498 PRO A C 1
ATOM 4050 O O . PRO A 1 498 ? 25.141 -14.686 -4.579 1.00 95.62 498 PRO A O 1
ATOM 4053 N N . ILE A 1 499 ? 24.212 -14.725 -6.621 1.00 96.50 499 ILE A N 1
ATOM 4054 C CA . ILE A 1 499 ? 24.400 -13.292 -6.868 1.00 96.50 499 ILE A CA 1
ATOM 4055 C C . ILE A 1 499 ? 23.338 -12.496 -6.116 1.00 96.50 499 ILE A C 1
ATOM 4057 O O . ILE A 1 499 ? 23.678 -11.509 -5.459 1.00 96.50 499 ILE A O 1
ATOM 4061 N N . GLY A 1 500 ? 22.082 -12.950 -6.165 1.00 95.81 500 GLY A N 1
ATOM 4062 C CA . GLY A 1 500 ? 20.976 -12.355 -5.417 1.00 95.81 500 GLY A CA 1
ATOM 4063 C C . GLY A 1 500 ? 21.241 -12.339 -3.913 1.00 95.81 500 GLY A C 1
ATOM 4064 O O . GLY A 1 500 ? 21.156 -11.281 -3.283 1.00 95.81 500 GLY A O 1
ATOM 4065 N N . GLN A 1 501 ? 21.669 -13.474 -3.355 1.00 96.19 501 GLN A N 1
ATOM 4066 C CA . GLN A 1 501 ? 22.033 -13.592 -1.943 1.00 96.19 501 GLN A CA 1
ATOM 4067 C C . GLN A 1 501 ? 23.199 -12.670 -1.563 1.00 96.19 501 GLN A C 1
ATOM 4069 O O . GLN A 1 501 ? 23.073 -11.859 -0.643 1.00 96.19 501 GLN A O 1
ATOM 4074 N N . LYS A 1 502 ? 24.322 -12.749 -2.293 1.00 96.06 502 LYS A N 1
ATOM 4075 C CA . LYS A 1 502 ? 25.521 -11.946 -2.012 1.00 96.06 502 LYS A CA 1
ATOM 4076 C C . LYS A 1 502 ? 25.213 -10.448 -2.037 1.00 96.06 502 LYS A C 1
ATOM 4078 O O . LYS A 1 502 ? 25.497 -9.745 -1.072 1.00 96.06 502 LYS A O 1
ATOM 4083 N N . LYS A 1 503 ? 24.596 -9.960 -3.116 1.00 94.62 503 LYS A N 1
ATOM 4084 C CA . LYS A 1 503 ? 24.319 -8.525 -3.282 1.00 94.62 503 LYS A CA 1
ATOM 4085 C C . LYS A 1 503 ? 23.242 -8.020 -2.322 1.00 94.62 503 LYS A C 1
ATOM 4087 O O . LYS A 1 503 ? 23.282 -6.853 -1.944 1.00 94.62 503 LYS A O 1
ATOM 4092 N N . SER A 1 504 ? 22.315 -8.875 -1.884 1.00 93.31 504 SER A N 1
ATOM 4093 C CA . SER A 1 504 ? 21.357 -8.511 -0.829 1.00 93.31 504 SER A CA 1
ATOM 4094 C C . SER A 1 504 ? 22.055 -8.311 0.520 1.00 93.31 504 SER A C 1
ATOM 4096 O O . SER A 1 504 ? 21.759 -7.343 1.215 1.00 93.31 504 SER A O 1
ATOM 4098 N N . LEU A 1 505 ? 23.026 -9.164 0.872 1.00 90.94 505 LEU A N 1
ATOM 4099 C CA . LEU A 1 505 ? 23.840 -9.000 2.089 1.00 90.94 505 LEU A CA 1
ATOM 4100 C C . LEU A 1 505 ? 24.712 -7.741 2.050 1.00 90.94 505 LEU A C 1
ATOM 4102 O O . LEU A 1 505 ? 24.897 -7.084 3.071 1.00 90.94 505 LEU A O 1
ATOM 4106 N N . GLU A 1 506 ? 25.179 -7.363 0.862 1.00 87.38 506 GLU A N 1
ATOM 4107 C CA . GLU A 1 506 ? 25.880 -6.099 0.600 1.00 87.38 506 GLU A CA 1
ATOM 4108 C C . GLU A 1 506 ? 24.938 -4.876 0.576 1.00 87.38 506 GLU A C 1
ATOM 4110 O O . GLU A 1 506 ? 25.378 -3.769 0.274 1.00 87.38 506 GLU A O 1
ATOM 4115 N N . ARG A 1 507 ? 23.642 -5.051 0.886 1.00 85.69 507 ARG A N 1
ATOM 4116 C CA . ARG A 1 507 ? 22.611 -3.996 0.886 1.00 85.69 507 ARG A CA 1
ATOM 4117 C C . ARG A 1 507 ? 22.475 -3.294 -0.469 1.00 85.69 507 ARG A C 1
ATOM 4119 O O . ARG A 1 507 ? 22.201 -2.098 -0.554 1.00 85.69 507 ARG A O 1
ATOM 4126 N N . ASN A 1 508 ? 22.644 -4.036 -1.560 1.00 86.69 508 ASN A N 1
ATOM 4127 C CA . ASN A 1 508 ? 22.367 -3.521 -2.892 1.00 86.69 508 ASN A CA 1
ATOM 4128 C C . ASN A 1 508 ? 20.847 -3.446 -3.106 1.00 86.69 508 ASN A C 1
ATOM 4130 O O . ASN A 1 508 ? 20.142 -4.445 -2.983 1.00 86.69 508 ASN A O 1
ATOM 4134 N N . ASN A 1 509 ? 20.325 -2.272 -3.461 1.00 85.88 509 ASN A N 1
ATOM 4135 C CA . ASN A 1 509 ? 18.888 -2.088 -3.692 1.00 85.88 509 ASN A CA 1
ATOM 4136 C C . ASN A 1 509 ? 18.385 -2.703 -5.012 1.00 85.88 509 ASN A C 1
ATOM 4138 O O . ASN A 1 509 ? 17.174 -2.831 -5.202 1.00 85.88 509 ASN A O 1
ATOM 4142 N N . LYS A 1 510 ? 19.290 -3.067 -5.927 1.00 91.62 510 LYS A N 1
ATOM 4143 C CA . LYS A 1 510 ? 19.000 -3.722 -7.209 1.00 91.62 510 LYS A CA 1
ATOM 4144 C C . LYS A 1 510 ? 20.031 -4.830 -7.478 1.00 91.62 510 LYS A C 1
ATOM 4146 O O . LYS A 1 510 ? 20.849 -4.686 -8.390 1.00 91.62 510 LYS A O 1
ATOM 4151 N N . PRO A 1 511 ? 20.006 -5.942 -6.719 1.00 93.06 511 PRO A N 1
ATOM 4152 C CA . PRO A 1 511 ? 20.995 -7.019 -6.812 1.00 93.06 511 PRO A CA 1
ATOM 4153 C C . PRO A 1 511 ? 21.161 -7.588 -8.229 1.00 93.06 511 PRO A C 1
ATOM 4155 O O . PRO A 1 511 ? 22.271 -7.945 -8.618 1.00 93.06 511 PRO A O 1
ATOM 4158 N N . PHE A 1 512 ? 20.097 -7.612 -9.034 1.00 95.12 512 PHE A N 1
ATOM 4159 C CA . PHE A 1 512 ? 20.124 -8.160 -10.396 1.00 95.12 512 PHE A CA 1
ATOM 4160 C C . PHE A 1 512 ? 20.402 -7.122 -11.495 1.00 95.12 512 PHE A C 1
ATOM 4162 O O . PHE A 1 512 ? 20.353 -7.444 -12.681 1.00 95.12 512 PHE A O 1
ATOM 4169 N N . ALA A 1 513 ? 20.693 -5.865 -11.148 1.00 91.50 513 ALA A N 1
ATOM 4170 C CA . ALA A 1 513 ? 20.999 -4.848 -12.147 1.00 91.50 513 ALA A CA 1
ATOM 4171 C C . ALA A 1 513 ? 22.453 -4.943 -12.633 1.00 91.50 513 ALA A C 1
ATOM 4173 O O . ALA A 1 513 ? 23.381 -5.115 -11.843 1.00 91.50 513 ALA A O 1
ATOM 4174 N N . LYS A 1 514 ? 22.649 -4.735 -13.943 1.00 90.56 514 LYS A N 1
ATOM 4175 C CA . LYS A 1 514 ? 23.968 -4.615 -14.594 1.00 90.56 514 LYS A CA 1
ATOM 4176 C C . LYS A 1 514 ? 24.901 -5.811 -14.338 1.00 90.56 514 LYS A C 1
ATOM 4178 O O . LYS A 1 514 ? 26.109 -5.630 -14.214 1.00 90.56 514 LYS A O 1
ATOM 4183 N N . LEU A 1 515 ? 24.355 -7.025 -14.283 1.00 94.81 515 LEU A N 1
ATOM 4184 C CA . LEU A 1 515 ? 25.160 -8.237 -14.131 1.00 94.81 515 LEU A CA 1
ATOM 4185 C C . LEU A 1 515 ? 26.075 -8.457 -15.345 1.00 94.81 515 LEU A C 1
ATOM 4187 O O . LEU A 1 515 ? 25.741 -8.127 -16.488 1.00 94.81 515 LEU A O 1
ATOM 4191 N N . SER A 1 516 ? 27.257 -9.012 -15.104 1.00 96.06 516 SER A N 1
ATOM 4192 C CA . SER A 1 516 ? 28.127 -9.547 -16.150 1.00 96.06 516 SER A CA 1
ATOM 4193 C C . SER A 1 516 ? 27.557 -10.853 -16.717 1.00 96.06 516 SER A C 1
ATOM 4195 O O . SER A 1 516 ? 26.753 -11.531 -16.078 1.00 96.06 516 SER A O 1
ATOM 4197 N N . LYS A 1 517 ? 28.001 -11.253 -17.918 1.00 96.25 517 LYS A N 1
ATOM 4198 C CA . LYS A 1 517 ? 27.593 -12.534 -18.525 1.00 96.25 517 LYS A CA 1
ATOM 4199 C C . LYS A 1 517 ? 27.897 -13.727 -17.603 1.00 96.25 517 LYS A C 1
ATOM 4201 O O . LYS A 1 517 ? 27.088 -14.638 -17.507 1.00 96.25 517 LYS A O 1
ATOM 4206 N N . GLN A 1 518 ? 29.037 -13.709 -16.911 1.00 95.81 518 GLN A N 1
ATOM 4207 C CA . GLN A 1 518 ? 29.428 -14.781 -15.988 1.00 95.81 518 GLN A CA 1
ATOM 4208 C C . GLN A 1 518 ? 28.545 -14.821 -14.734 1.00 95.81 518 GLN A C 1
ATOM 4210 O O . GLN A 1 518 ? 28.140 -15.901 -14.315 1.00 95.81 518 GLN A O 1
ATOM 4215 N N . GLU A 1 519 ? 28.209 -13.660 -14.159 1.00 96.69 519 GLU A N 1
ATOM 4216 C CA . GLU A 1 519 ? 27.259 -13.584 -13.040 1.00 96.69 519 GLU A CA 1
ATOM 4217 C C . GLU A 1 519 ? 25.873 -14.092 -13.447 1.00 96.69 519 GLU A C 1
ATOM 4219 O O . GLU A 1 519 ? 25.277 -14.852 -12.692 1.00 96.69 519 GLU A O 1
ATOM 4224 N N . LEU A 1 520 ? 25.389 -13.736 -14.644 1.00 97.19 520 LEU A N 1
ATOM 4225 C CA . LEU A 1 520 ? 24.109 -14.221 -15.173 1.00 97.19 520 LEU A CA 1
ATOM 4226 C C . LEU A 1 520 ? 24.093 -15.743 -15.327 1.00 97.19 520 LEU A C 1
ATOM 4228 O O . LEU A 1 520 ? 23.163 -16.384 -14.851 1.00 97.19 520 LEU A O 1
ATOM 4232 N N . ILE A 1 521 ? 25.135 -16.326 -15.933 1.00 96.38 521 ILE A N 1
ATOM 4233 C CA . ILE A 1 521 ? 25.256 -17.787 -16.075 1.00 96.38 521 ILE A CA 1
ATOM 4234 C C . ILE A 1 521 ? 25.230 -18.454 -14.701 1.00 96.38 521 ILE A C 1
ATOM 4236 O O . ILE A 1 521 ? 24.518 -19.436 -14.510 1.00 96.38 521 ILE A O 1
ATOM 4240 N N . ARG A 1 522 ? 25.979 -17.918 -13.730 1.00 96.69 522 ARG A N 1
ATOM 4241 C CA . ARG A 1 522 ? 26.052 -18.479 -12.377 1.00 96.69 522 ARG A CA 1
ATOM 4242 C C . ARG A 1 522 ? 24.716 -18.386 -11.635 1.00 96.69 522 ARG A C 1
ATOM 4244 O O . ARG A 1 522 ? 24.338 -19.337 -10.960 1.00 96.69 522 ARG A O 1
ATOM 4251 N N . GLU A 1 523 ? 24.023 -17.258 -11.760 1.00 97.25 523 GLU A N 1
ATOM 4252 C CA . GLU A 1 523 ? 22.714 -17.023 -11.145 1.00 97.25 523 GLU A CA 1
ATOM 4253 C C . GLU A 1 523 ? 21.636 -17.936 -11.745 1.00 97.25 523 GLU A C 1
ATOM 4255 O O . GLU A 1 523 ? 20.913 -18.593 -11.003 1.00 97.25 523 GLU A O 1
ATOM 4260 N N . LEU A 1 524 ? 21.571 -18.036 -13.076 1.00 97.25 524 LEU A N 1
ATOM 4261 C CA . LEU A 1 524 ? 20.627 -18.903 -13.789 1.00 97.25 524 LEU A CA 1
ATOM 4262 C C . LEU A 1 524 ? 20.906 -20.390 -13.542 1.00 97.25 524 LEU A C 1
ATOM 4264 O O . LEU A 1 524 ? 19.978 -21.148 -13.273 1.00 97.25 524 LEU A O 1
ATOM 4268 N N . SER A 1 525 ? 22.180 -20.796 -13.523 1.00 95.50 525 SER A N 1
ATOM 4269 C CA . SER A 1 525 ? 22.566 -22.187 -13.243 1.00 95.50 525 SER A CA 1
ATOM 4270 C C . SER A 1 525 ? 22.126 -22.634 -11.848 1.00 95.50 525 SER A C 1
ATOM 4272 O O . SER A 1 525 ? 21.694 -23.770 -11.677 1.00 95.50 525 SER A O 1
ATOM 4274 N N . ALA A 1 526 ? 22.197 -21.749 -10.846 1.00 95.31 526 ALA A N 1
ATOM 4275 C CA . ALA A 1 526 ? 21.712 -22.039 -9.493 1.00 95.31 526 ALA A CA 1
ATOM 4276 C C . ALA A 1 526 ? 20.181 -22.190 -9.423 1.00 95.31 526 ALA A C 1
ATOM 4278 O O . ALA A 1 526 ? 19.659 -22.821 -8.507 1.00 95.31 526 ALA A O 1
ATOM 4279 N N . ARG A 1 527 ? 19.468 -21.641 -10.411 1.00 95.81 527 ARG A N 1
ATOM 4280 C CA . ARG A 1 527 ? 18.016 -21.771 -10.596 1.00 95.81 527 ARG A CA 1
ATOM 4281 C C . ARG A 1 527 ? 17.643 -22.923 -11.538 1.00 95.81 527 ARG A C 1
ATOM 4283 O O . ARG A 1 527 ? 16.472 -23.100 -11.842 1.00 95.81 527 ARG A O 1
ATOM 4290 N N . GLY A 1 528 ? 18.621 -23.711 -11.995 1.00 95.69 528 GLY A N 1
ATOM 4291 C CA . GLY A 1 528 ? 18.409 -24.836 -12.912 1.00 95.69 528 GLY A CA 1
ATOM 4292 C C . GLY A 1 528 ? 18.208 -24.439 -14.379 1.00 95.69 528 GLY A C 1
ATOM 4293 O O . GLY A 1 528 ? 17.776 -25.271 -15.173 1.00 95.69 528 GLY A O 1
ATOM 4294 N N . ILE A 1 529 ? 18.523 -23.195 -14.754 1.00 95.50 529 ILE A N 1
ATOM 4295 C CA . ILE A 1 529 ? 18.390 -22.683 -16.122 1.00 95.50 529 ILE A CA 1
ATOM 4296 C C . ILE A 1 529 ? 19.772 -22.655 -16.781 1.00 95.50 529 ILE A C 1
ATOM 4298 O O . ILE A 1 529 ? 20.657 -21.901 -16.374 1.00 95.50 529 ILE A O 1
ATOM 4302 N N . TYR A 1 530 ? 19.943 -23.463 -17.828 1.00 92.81 530 TYR A N 1
ATOM 4303 C CA . TYR A 1 530 ? 21.203 -23.608 -18.577 1.00 92.81 530 TYR A CA 1
ATOM 4304 C C . TYR A 1 530 ? 21.095 -23.122 -20.032 1.00 92.81 530 TYR A C 1
ATOM 4306 O O . TYR A 1 530 ? 21.968 -23.390 -20.856 1.00 92.81 530 TYR A O 1
ATOM 4314 N N . GLU A 1 531 ? 20.005 -22.427 -20.354 1.00 87.81 531 GLU A N 1
ATOM 4315 C CA . GLU A 1 531 ? 19.716 -21.906 -21.686 1.00 87.81 531 GLU A CA 1
ATOM 4316 C C . GLU A 1 531 ? 20.351 -20.528 -21.920 1.00 87.81 531 GLU A C 1
ATOM 4318 O O . GLU A 1 531 ? 20.623 -19.770 -20.987 1.00 87.81 531 GLU A O 1
ATOM 4323 N N . GLY A 1 532 ? 20.539 -20.181 -23.195 1.00 86.44 532 GLY A N 1
ATOM 4324 C CA . GLY A 1 532 ? 21.068 -18.886 -23.618 1.00 86.44 532 GLY A CA 1
ATOM 4325 C C . GLY A 1 532 ? 22.597 -18.818 -23.641 1.00 86.44 532 GLY A C 1
ATOM 4326 O O . GLY A 1 532 ? 23.304 -19.440 -22.852 1.00 86.44 532 GLY A O 1
ATOM 4327 N N . ASN A 1 533 ? 23.133 -18.037 -24.579 1.00 88.31 533 ASN A N 1
ATOM 4328 C CA . ASN A 1 533 ? 24.580 -17.800 -24.674 1.00 88.31 533 ASN A CA 1
ATOM 4329 C C . ASN A 1 533 ? 24.898 -16.310 -24.798 1.00 88.31 533 ASN A C 1
ATOM 4331 O O . ASN A 1 533 ? 25.949 -15.846 -24.348 1.00 88.31 533 ASN A O 1
ATOM 4335 N N . ARG A 1 534 ? 24.009 -15.513 -25.391 1.00 94.44 534 ARG A N 1
ATOM 4336 C CA . ARG A 1 534 ? 24.224 -14.067 -25.475 1.00 94.44 534 ARG A CA 1
ATOM 4337 C C . ARG A 1 534 ? 23.751 -13.389 -24.188 1.00 94.44 534 ARG A C 1
ATOM 4339 O O . ARG A 1 534 ? 22.875 -13.885 -23.488 1.00 94.44 534 ARG A O 1
ATOM 4346 N N . LYS A 1 535 ? 24.380 -12.265 -23.833 1.00 94.50 535 LYS A N 1
ATOM 4347 C CA . LYS A 1 535 ? 24.102 -11.572 -22.564 1.00 94.50 535 LYS A CA 1
ATOM 4348 C C . LYS A 1 535 ? 22.637 -11.120 -22.471 1.00 94.50 535 LYS A C 1
ATOM 4350 O O . LYS A 1 535 ? 22.026 -11.287 -21.427 1.00 94.50 535 LYS A O 1
ATOM 4355 N N . ASP A 1 536 ? 22.092 -10.602 -23.566 1.00 94.75 536 ASP A N 1
ATOM 4356 C CA . ASP A 1 536 ? 20.699 -10.170 -23.704 1.00 94.75 536 ASP A CA 1
ATOM 4357 C C . ASP A 1 536 ? 19.698 -11.319 -23.507 1.00 94.75 536 ASP A C 1
ATOM 4359 O O . ASP A 1 536 ? 18.667 -11.137 -22.863 1.00 94.75 536 ASP A O 1
ATOM 4363 N N . GLU A 1 537 ? 20.012 -12.514 -24.013 1.00 95.38 537 GLU A N 1
ATOM 4364 C CA . GLU A 1 537 ? 19.189 -13.715 -23.804 1.00 95.38 537 GLU A CA 1
ATOM 4365 C C . GLU A 1 537 ? 19.161 -14.118 -22.329 1.00 95.38 537 GLU A C 1
ATOM 4367 O O . GLU A 1 537 ? 18.091 -14.354 -21.774 1.00 95.38 537 GLU A O 1
ATOM 4372 N N . LEU A 1 538 ? 20.329 -14.142 -21.681 1.00 96.31 538 LEU A N 1
ATOM 4373 C CA . LEU A 1 538 ? 20.455 -14.486 -20.264 1.00 96.31 538 LEU A CA 1
ATOM 4374 C C . LEU A 1 538 ? 19.746 -13.462 -19.360 1.00 96.31 538 LEU A C 1
ATOM 4376 O O . LEU A 1 538 ? 19.077 -13.839 -18.402 1.00 96.31 538 LEU A O 1
ATOM 4380 N N . GLU A 1 539 ? 19.848 -12.164 -19.667 1.00 95.00 539 GLU A N 1
ATOM 4381 C CA . GLU A 1 539 ? 19.113 -11.114 -18.945 1.00 95.00 539 GLU A CA 1
ATOM 4382 C C . GLU A 1 539 ? 17.596 -11.298 -19.067 1.00 95.00 539 GLU A C 1
ATOM 4384 O O . GLU A 1 539 ? 16.870 -11.121 -18.084 1.00 95.00 539 GLU A O 1
ATOM 4389 N N . LYS A 1 540 ? 17.111 -11.688 -20.252 1.00 93.31 540 LYS A N 1
ATOM 4390 C CA . LYS A 1 540 ? 15.693 -11.970 -20.475 1.00 93.31 540 LYS A CA 1
ATOM 4391 C C . LYS A 1 540 ? 15.231 -13.197 -19.687 1.00 93.31 540 LYS A C 1
ATOM 4393 O O . LYS A 1 540 ? 14.235 -13.094 -18.982 1.00 93.31 540 LYS A O 1
ATOM 4398 N N . LEU A 1 541 ? 15.977 -14.303 -19.746 1.00 95.62 541 LEU A N 1
ATOM 4399 C CA . LEU A 1 541 ? 15.672 -15.522 -18.988 1.00 95.62 541 LEU A CA 1
ATOM 4400 C C . LEU A 1 541 ? 15.583 -15.242 -17.485 1.00 95.62 541 LEU A C 1
ATOM 4402 O O . LEU A 1 541 ? 14.625 -15.652 -16.839 1.00 95.62 541 LEU A O 1
ATOM 4406 N N . LEU A 1 542 ? 16.536 -14.481 -16.936 1.00 95.62 542 LEU A N 1
ATOM 4407 C CA . LEU A 1 542 ? 16.504 -14.114 -15.520 1.00 95.62 542 LEU A CA 1
ATOM 4408 C C . LEU A 1 542 ? 15.310 -13.205 -15.194 1.00 95.62 542 LEU A C 1
ATOM 4410 O O . LEU A 1 542 ? 14.697 -13.344 -14.142 1.00 95.62 542 LEU A O 1
ATOM 4414 N N . THR A 1 543 ? 14.965 -12.278 -16.088 1.00 92.88 543 THR A N 1
ATOM 4415 C CA . THR A 1 543 ? 13.809 -11.387 -15.903 1.00 92.88 543 THR A CA 1
ATOM 4416 C C . THR A 1 543 ? 12.490 -12.160 -15.892 1.00 92.88 543 THR A C 1
ATOM 4418 O O . THR A 1 543 ? 11.623 -11.858 -15.068 1.00 92.88 543 THR A O 1
ATOM 4421 N N . ASP A 1 544 ? 12.351 -13.138 -16.789 1.00 91.06 544 ASP A N 1
ATOM 4422 C CA . ASP A 1 544 ? 11.171 -13.996 -16.889 1.00 91.06 544 ASP A CA 1
ATOM 4423 C C . ASP A 1 544 ? 11.060 -14.915 -15.660 1.00 91.06 544 ASP A C 1
ATOM 4425 O O . ASP A 1 544 ? 9.981 -15.020 -15.086 1.00 91.06 544 ASP A O 1
ATOM 4429 N N . GLU A 1 545 ? 12.176 -15.474 -15.179 1.00 93.50 545 GLU A N 1
ATOM 4430 C CA . GLU A 1 545 ? 12.224 -16.294 -13.959 1.00 93.50 545 GLU A CA 1
ATOM 4431 C C . GLU A 1 545 ? 11.844 -15.497 -12.698 1.00 93.50 545 GLU A C 1
ATOM 4433 O O . GLU A 1 545 ? 11.038 -15.933 -11.874 1.00 93.50 545 GLU A O 1
ATOM 4438 N N . LEU A 1 546 ? 12.379 -14.280 -12.552 1.00 94.06 546 LEU A N 1
ATOM 4439 C CA . LEU A 1 546 ? 12.136 -13.438 -11.378 1.00 94.06 546 LEU A CA 1
ATOM 4440 C C . LEU A 1 546 ? 10.734 -12.812 -11.348 1.00 94.06 546 LEU A C 1
ATOM 4442 O O . LEU A 1 546 ? 10.356 -12.247 -10.322 1.00 94.06 546 LEU A O 1
ATOM 4446 N N . HIS A 1 547 ? 9.978 -12.838 -12.452 1.00 92.38 547 HIS A N 1
ATOM 4447 C CA . HIS A 1 547 ? 8.643 -12.230 -12.554 1.00 92.38 547 HIS A CA 1
ATOM 4448 C C . HIS A 1 547 ? 8.591 -10.778 -12.028 1.00 92.38 547 HIS A C 1
ATOM 4450 O O . HIS A 1 547 ? 7.641 -10.338 -11.374 1.00 92.38 547 HIS A O 1
ATOM 4456 N N . GLY A 1 548 ? 9.656 -10.012 -12.295 1.00 92.50 548 GLY A N 1
ATOM 4457 C CA . GLY A 1 548 ? 9.826 -8.620 -11.867 1.00 92.50 548 GLY A CA 1
ATOM 4458 C C . GLY A 1 548 ? 10.210 -8.396 -10.402 1.00 92.50 548 GLY A C 1
ATOM 4459 O O . GLY A 1 548 ? 10.288 -7.238 -9.990 1.00 92.50 548 GLY A O 1
ATOM 4460 N N . ILE A 1 549 ? 10.473 -9.441 -9.616 1.00 95.19 549 ILE A N 1
ATOM 4461 C CA . ILE A 1 549 ? 11.060 -9.310 -8.278 1.00 95.19 549 ILE A CA 1
ATOM 4462 C C . ILE A 1 549 ? 12.500 -8.799 -8.432 1.00 95.19 549 ILE A C 1
ATOM 4464 O O . ILE A 1 549 ? 13.321 -9.414 -9.108 1.00 95.19 549 ILE A O 1
ATOM 4468 N N . GLN A 1 550 ? 12.817 -7.651 -7.829 1.00 93.69 550 GLN A N 1
ATOM 4469 C CA . GLN A 1 550 ? 14.132 -7.010 -7.974 1.00 93.69 550 GLN A CA 1
ATOM 4470 C C . GLN A 1 550 ? 15.016 -7.137 -6.742 1.00 93.69 550 GLN A C 1
ATOM 4472 O O . GLN A 1 550 ? 16.231 -7.048 -6.882 1.00 93.69 550 GLN A O 1
ATOM 4477 N N . ARG A 1 551 ? 14.429 -7.289 -5.555 1.00 95.25 551 ARG A N 1
ATOM 4478 C CA . ARG A 1 551 ? 15.121 -7.365 -4.261 1.00 95.25 551 ARG A CA 1
ATOM 4479 C C . ARG A 1 551 ? 14.217 -8.028 -3.225 1.00 95.25 551 ARG A C 1
ATOM 4481 O O . ARG A 1 551 ? 13.023 -8.196 -3.469 1.00 95.25 551 ARG A O 1
ATOM 4488 N N . VAL A 1 552 ? 14.778 -8.338 -2.058 1.00 96.81 552 VAL A N 1
ATOM 4489 C CA . VAL A 1 552 ? 13.994 -8.749 -0.885 1.00 96.81 552 VAL A CA 1
ATOM 4490 C C . VAL A 1 552 ? 12.982 -7.656 -0.481 1.00 96.81 552 VAL A C 1
ATOM 4492 O O . VAL A 1 552 ? 13.217 -6.478 -0.775 1.00 96.81 552 VAL A O 1
ATOM 4495 N N . PRO A 1 553 ? 11.874 -8.010 0.200 1.00 96.44 553 PRO A N 1
ATOM 4496 C CA . PRO A 1 553 ? 10.921 -7.038 0.737 1.00 96.44 553 PRO A CA 1
ATOM 4497 C C . PRO A 1 553 ? 11.600 -5.922 1.535 1.00 96.44 553 PRO A C 1
ATOM 4499 O O . PRO A 1 553 ? 12.603 -6.164 2.207 1.00 96.44 553 PRO A O 1
ATOM 4502 N N . ALA A 1 554 ? 11.033 -4.712 1.501 1.00 95.31 554 ALA A N 1
ATOM 4503 C CA . ALA A 1 554 ? 11.642 -3.533 2.111 1.00 95.31 554 ALA A CA 1
ATOM 4504 C C . ALA A 1 554 ? 11.995 -3.778 3.583 1.00 95.31 554 ALA A C 1
ATOM 4506 O O . ALA A 1 554 ? 13.140 -3.567 3.958 1.00 95.31 554 ALA A O 1
ATOM 4507 N N . LEU A 1 555 ? 11.071 -4.318 4.387 1.00 95.81 555 LEU A N 1
ATOM 4508 C CA . LEU A 1 555 ? 11.287 -4.599 5.817 1.00 95.81 555 LEU A CA 1
ATOM 4509 C C . LEU A 1 555 ? 12.425 -5.596 6.111 1.00 95.81 555 LEU A C 1
ATOM 4511 O O . LEU A 1 555 ? 12.904 -5.648 7.238 1.00 95.81 555 LEU A O 1
ATOM 4515 N N . LEU A 1 556 ? 12.878 -6.358 5.113 1.00 96.06 556 LEU A N 1
ATOM 4516 C CA . LEU A 1 556 ? 13.975 -7.321 5.231 1.00 96.06 556 LEU A CA 1
ATOM 4517 C C . LEU A 1 556 ? 15.281 -6.812 4.609 1.00 96.06 556 LEU A C 1
ATOM 4519 O O . LEU A 1 556 ? 16.272 -7.534 4.594 1.00 96.06 556 LEU A O 1
ATOM 4523 N N . PHE A 1 557 ? 15.319 -5.575 4.108 1.00 93.25 557 PHE A N 1
ATOM 4524 C CA . PHE A 1 557 ? 16.451 -5.051 3.341 1.00 93.25 557 PHE A CA 1
ATOM 4525 C C . PHE A 1 557 ? 17.792 -5.101 4.092 1.00 93.25 557 PHE A C 1
ATOM 4527 O O . PHE A 1 557 ? 18.811 -5.447 3.499 1.00 93.25 557 PHE A O 1
ATOM 4534 N N . HIS A 1 558 ? 17.811 -4.805 5.397 1.00 87.38 558 HIS A N 1
ATOM 4535 C CA . HIS A 1 558 ? 19.037 -4.868 6.211 1.00 87.38 558 HIS A CA 1
ATOM 4536 C C . HIS A 1 558 ? 19.296 -6.233 6.850 1.00 87.38 558 HIS A C 1
ATOM 4538 O O . HIS A 1 558 ? 20.409 -6.502 7.303 1.00 87.38 558 HIS A O 1
ATOM 4544 N N . THR A 1 559 ? 18.295 -7.109 6.866 1.00 92.25 559 THR A N 1
ATOM 4545 C CA . THR A 1 559 ? 18.385 -8.467 7.411 1.00 92.25 559 THR A CA 1
ATOM 4546 C C . THR A 1 559 ? 17.802 -9.472 6.419 1.00 92.25 559 THR A C 1
ATOM 4548 O O . THR A 1 559 ? 16.832 -10.161 6.741 1.00 92.25 559 THR A O 1
ATOM 4551 N N . PRO A 1 560 ? 18.386 -9.591 5.213 1.00 94.44 560 PRO A N 1
ATOM 4552 C CA . PRO A 1 560 ? 17.782 -10.332 4.111 1.00 94.44 560 PRO A CA 1
ATOM 4553 C C . PRO A 1 560 ? 17.664 -11.829 4.381 1.00 94.44 560 PRO A C 1
ATOM 4555 O O . PRO A 1 560 ? 16.879 -12.469 3.708 1.00 94.44 560 PRO A O 1
ATOM 4558 N N . ASN A 1 561 ? 18.389 -12.391 5.354 1.00 94.38 561 ASN A N 1
ATOM 4559 C CA . ASN A 1 561 ? 18.312 -13.812 5.725 1.00 94.38 561 ASN A CA 1
ATOM 4560 C C . ASN A 1 561 ? 17.362 -14.098 6.903 1.00 94.38 561 ASN A C 1
ATOM 4562 O O . ASN A 1 561 ? 17.239 -15.249 7.311 1.00 94.38 561 ASN A O 1
ATOM 4566 N N . LYS A 1 562 ? 16.750 -13.070 7.503 1.00 95.06 562 LYS A N 1
ATOM 4567 C CA . LYS A 1 562 ? 15.795 -13.233 8.608 1.00 95.06 562 LYS A CA 1
ATOM 4568 C C . LYS A 1 562 ? 14.368 -13.230 8.070 1.00 95.06 562 LYS A C 1
ATOM 4570 O O . LYS A 1 562 ? 14.116 -12.609 7.041 1.00 95.06 562 LYS A O 1
ATOM 4575 N N . GLY A 1 563 ? 13.444 -13.889 8.758 1.00 94.69 563 GLY A N 1
ATOM 4576 C CA . GLY A 1 563 ? 12.022 -13.783 8.446 1.00 94.69 563 GLY A CA 1
ATOM 4577 C C . GLY A 1 563 ? 11.359 -12.573 9.115 1.00 94.69 563 GLY A C 1
ATOM 4578 O O . GLY A 1 563 ? 11.924 -11.927 10.009 1.00 94.69 563 GLY A O 1
ATOM 4579 N N . LEU A 1 564 ? 10.148 -12.246 8.661 1.00 94.50 564 LEU A N 1
ATOM 4580 C CA . LEU A 1 564 ? 9.363 -11.106 9.156 1.00 94.50 564 LEU A CA 1
ATOM 4581 C C . LEU A 1 564 ? 8.908 -11.279 10.613 1.00 94.50 564 LEU A C 1
ATOM 4583 O O . LEU A 1 564 ? 8.614 -10.293 11.286 1.00 94.50 564 LEU A O 1
ATOM 4587 N N . GLU A 1 565 ? 8.893 -12.506 11.128 1.00 94.12 565 GLU A N 1
ATOM 4588 C CA . GLU A 1 565 ? 8.643 -12.813 12.536 1.00 94.12 565 GLU A CA 1
ATOM 4589 C C . GLU A 1 565 ? 9.657 -12.143 13.469 1.00 94.12 565 GLU A C 1
ATOM 4591 O O . GLU A 1 565 ? 9.310 -11.767 14.583 1.00 94.12 565 GLU A O 1
ATOM 4596 N N . THR A 1 566 ? 10.884 -11.896 12.998 1.00 93.38 566 THR A N 1
ATOM 4597 C CA . THR A 1 566 ? 11.925 -11.230 13.801 1.00 93.38 566 THR A CA 1
ATOM 4598 C C . THR A 1 566 ? 11.626 -9.759 14.099 1.00 93.38 566 THR A C 1
ATOM 4600 O O . THR A 1 566 ? 12.283 -9.165 14.951 1.00 93.38 566 THR A O 1
ATOM 4603 N N . ILE A 1 567 ? 10.635 -9.183 13.412 1.00 93.81 567 ILE A N 1
ATOM 4604 C CA . ILE A 1 567 ? 10.143 -7.812 13.591 1.00 93.81 567 ILE A CA 1
ATOM 4605 C C . ILE A 1 567 ? 8.620 -7.782 13.826 1.00 93.81 567 ILE A C 1
ATOM 4607 O O . ILE A 1 567 ? 7.968 -6.787 13.513 1.00 93.81 567 ILE A O 1
ATOM 4611 N N . ASN A 1 568 ? 8.033 -8.878 14.328 1.00 94.25 568 ASN A N 1
ATOM 4612 C CA . ASN A 1 568 ? 6.597 -9.008 14.628 1.00 94.25 568 ASN A CA 1
ATOM 4613 C C . ASN A 1 568 ? 5.656 -8.765 13.426 1.00 94.25 568 ASN A C 1
ATOM 4615 O O . ASN A 1 568 ? 4.542 -8.262 13.581 1.00 94.25 568 ASN A O 1
ATOM 4619 N N . CYS A 1 569 ? 6.108 -9.091 12.211 1.00 94.56 569 CYS A N 1
ATOM 4620 C CA . CYS A 1 569 ? 5.370 -8.884 10.959 1.00 94.56 569 CYS A CA 1
ATOM 4621 C C . CYS A 1 569 ? 5.076 -10.199 10.216 1.00 94.56 569 CYS A C 1
ATOM 4623 O O . CYS A 1 569 ? 4.944 -10.207 8.995 1.00 94.56 569 CYS A O 1
ATOM 4625 N N . GLN A 1 570 ? 4.962 -11.325 10.923 1.00 93.56 570 GLN A N 1
ATOM 4626 C CA . GLN A 1 570 ? 4.711 -12.647 10.330 1.00 93.56 570 GLN A CA 1
ATOM 4627 C C . GLN A 1 570 ? 3.408 -12.730 9.515 1.00 93.56 570 GLN A C 1
ATOM 4629 O O . GLN A 1 570 ? 3.320 -13.517 8.581 1.00 93.56 570 GLN A O 1
ATOM 4634 N N . ASN A 1 571 ? 2.422 -11.887 9.838 1.00 91.62 571 ASN A N 1
ATOM 4635 C CA . ASN A 1 571 ? 1.128 -11.809 9.151 1.00 91.62 571 ASN A CA 1
ATOM 4636 C C . ASN A 1 571 ? 1.033 -10.593 8.208 1.00 91.62 571 ASN A C 1
ATOM 4638 O O . ASN A 1 571 ? -0.072 -10.158 7.885 1.00 91.62 571 ASN A O 1
ATOM 4642 N N . TYR A 1 572 ? 2.171 -9.989 7.848 1.00 94.94 572 TYR A N 1
ATOM 4643 C CA . TYR A 1 572 ? 2.216 -8.767 7.056 1.00 94.94 572 TYR A CA 1
ATOM 4644 C C . TYR A 1 572 ? 2.097 -9.055 5.561 1.00 94.94 572 TYR A C 1
ATOM 4646 O O . TYR A 1 572 ? 2.922 -9.754 4.970 1.00 94.94 572 TYR A O 1
ATOM 4654 N N . GLU A 1 573 ? 1.087 -8.462 4.937 1.00 92.69 573 GLU A N 1
ATOM 4655 C CA . GLU A 1 573 ? 0.716 -8.739 3.556 1.00 92.69 573 GLU A CA 1
ATOM 4656 C C . GLU A 1 573 ? 0.571 -7.456 2.734 1.00 92.69 573 GLU A C 1
ATOM 4658 O O . GLU A 1 573 ? 0.133 -6.405 3.210 1.00 92.69 573 GLU A O 1
ATOM 4663 N N . ILE A 1 574 ? 0.902 -7.554 1.447 1.00 90.88 574 ILE A N 1
ATOM 4664 C CA . ILE A 1 574 ? 0.635 -6.498 0.470 1.00 90.88 574 ILE A CA 1
ATOM 4665 C C . ILE A 1 574 ? -0.737 -6.750 -0.142 1.00 90.88 574 ILE A C 1
ATOM 4667 O O . ILE A 1 574 ? -0.947 -7.776 -0.791 1.00 90.88 574 ILE A O 1
ATOM 4671 N N . LEU A 1 575 ? -1.661 -5.802 0.021 1.00 81.69 575 LEU A N 1
ATOM 4672 C CA . LEU A 1 575 ? -3.006 -5.967 -0.521 1.00 81.69 575 LEU A CA 1
ATOM 4673 C C . LEU A 1 575 ? -3.023 -5.847 -2.060 1.00 81.69 575 LEU A C 1
ATOM 4675 O O . LEU A 1 575 ? -2.431 -4.904 -2.620 1.00 81.69 575 LEU A O 1
ATOM 4679 N N . PRO A 1 576 ? -3.738 -6.749 -2.764 1.00 72.06 576 PRO A N 1
ATOM 4680 C CA . PRO A 1 576 ? -4.075 -6.549 -4.168 1.00 72.06 576 PRO A CA 1
ATOM 4681 C C . PRO A 1 576 ? -4.964 -5.305 -4.324 1.00 72.06 576 PRO A C 1
ATOM 4683 O O . PRO A 1 576 ? -5.647 -4.887 -3.397 1.00 72.06 576 PRO A O 1
ATOM 4686 N N . PHE A 1 577 ? -4.915 -4.664 -5.494 1.00 63.78 577 PHE A N 1
ATOM 4687 C CA . PHE A 1 577 ? -5.816 -3.558 -5.839 1.00 63.78 577 PHE A CA 1
ATOM 4688 C C . PHE A 1 577 ? -6.750 -3.995 -6.968 1.00 63.78 577 PHE A C 1
ATOM 4690 O O . PHE A 1 577 ? -6.339 -4.754 -7.845 1.00 63.78 577 PHE A O 1
ATOM 4697 N N . GLU A 1 578 ? -7.991 -3.518 -6.906 1.00 52.06 578 GLU A N 1
ATOM 4698 C CA . GLU A 1 578 ? -9.157 -4.041 -7.630 1.00 52.06 578 GLU A CA 1
ATOM 4699 C C . GLU A 1 578 ? -9.308 -3.635 -9.112 1.00 52.06 578 GLU A C 1
ATOM 4701 O O . GLU A 1 578 ? -10.342 -3.925 -9.702 1.00 52.06 578 GLU A O 1
ATOM 4706 N N . PRO A 1 579 ? -8.284 -3.093 -9.792 1.00 52.72 579 PRO A N 1
ATOM 4707 C CA . PRO A 1 579 ? -8.169 -3.315 -11.224 1.00 52.72 579 PRO A CA 1
ATOM 4708 C C . PRO A 1 579 ? -6.722 -3.684 -11.566 1.00 52.72 579 PRO A C 1
ATOM 4710 O O . PRO A 1 579 ? -6.046 -3.001 -12.331 1.00 52.72 579 PRO A O 1
ATOM 4713 N N . LEU A 1 580 ? -6.159 -4.713 -10.925 1.00 47.44 580 LEU A N 1
ATOM 4714 C CA . LEU A 1 580 ? -4.868 -5.254 -11.379 1.00 4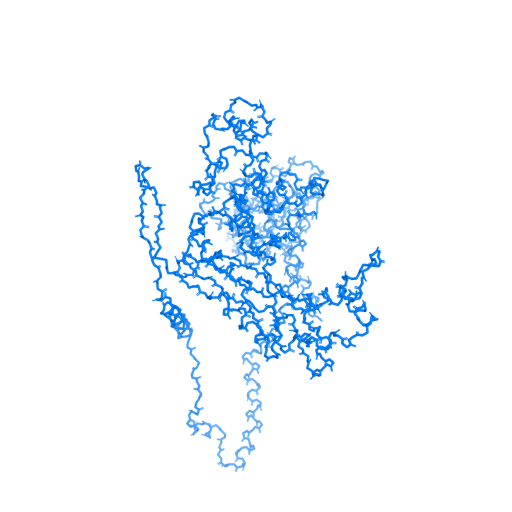7.44 580 LEU A CA 1
ATOM 4715 C C . LEU A 1 580 ? -5.028 -6.072 -12.662 1.00 47.44 580 LEU A C 1
ATOM 4717 O O . LEU A 1 580 ? -4.105 -6.094 -13.480 1.00 47.44 580 LEU A O 1
ATOM 4721 N N . HIS A 1 581 ? -6.209 -6.657 -12.862 1.00 48.00 581 HIS A N 1
ATOM 4722 C CA . HIS A 1 581 ? -6.633 -7.282 -14.103 1.00 48.00 581 HIS A CA 1
ATOM 4723 C C . HIS A 1 581 ? -7.966 -6.621 -14.477 1.00 48.00 581 HIS A C 1
ATOM 4725 O O . HIS A 1 581 ? -9.007 -7.049 -13.989 1.00 48.00 581 HIS A O 1
ATOM 4731 N N . ASP A 1 582 ? -7.944 -5.529 -15.247 1.00 41.41 582 ASP A N 1
ATOM 4732 C CA . ASP A 1 582 ? -9.156 -5.048 -15.928 1.00 41.41 582 ASP A CA 1
ATOM 4733 C C . ASP A 1 582 ? -9.607 -6.176 -16.882 1.00 41.41 582 ASP A C 1
ATOM 4735 O O . ASP A 1 582 ? -9.150 -6.245 -18.025 1.00 41.41 582 ASP A O 1
ATOM 4739 N N . ILE A 1 583 ? -10.397 -7.120 -16.360 1.00 37.81 583 ILE A N 1
ATOM 4740 C CA . ILE A 1 583 ? -11.065 -8.199 -17.101 1.00 37.81 583 ILE A CA 1
ATOM 4741 C C . ILE A 1 583 ? -12.376 -7.657 -17.655 1.00 37.81 583 ILE A C 1
ATOM 4743 O O . ILE A 1 583 ? -13.136 -7.037 -16.873 1.00 37.81 583 ILE A O 1
#

Foldseek 3Di:
DVVVVVVVVVVLVQLALQALQFDLLLLLLLQVLLVVLVVPDDDDPPDDPVRSVVVSLVSSVVSSCVLLPPEQEDDDSVSSSVRSVVSNVQLVVQPPVPVVLSVVSNVCSDSVVSVVDDPVLRRQHHRGRRNSCVPPVLVSSVSRDDDDPLCVVVSNDDPVVSVVVVVVVVVPDPPPPPPDPVNVVVVVVVVLVVVQVVVCVVPVDGPVVVVVPPDPDPDPDDDDPVRVVVVVVVVVVVVVVVVVVVQPPWDKDWDFDQPPVRDTDTDIDIKSKDFDQPVVVVQVLLVQQVLFWPDDDPVRLVPDDLCRLQVLCVVQPNDDPVDPDDSVRSSVVLLQQLQEWEKEKEWDWDQDPNFIKIWIKIFTADDCSTGPQQVVSCVVPVDRDHSRVSSGDIDTGMIIGADLDLSRVLSCLVVVLVSLLCQQPWDAHPVRHTHHYAHAEYDYDQSVLCSQLQFDPDDQQSFSFQLHGVVCLVPPVSVVPRHGAWLVNLLCLQCLAPQSVVVLQVLNSFSLPPDDQVSLCRRCVSVVHNDDDDSVVSSVVSCVSSSRRGHRGSNCSNPSPDDCVSSRHNNYGYDGDPVPRPD

Secondary structure (DSSP, 8-state):
-HHHHHHHHHHHHHS-TTSTTS-HHHHHHHHHHHHHHHHH----TT--HHHHHHHHHHHHHHHHHHHTTTSS----HHHHHHHHHHHHHHHHTS-GGGHHHHHHHHHHT-HHHHHHS-HHHHHT--SSS-HHHHHHHHHHHHTS----TTSTTGGGS-HHHHHHHHHHHHHH--------HHHHHHHHHHHHHHHHHHHHHHHSS-HHHHHHHS---S------HHHHHHHHHHHHHHHHHHHHHTT--PEEEEEEEE-TTS-EEEEEEEE-EEEPPHHHHHHHHHHHHGGGB----HHHHHHS-HHHHHHHHHHTT---TTS---HHHHHHHHHHHHTEEEEEEEEEEEEETTEEEEEEEEEEPP-TTTB--HHHHHHHHS----HHHHH---EEEEEEE--S-HHHHHTTHHHHHHHHHTTTS-EE-TT--EEEEEEEEEEE-HHHHHHHHTB-SSSS---TTT---TTTTT-HHHHHH-----HHHHHHHHHSSHHHHHHHHTT-S-TTTT--HHHHHHHHHHTT-----SHHHHHHHHHHHHTTB-SS-GGGTT-TTS-GGGGT-TT-EEPP-TTSS--

Organism: Paramuricea clavata (NCBI:txid317549)

Radius of gyration: 34.77 Å; chains: 1; bounding box: 81×90×90 Å